Protein AF-0000000078796752 (afdb_homodimer)

Foldseek 3Di:
DPDPPPPPPPPPPPPCPVVLQPAAAEAECLLCVVVCLVPVLVSLLLCLVLVHAEYEEDDQSPDDLVVSLVSSVVSNHAYQEYEDELVCLVPPLVVVLVVCVSRVHQEYEYEDQDDPPLDDDLVSLVVSLVSCQVSLVVNVVSRHAYAYEDLQLQQPDDDPGTNVVVSLVSNPRHAHAYEQVRCVLNPHQPLVVCVVPVARALHYADWAFAPPAHHDNSSDGDLQRTAARPHHDHPNLSVLVSCSVSPNRYHYYHRNHPCSSVRVSSNVVVSVVSSPPD/DDDPPPPPPPPPPPPCPVVLQPAAAEAECLLCVVVCLVPVLVSLLLCLVLVHAEYEEDDQSPDDLVVSLVSSVVSNHAYQEYEDELVCLVPPLVVVLVVCVSRVHQEYEYEDQDDPPLDDDLVSLVVSLVSCQVSLVVNVVSRHAYAYEDLQLQQPDDDPGTNVVVSLVSNPRHAHAYEQVRCVLNPHQPLVVCVVPVARALHYAQWAFAPPAHHDNSSDGDLQRTAARPHHDHPNLSVLVSCSVSPNRYHYYHRNHPCSSVRVSSNVVVSVVSSPPD

Nearest PDB structures (foldseek):
  8bvk-assembly1_B  TM=8.538E-01  e=1.727E-12  Agrobacterium tumefaciens
  8bvk-assembly1_A  TM=8.485E-01  e=7.315E-12  Agrobacterium tumefaciens
  3dx5-assembly1_A  TM=7.484E-01  e=3.684E-11  Bacillus anthracis
  3cqi-assembly1_B  TM=7.050E-01  e=8.386E-09  Escherichia coli
  3cqk-assembly1_B  TM=6.938E-01  e=1.056E-08  Escherichia coli

Sequence (556 aa):
MKSITRILSVGLMILLSGSLMAQEIALQLYSLRNEMREDMKGSHQLVADWGIKYLEGGGTYGMELEEYKAFISGLGLSVIGVGADFKLLQENPQAIIDNAKAYGAKYATCFWIPHENGNFSIKETQEAIKVFNEAGKILKDAGITLCYHPHGYEFKPHGKGVLFDELLKHSKNYAFNMDVYWVQMGGGDPLAIMKKYPKKFPLLHLKDRAHGTPGSSDGRGDVETNVVLGTGDVDIRGLIKQAMKVGTEYLIIEDESSRSVQQIPQSVAFIKQVMAEKMKSITRILSVGLMILLSGSLMAQEIALQLYSLRNEMREDMKGSHQLVADWGIKYLEGGGTYGMELEEYKAFISGLGLSVIGVGADFKLLQENPQAIIDNAKAYGAKYATCFWIPHENGNFSIKETQEAIKVFNEAGKILKDAGITLCYHPHGYEFKPHGKGVLFDELLKHSKNYAFNMDVYWVQMGGGDPLAIMKKYPKKFPLLHLKDRAHGTPGSSDGRGDVETNVVLGTGDVDIRGLIKQAMKVGTEYLIIEDESSRSVQQIPQSVAFIKQVMAEK

Radius of gyration: 27.56 Å; Cα contacts (8 Å, |Δi|>4): 1026; chains: 2; bounding box: 87×121×82 Å

Structure (mmCIF, N/CA/C/O backbone):
data_AF-0000000078796752-model_v1
#
loop_
_entity.id
_entity.type
_entity.pdbx_description
1 polymer 'Xylose isomerase-like TIM barrel'
#
loop_
_atom_site.group_PDB
_atom_site.id
_atom_site.type_symbol
_atom_site.label_atom_id
_atom_site.label_alt_id
_atom_site.label_comp_id
_atom_site.label_asym_id
_atom_site.label_entity_id
_atom_site.label_seq_id
_atom_site.pdbx_PDB_ins_code
_atom_site.Cartn_x
_atom_site.Cartn_y
_atom_site.Cartn_z
_atom_site.occupancy
_atom_site.B_iso_or_equiv
_atom_site.auth_seq_id
_atom_site.auth_comp_id
_atom_site.auth_asym_id
_atom_site.auth_atom_id
_atom_site.pdbx_PDB_model_num
ATOM 1 N N . MET A 1 1 ? -43.25 74.25 1.823 1 23.08 1 MET A N 1
ATOM 2 C CA . MET A 1 1 ? -42.938 73.125 2.719 1 23.08 1 MET A CA 1
ATOM 3 C C . MET A 1 1 ? -42.188 72.062 1.979 1 23.08 1 MET A C 1
ATOM 5 O O . MET A 1 1 ? -42.75 71.312 1.203 1 23.08 1 MET A O 1
ATOM 9 N N . LYS A 1 2 ? -40.969 72.5 1.484 1 34.88 2 LYS A N 1
ATOM 10 C CA . LYS A 1 2 ? -39.938 71.75 0.801 1 34.88 2 LYS A CA 1
ATOM 11 C C . LYS A 1 2 ? -39.594 70.438 1.573 1 34.88 2 LYS A C 1
ATOM 13 O O . LYS A 1 2 ? -39.219 70.5 2.752 1 34.88 2 LYS A O 1
ATOM 18 N N . SER A 1 3 ? -40.219 69.25 1.221 1 31.28 3 SER A N 1
ATOM 19 C CA . SER A 1 3 ? -40.125 67.938 1.764 1 31.28 3 SER A CA 1
ATOM 20 C C . SER A 1 3 ? -38.688 67.438 1.779 1 31.28 3 SER A C 1
ATOM 22 O O . SER A 1 3 ? -38 67.5 0.759 1 31.28 3 SER A O 1
ATOM 24 N N . ILE A 1 4 ? -37.969 67.562 2.828 1 38.5 4 ILE A N 1
ATOM 25 C CA . ILE A 1 4 ? -36.656 67 3.113 1 38.5 4 ILE A CA 1
ATOM 26 C C . ILE A 1 4 ? -36.656 65.5 2.902 1 38.5 4 ILE A C 1
ATOM 28 O O . ILE A 1 4 ? -37.406 64.812 3.574 1 38.5 4 ILE A O 1
ATOM 32 N N . THR A 1 5 ? -36.438 65.062 1.712 1 38.31 5 THR A N 1
ATOM 33 C CA . THR A 1 5 ? -36.188 63.625 1.37 1 38.31 5 THR A CA 1
ATOM 34 C C . THR A 1 5 ? -35 63.094 2.141 1 38.31 5 THR A C 1
ATOM 36 O O . THR A 1 5 ? -33.875 63.562 1.959 1 38.31 5 THR A O 1
ATOM 39 N N . ARG A 1 6 ? -35.188 62.75 3.4 1 42.34 6 ARG A N 1
ATOM 40 C CA . ARG A 1 6 ? -34.156 62.062 4.148 1 42.34 6 ARG A CA 1
ATOM 41 C C . ARG A 1 6 ? -33.719 60.812 3.408 1 42.34 6 ARG A C 1
ATOM 43 O O . ARG A 1 6 ? -34.531 59.969 3.047 1 42.34 6 ARG A O 1
ATOM 50 N N . ILE A 1 7 ? -32.562 60.844 2.74 1 39.62 7 ILE A N 1
ATOM 51 C CA . ILE A 1 7 ? -31.859 59.719 2.143 1 39.62 7 ILE A CA 1
ATOM 52 C C . ILE A 1 7 ? -31.422 58.75 3.238 1 39.62 7 ILE A C 1
ATOM 54 O O . ILE A 1 7 ? -30.625 59.094 4.109 1 39.62 7 ILE A O 1
ATOM 58 N N . LEU A 1 8 ? -32.25 57.875 3.771 1 37.59 8 LEU A N 1
ATOM 59 C CA . LEU A 1 8 ? -31.844 56.75 4.617 1 37.59 8 LEU A CA 1
ATOM 60 C C . LEU A 1 8 ? -30.781 55.906 3.924 1 37.59 8 LEU A C 1
ATOM 62 O O . LEU A 1 8 ? -31.031 55.312 2.865 1 37.59 8 LEU A O 1
ATOM 66 N N . SER A 1 9 ? -29.5 56.281 4.125 1 37.31 9 SER A N 1
ATOM 67 C CA . SER A 1 9 ? -28.438 55.344 3.713 1 37.31 9 SER A CA 1
ATOM 68 C C . SER A 1 9 ? -28.562 54 4.414 1 37.31 9 SER A C 1
ATOM 70 O O . SER A 1 9 ? -28.516 53.938 5.645 1 37.31 9 SER A O 1
ATOM 72 N N . VAL A 1 10 ? -29.344 53.094 3.957 1 39.75 10 VAL A N 1
ATOM 73 C CA . VAL A 1 10 ? -29.266 51.688 4.41 1 39.75 10 VAL A CA 1
ATOM 74 C C . VAL A 1 10 ? -27.828 51.188 4.262 1 39.75 10 VAL A C 1
ATOM 76 O O . VAL A 1 10 ? -27.312 51.094 3.148 1 39.75 10 VAL A O 1
ATOM 79 N N . GLY A 1 11 ? -26.984 51.5 5.23 1 36.75 11 GLY A N 1
ATOM 80 C CA . GLY A 1 11 ? -25.734 50.719 5.27 1 36.75 11 GLY A CA 1
ATOM 81 C C . GLY A 1 11 ? -25.953 49.25 5.094 1 36.75 11 GLY A C 1
ATOM 82 O O . GLY A 1 11 ? -26.688 48.625 5.863 1 36.75 11 GLY A O 1
ATOM 83 N N . LEU A 1 12 ? -25.859 48.719 3.873 1 38.75 12 LEU A N 1
ATOM 84 C CA . LEU A 1 12 ? -25.734 47.312 3.633 1 38.75 12 LEU A CA 1
ATOM 85 C C . LEU A 1 12 ? -24.656 46.688 4.52 1 38.75 12 LEU A C 1
ATOM 87 O O . LEU A 1 12 ? -23.469 47 4.355 1 38.75 12 LEU A O 1
ATOM 91 N N . MET A 1 13 ? -24.984 46.5 5.773 1 36.28 13 MET A N 1
ATOM 92 C CA . MET A 1 13 ? -24.078 45.594 6.48 1 36.28 13 MET A CA 1
ATOM 93 C C . MET A 1 13 ? -23.797 44.344 5.645 1 36.28 13 MET A C 1
ATOM 95 O O . MET A 1 13 ? -24.703 43.562 5.363 1 36.28 13 MET A O 1
ATOM 99 N N . ILE A 1 14 ? -22.844 44.406 4.789 1 36.44 14 ILE A N 1
ATOM 100 C CA . ILE A 1 14 ? -22.312 43.156 4.262 1 36.44 14 ILE A CA 1
ATOM 101 C C . ILE A 1 14 ? -22 42.219 5.41 1 36.44 14 ILE A C 1
ATOM 103 O O . ILE A 1 14 ? -21.094 42.469 6.219 1 36.44 14 ILE A O 1
ATOM 107 N N . LEU A 1 15 ? -22.984 41.594 5.949 1 35.59 15 LEU A N 1
ATOM 108 C CA . LEU A 1 15 ? -22.625 40.406 6.699 1 35.59 15 LEU A CA 1
ATOM 109 C C . LEU A 1 15 ? -21.594 39.594 5.941 1 35.59 15 LEU A C 1
ATOM 111 O O . LEU A 1 15 ? -21.875 39.031 4.875 1 35.59 15 LEU A O 1
ATOM 115 N N . LEU A 1 16 ? -20.375 40 6 1 36.09 16 LEU A N 1
ATOM 116 C CA . LEU A 1 16 ? -19.359 38.969 5.723 1 36.09 16 LEU A CA 1
ATOM 117 C C . LEU A 1 16 ? -19.734 37.656 6.387 1 36.09 16 LEU A C 1
ATOM 119 O O . LEU A 1 16 ? -19.594 37.5 7.605 1 36.09 16 LEU A O 1
ATOM 123 N N . SER A 1 17 ? -20.875 37.156 6.035 1 35.19 17 SER A N 1
ATOM 124 C CA . SER A 1 17 ? -20.906 35.75 6.363 1 35.19 17 SER A CA 1
ATOM 125 C C . SER A 1 17 ? -19.562 35.094 6.129 1 35.19 17 SER A C 1
ATOM 127 O O . SER A 1 17 ? -19.109 34.969 4.988 1 35.19 17 SER A O 1
ATOM 129 N N . GLY A 1 18 ? -18.609 35.438 6.898 1 36.31 18 GLY A N 1
ATOM 130 C CA . GLY A 1 18 ? -17.516 34.469 6.852 1 36.31 18 GLY A CA 1
ATOM 131 C C . GLY A 1 18 ? -17.969 33.062 6.516 1 36.31 18 GLY A C 1
ATOM 132 O O . GLY A 1 18 ? -18.797 32.5 7.223 1 36.31 18 GLY A O 1
ATOM 133 N N . SER A 1 19 ? -18.281 32.781 5.332 1 36.81 19 SER A N 1
ATOM 134 C CA . SER A 1 19 ? -18.469 31.391 4.977 1 36.81 19 SER A CA 1
ATOM 135 C C . SER A 1 19 ? -17.688 30.469 5.906 1 36.81 19 SER A C 1
ATOM 137 O O . SER A 1 19 ? -16.453 30.484 5.906 1 36.81 19 SER A O 1
ATOM 139 N N . LEU A 1 20 ? -17.938 30.359 7.16 1 41.69 20 LEU A N 1
ATOM 140 C CA . LEU A 1 20 ? -17.406 29.266 7.961 1 41.69 20 LEU A CA 1
ATOM 141 C C . LEU A 1 20 ? -17.062 28.062 7.086 1 41.69 20 LEU A C 1
ATOM 143 O O . LEU A 1 20 ? -17.953 27.375 6.586 1 41.69 20 LEU A O 1
ATOM 147 N N . MET A 1 21 ? -16.156 28.172 6.145 1 47.62 21 MET A N 1
ATOM 148 C CA . MET A 1 21 ? -15.695 27.062 5.309 1 47.62 21 MET A CA 1
ATOM 149 C C . MET A 1 21 ? -15.688 25.75 6.094 1 47.62 21 MET A C 1
ATOM 151 O O . MET A 1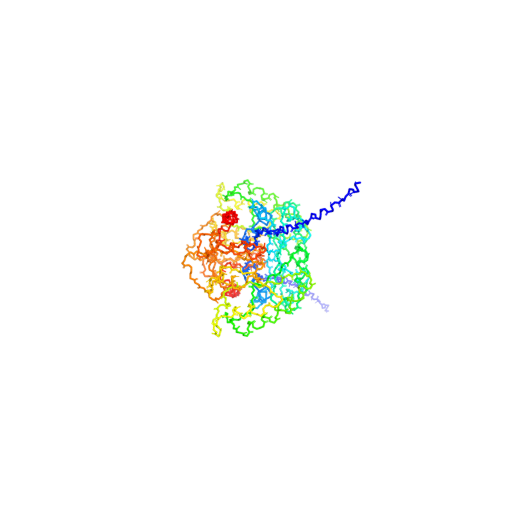 21 ? -15.047 25.656 7.141 1 47.62 21 MET A O 1
ATOM 155 N N . ALA A 1 22 ? -16.797 25.047 6.133 1 56.41 22 ALA A N 1
ATOM 156 C CA . ALA A 1 22 ? -17.031 23.75 6.754 1 56.41 22 ALA A CA 1
ATOM 157 C C . ALA A 1 22 ? -15.852 22.797 6.488 1 56.41 22 ALA A C 1
ATOM 159 O O . ALA A 1 22 ? -15.359 22.719 5.359 1 56.41 22 ALA A O 1
ATOM 160 N N . GLN A 1 23 ? -15.133 22.344 7.535 1 82.19 23 GLN A N 1
ATOM 161 C CA . GLN A 1 23 ? -14.094 21.328 7.457 1 82.19 23 GLN A CA 1
ATOM 162 C C . GLN A 1 23 ? -14.57 20.125 6.645 1 82.19 23 GLN A C 1
ATOM 164 O O . GLN A 1 23 ? -15.742 19.734 6.73 1 82.19 23 GLN A O 1
ATOM 169 N N . GLU A 1 24 ? -13.797 19.828 5.652 1 95.5 24 GLU A N 1
ATOM 170 C CA . GLU A 1 24 ? -14.109 18.672 4.816 1 95.5 24 GLU A CA 1
ATOM 171 C C . GLU A 1 24 ? -13.43 17.406 5.348 1 95.5 24 GLU A C 1
ATOM 173 O O . GLU A 1 24 ? -12.328 17.484 5.91 1 95.5 24 GLU A O 1
ATOM 178 N N . ILE A 1 25 ? -14.164 16.359 5.277 1 98.19 25 ILE A N 1
ATOM 179 C CA . ILE A 1 25 ? -13.617 15.055 5.656 1 98.19 25 ILE A CA 1
ATOM 180 C C . ILE A 1 25 ? -12.953 14.398 4.441 1 98.19 25 ILE A C 1
ATOM 182 O O . ILE A 1 25 ? -13.531 14.383 3.352 1 98.19 25 ILE A O 1
ATOM 186 N N . ALA A 1 26 ? -11.758 13.977 4.578 1 98.81 26 ALA A N 1
ATOM 187 C CA . ALA A 1 26 ? -11.031 13.242 3.549 1 98.81 26 ALA A CA 1
ATOM 188 C C . ALA A 1 26 ? -10.531 11.898 4.082 1 98.81 26 ALA A C 1
ATOM 190 O O . ALA A 1 26 ? -10.648 11.617 5.273 1 98.81 26 ALA A O 1
ATOM 191 N N . LEU A 1 27 ? -10.086 11.023 3.189 1 98.88 27 LEU A N 1
ATOM 192 C CA . LEU A 1 27 ? -9.508 9.742 3.562 1 98.88 27 LEU A CA 1
ATOM 193 C C . LEU A 1 27 ? -8.109 9.578 2.977 1 98.88 27 LEU A C 1
ATOM 195 O O . LEU A 1 27 ? -7.902 9.812 1.784 1 98.88 27 LEU A O 1
ATOM 199 N N . GLN A 1 28 ? -7.141 9.312 3.844 1 98.56 28 GLN A N 1
ATOM 200 C CA . GLN A 1 28 ? -5.863 8.797 3.367 1 98.56 28 GLN A CA 1
ATOM 201 C C . GLN A 1 28 ? -6.008 7.375 2.83 1 98.56 28 GLN A C 1
ATOM 203 O O . GLN A 1 28 ? -6.25 6.438 3.594 1 98.56 28 GLN A O 1
ATOM 208 N N . LEU A 1 29 ? -5.762 7.16 1.589 1 96.94 29 LEU A N 1
ATOM 209 C CA . LEU A 1 29 ? -6.102 5.918 0.909 1 96.94 29 LEU A CA 1
ATOM 210 C C . LEU A 1 29 ? -5.242 4.766 1.418 1 96.94 29 LEU A C 1
ATOM 212 O O . LEU A 1 29 ? -5.586 3.596 1.231 1 96.94 29 LEU A O 1
ATOM 216 N N . TYR A 1 30 ? -4.133 5.059 2.002 1 95.69 30 TYR A N 1
ATOM 217 C CA . TYR A 1 30 ? -3.322 4 2.596 1 95.69 30 TYR A CA 1
ATOM 218 C C . TYR A 1 30 ? -4.117 3.225 3.639 1 95.69 30 TYR A C 1
ATOM 220 O O . TYR A 1 30 ? -3.764 2.094 3.982 1 95.69 30 TYR A O 1
ATOM 228 N N . SER A 1 31 ? -5.215 3.807 4.152 1 97 31 SER A N 1
ATOM 229 C CA . SER A 1 31 ? -6.109 3.148 5.098 1 97 31 SER A CA 1
ATOM 230 C C . SER A 1 31 ? -6.723 1.891 4.492 1 97 31 SER A C 1
ATOM 232 O O . SER A 1 31 ? -7.168 1 5.223 1 97 31 SER A O 1
ATOM 234 N N . LEU A 1 32 ? -6.738 1.866 3.178 1 95.75 32 LEU A N 1
ATOM 235 C CA . LEU A 1 32 ? -7.402 0.776 2.473 1 95.75 32 LEU A CA 1
ATOM 236 C C . LEU A 1 32 ? -6.414 0.021 1.588 1 95.75 32 LEU A C 1
ATOM 238 O O . LEU A 1 32 ? -6.809 -0.575 0.582 1 95.75 32 LEU A O 1
ATOM 242 N N . ARG A 1 33 ? -5.137 -0.001 1.938 1 92 33 ARG A N 1
ATOM 243 C CA . ARG A 1 33 ? -4.09 -0.569 1.095 1 92 33 ARG A CA 1
ATOM 244 C C . ARG A 1 33 ? -4.352 -2.047 0.818 1 92 33 ARG A C 1
ATOM 246 O O . ARG A 1 33 ? -4.094 -2.531 -0.285 1 92 33 ARG A O 1
ATOM 253 N N . ASN A 1 34 ? -4.883 -2.752 1.793 1 88.5 34 ASN A N 1
ATOM 254 C CA . ASN A 1 34 ? -5.168 -4.172 1.609 1 88.5 34 ASN A CA 1
ATOM 255 C C . ASN A 1 34 ? -6.363 -4.387 0.687 1 88.5 34 ASN A C 1
ATOM 257 O O . ASN A 1 34 ? -6.309 -5.215 -0.224 1 88.5 34 ASN A O 1
ATOM 261 N N . GLU A 1 35 ? -7.355 -3.574 0.917 1 90.94 35 GLU A N 1
ATOM 262 C CA . GLU A 1 35 ? -8.562 -3.652 0.103 1 90.94 35 GLU A CA 1
ATOM 263 C C . GLU A 1 35 ? -8.289 -3.23 -1.338 1 90.94 35 GLU A C 1
ATOM 265 O O . GLU A 1 35 ? -8.797 -3.84 -2.277 1 90.94 35 GLU A O 1
ATOM 270 N N . MET A 1 36 ? -7.438 -2.23 -1.493 1 92.06 36 MET A N 1
ATOM 271 C CA . MET A 1 36 ? -7.113 -1.719 -2.822 1 92.06 36 MET A CA 1
ATOM 272 C C . MET A 1 36 ? -6.379 -2.77 -3.646 1 92.06 36 MET A C 1
ATOM 274 O O . MET A 1 36 ? -6.613 -2.9 -4.848 1 92.06 36 MET A O 1
ATOM 278 N N . ARG A 1 37 ? -5.488 -3.486 -3.01 1 84.62 37 ARG A N 1
ATOM 279 C CA . ARG A 1 37 ? -4.742 -4.543 -3.682 1 84.62 37 ARG A CA 1
ATOM 280 C C . ARG A 1 37 ? -5.676 -5.641 -4.18 1 84.62 37 ARG A C 1
ATOM 282 O O . ARG A 1 37 ? -5.465 -6.199 -5.258 1 84.62 37 ARG A O 1
ATOM 289 N N . GLU A 1 38 ? -6.766 -5.863 -3.465 1 85.75 38 GLU A N 1
ATOM 290 C CA . GLU A 1 38 ? -7.688 -6.965 -3.734 1 85.75 38 GLU A CA 1
ATOM 291 C C . GLU A 1 38 ? -8.773 -6.547 -4.723 1 85.75 38 GLU A C 1
ATOM 293 O O . GLU A 1 38 ? -9.07 -7.277 -5.672 1 85.75 38 GLU A O 1
ATOM 298 N N . ASP A 1 39 ? -9.336 -5.363 -4.461 1 88.62 39 ASP A N 1
ATOM 299 C CA . ASP A 1 39 ? -10.469 -4.859 -5.227 1 88.62 39 ASP A CA 1
ATOM 300 C C . ASP A 1 39 ? -10.453 -3.334 -5.297 1 88.62 39 ASP A C 1
ATOM 302 O O . ASP A 1 39 ? -11.164 -2.664 -4.551 1 88.62 39 ASP A O 1
ATOM 306 N N . MET A 1 40 ? -9.711 -2.846 -6.297 1 91.69 40 MET A N 1
ATOM 307 C CA . MET A 1 40 ? -9.477 -1.408 -6.391 1 91.69 40 MET A CA 1
ATOM 308 C C . MET A 1 40 ? -10.781 -0.653 -6.605 1 91.69 40 MET A C 1
ATOM 310 O O . MET A 1 40 ? -11.07 0.315 -5.898 1 91.69 40 MET A O 1
ATOM 314 N N . LYS A 1 41 ? -11.617 -1.07 -7.578 1 91.62 41 LYS A N 1
ATOM 315 C CA . LYS A 1 41 ? -12.852 -0.349 -7.898 1 91.62 41 LYS A CA 1
ATOM 316 C C . LYS A 1 41 ? -13.844 -0.422 -6.742 1 91.62 41 LYS A C 1
ATOM 318 O O . LYS A 1 41 ? -14.422 0.594 -6.348 1 91.62 41 LYS A O 1
ATOM 323 N N . GLY A 1 42 ? -14.016 -1.646 -6.184 1 92.38 42 GLY A N 1
ATOM 324 C CA . GLY A 1 42 ? -14.914 -1.794 -5.051 1 92.38 42 GLY A CA 1
ATOM 325 C C . GLY A 1 42 ? -14.484 -0.994 -3.838 1 92.38 42 GLY A C 1
ATOM 326 O O . GLY A 1 42 ? -15.32 -0.486 -3.092 1 92.38 42 GLY A O 1
ATOM 327 N N . SER A 1 43 ? -13.211 -0.824 -3.643 1 95.19 43 SER A N 1
ATOM 328 C CA . SER A 1 43 ? -12.68 -0.075 -2.508 1 95.19 43 SER A CA 1
ATOM 329 C C . SER A 1 43 ? -12.984 1.414 -2.639 1 95.19 43 SER A C 1
ATOM 331 O O . SER A 1 43 ? -13.344 2.068 -1.659 1 95.19 43 SER A O 1
ATOM 333 N N . HIS A 1 44 ? -12.852 1.939 -3.863 1 96.81 44 HIS A N 1
ATOM 334 C CA . HIS A 1 44 ? -13.203 3.338 -4.078 1 96.81 44 HIS A CA 1
ATOM 335 C C . HIS A 1 44 ? -14.703 3.562 -3.873 1 96.81 44 HIS A C 1
ATOM 337 O O . HIS A 1 44 ? -15.109 4.582 -3.311 1 96.81 44 HIS A O 1
ATOM 343 N N . GLN A 1 45 ? -15.492 2.621 -4.316 1 95.81 45 GLN A N 1
ATOM 344 C CA . GLN A 1 45 ? -16.938 2.729 -4.113 1 95.81 45 GLN A CA 1
ATOM 345 C C . GLN A 1 45 ? -17.281 2.783 -2.629 1 95.81 45 GLN A C 1
ATOM 347 O O . GLN A 1 45 ? -18.172 3.531 -2.221 1 95.81 45 GLN A O 1
ATOM 352 N N . LEU A 1 46 ? -16.594 2.008 -1.84 1 95.81 46 LEU A N 1
ATOM 353 C CA . LEU A 1 46 ? -16.797 2.02 -0.395 1 95.81 46 LEU A CA 1
ATOM 354 C C . LEU A 1 46 ? -16.594 3.422 0.171 1 95.81 46 LEU A C 1
ATOM 356 O O . LEU A 1 46 ? -17.375 3.875 1.011 1 95.81 46 LEU A O 1
ATOM 360 N N . VAL A 1 47 ? -15.555 4.082 -0.277 1 98.38 47 VAL A N 1
ATOM 361 C CA . VAL A 1 47 ? -15.242 5.426 0.201 1 98.38 47 VAL A CA 1
ATOM 362 C C . VAL A 1 47 ? -16.406 6.363 -0.099 1 98.38 47 VAL A C 1
ATOM 364 O O . VAL A 1 47 ? -16.859 7.102 0.778 1 98.38 47 VAL A O 1
ATOM 367 N N . ALA A 1 48 ? -16.891 6.297 -1.331 1 98.12 48 ALA A N 1
ATOM 368 C CA . ALA A 1 48 ? -18.031 7.113 -1.723 1 98.12 48 ALA A CA 1
ATOM 369 C C . ALA A 1 48 ? -19.25 6.777 -0.881 1 98.12 48 ALA A C 1
ATOM 371 O O . ALA A 1 48 ? -19.984 7.676 -0.45 1 98.12 48 ALA A O 1
ATOM 372 N N . ASP A 1 49 ? -19.469 5.496 -0.601 1 97.94 49 ASP A N 1
ATOM 373 C CA . ASP A 1 49 ? -20.625 5.039 0.164 1 97.94 49 ASP A CA 1
ATOM 374 C C . ASP A 1 49 ? -20.578 5.57 1.596 1 97.94 49 ASP A C 1
ATOM 376 O O . ASP A 1 49 ? -21.625 5.75 2.229 1 97.94 49 ASP A O 1
ATOM 380 N N . TRP A 1 50 ? -19.391 5.812 2.068 1 98.31 50 TRP A N 1
ATOM 381 C CA . TRP A 1 50 ? -19.234 6.332 3.424 1 98.31 50 TRP A CA 1
ATOM 382 C C . TRP A 1 50 ? -19.469 7.836 3.461 1 98.31 50 TRP A C 1
ATOM 384 O O . TRP A 1 50 ? -19.375 8.461 4.523 1 98.31 50 TRP A O 1
ATOM 394 N N . GLY A 1 51 ? -19.672 8.43 2.334 1 97.81 51 GLY A N 1
ATOM 395 C CA . GLY A 1 51 ? -19.953 9.852 2.254 1 97.81 51 GLY A CA 1
ATOM 396 C C . GLY A 1 51 ? -18.703 10.703 2.184 1 97.81 51 GLY A C 1
ATOM 397 O O . GLY A 1 51 ? -18.75 11.922 2.365 1 97.81 51 GLY A O 1
ATOM 398 N N . ILE A 1 52 ? -17.609 10.109 1.984 1 98.44 52 ILE A N 1
ATOM 399 C CA . ILE A 1 52 ? -16.359 10.844 1.837 1 98.44 52 ILE A CA 1
ATOM 400 C C . ILE A 1 52 ? -16.156 11.227 0.374 1 98.44 52 ILE A C 1
ATOM 402 O O . ILE A 1 52 ? -16.344 10.406 -0.524 1 98.44 52 ILE A O 1
ATOM 406 N N . LYS A 1 53 ? -15.703 12.469 0.151 1 97.94 53 LYS A N 1
ATOM 407 C CA . LYS A 1 53 ? -15.57 12.961 -1.216 1 97.94 53 LYS A CA 1
ATOM 408 C C . LYS A 1 53 ? -14.109 13.203 -1.576 1 97.94 53 LYS A C 1
ATOM 410 O O . LYS A 1 53 ? -13.758 13.305 -2.756 1 97.94 53 LYS A O 1
ATOM 415 N N . TYR A 1 54 ? -13.289 13.328 -0.512 1 98.62 54 TYR A N 1
ATOM 416 C CA . TYR A 1 54 ? -11.922 13.797 -0.755 1 98.62 54 TYR A CA 1
ATOM 417 C C . TYR A 1 54 ? -10.906 12.727 -0.37 1 98.62 54 TYR A C 1
ATOM 419 O O . TYR A 1 54 ? -11.078 12.039 0.641 1 98.62 54 TYR A O 1
ATOM 427 N N . LEU A 1 55 ? -9.93 12.609 -1.26 1 98.56 55 LEU A N 1
ATOM 428 C CA . LEU A 1 55 ? -8.922 11.57 -1.109 1 98.56 55 LEU A CA 1
ATOM 429 C C . LEU A 1 55 ? -7.523 12.172 -0.976 1 98.56 55 LEU A C 1
ATOM 431 O O . LEU A 1 55 ? -7.23 13.195 -1.593 1 98.56 55 LEU A O 1
ATOM 435 N N . GLU A 1 56 ? -6.742 11.57 -0.194 1 97.94 56 GLU A N 1
ATOM 436 C CA . GLU A 1 56 ? -5.301 11.797 -0.162 1 97.94 56 GLU A CA 1
ATOM 437 C C . GLU A 1 56 ? -4.531 10.523 -0.481 1 97.94 56 GLU A C 1
ATOM 439 O O . GLU A 1 56 ? -4.883 9.445 -0.004 1 97.94 56 GLU A O 1
ATOM 444 N N . GLY A 1 57 ? -3.488 10.695 -1.281 1 91.25 57 GLY A N 1
ATOM 445 C CA . GLY A 1 57 ? -2.607 9.586 -1.602 1 91.25 57 GLY A CA 1
ATOM 446 C C . GLY A 1 57 ? -3.189 8.641 -2.639 1 91.25 57 GLY A C 1
ATOM 447 O O . GLY A 1 57 ? -4.051 9.031 -3.428 1 91.25 57 GLY A O 1
ATOM 448 N N . GLY A 1 58 ? -2.482 7.512 -2.678 1 81 58 GLY A N 1
ATOM 449 C CA . GLY A 1 58 ? -2.879 6.52 -3.662 1 81 58 GLY A CA 1
ATOM 450 C C . GLY A 1 58 ? -2.186 6.695 -5 1 81 58 GLY A C 1
ATOM 451 O O . GLY A 1 58 ? -1.171 7.387 -5.094 1 81 58 GLY A O 1
ATOM 452 N N . GLY A 1 59 ? -2.525 6.059 -6.023 1 85.75 59 GLY A N 1
ATOM 453 C CA . GLY A 1 59 ? -2.102 6.047 -7.414 1 85.75 59 GLY A CA 1
ATOM 454 C C . GLY A 1 59 ? -3.217 5.672 -8.375 1 85.75 59 GLY A C 1
ATOM 455 O O . GLY A 1 59 ? -4.383 5.984 -8.125 1 85.75 59 GLY A O 1
ATOM 456 N N . THR A 1 60 ? -2.756 5.168 -9.461 1 88.5 60 THR A N 1
ATOM 457 C CA . THR A 1 60 ? -3.764 4.824 -10.461 1 88.5 60 THR A CA 1
ATOM 458 C C . THR A 1 60 ? -4.066 3.328 -10.422 1 88.5 60 THR A C 1
ATOM 460 O O . THR A 1 60 ? -4.863 2.832 -11.227 1 88.5 60 THR A O 1
ATOM 463 N N . TYR A 1 61 ? -3.371 2.588 -9.594 1 84.5 61 TYR A N 1
ATOM 464 C CA . TYR A 1 61 ? -3.631 1.177 -9.328 1 84.5 61 TYR A CA 1
ATOM 465 C C . TYR A 1 61 ? -3.734 0.389 -10.633 1 84.5 61 TYR A C 1
ATOM 467 O O . TYR A 1 61 ? -4.625 -0.447 -10.789 1 84.5 61 TYR A O 1
ATOM 475 N N . GLY A 1 62 ? -2.938 0.776 -11.625 1 78.38 62 GLY A N 1
ATOM 476 C CA . GLY A 1 62 ? -2.84 0.042 -12.875 1 78.38 62 GLY A CA 1
ATOM 477 C C . GLY A 1 62 ? -3.646 0.668 -14 1 78.38 62 GLY A C 1
ATOM 478 O O . GLY A 1 62 ? -3.516 0.272 -15.156 1 78.38 62 GLY A O 1
ATOM 479 N N . MET A 1 63 ? -4.414 1.671 -13.68 1 84.44 63 MET A N 1
ATOM 480 C CA . MET A 1 63 ? -5.176 2.383 -14.703 1 84.44 63 MET A CA 1
ATOM 481 C C . MET A 1 63 ? -4.352 3.52 -15.305 1 84.44 63 MET A C 1
ATOM 483 O O . MET A 1 63 ? -3.484 4.082 -14.633 1 84.44 63 MET A O 1
ATOM 487 N N . GLU A 1 64 ? -4.719 3.781 -16.531 1 85.81 64 GLU A N 1
ATOM 488 C CA . GLU A 1 64 ? -4.227 5.035 -17.094 1 85.81 64 GLU A CA 1
ATOM 489 C C . GLU A 1 64 ? -4.754 6.234 -16.312 1 85.81 64 GLU A C 1
ATOM 491 O O . GLU A 1 64 ? -5.883 6.211 -15.82 1 85.81 64 GLU A O 1
ATOM 496 N N . LEU A 1 65 ? -3.889 7.258 -16.312 1 91.25 65 LEU A N 1
ATOM 497 C CA . LEU A 1 65 ? -4.176 8.398 -15.445 1 91.25 65 LEU A CA 1
ATOM 498 C C . LEU A 1 65 ? -5.543 8.992 -15.773 1 91.25 65 LEU A C 1
ATOM 500 O O . LEU A 1 65 ? -6.367 9.195 -14.875 1 91.25 65 LEU A O 1
ATOM 504 N N . GLU A 1 66 ? -5.812 9.203 -17 1 93.06 66 GLU A N 1
ATOM 505 C CA . GLU A 1 66 ? -7.062 9.859 -17.391 1 93.06 66 GLU A CA 1
ATOM 506 C C . GLU A 1 66 ? -8.266 8.961 -17.094 1 93.06 66 GLU A C 1
ATOM 508 O O . GLU A 1 66 ? -9.328 9.445 -16.703 1 93.06 66 GLU A O 1
ATOM 513 N N . GLU A 1 67 ? -8.078 7.707 -17.281 1 91.69 67 GLU A N 1
ATOM 514 C CA . GLU A 1 67 ? -9.133 6.754 -16.953 1 91.69 67 GLU A CA 1
ATOM 515 C C . GLU A 1 67 ? -9.406 6.711 -15.453 1 91.69 67 GLU A C 1
ATOM 517 O O . GLU A 1 67 ? -10.562 6.652 -15.031 1 91.69 67 GLU A O 1
ATOM 522 N N . TYR A 1 68 ? -8.336 6.719 -14.703 1 93.06 68 TYR A N 1
ATOM 523 C CA . TYR A 1 68 ? -8.484 6.707 -13.258 1 93.06 68 TYR A CA 1
ATOM 524 C C . TYR A 1 68 ? -9.188 7.961 -12.766 1 93.06 68 TYR A C 1
ATOM 526 O O . TYR A 1 68 ? -10.109 7.887 -11.945 1 93.06 68 TYR A O 1
ATOM 534 N N . LYS A 1 69 ? -8.805 9.094 -13.344 1 96.19 69 LYS A N 1
ATOM 535 C CA . LYS A 1 69 ? -9.43 10.359 -12.969 1 96.19 69 LYS A CA 1
ATOM 536 C C . LYS A 1 69 ? -10.922 10.352 -13.289 1 96.19 69 LYS A C 1
ATOM 538 O O . LYS A 1 69 ? -11.742 10.805 -12.484 1 96.19 69 LYS A O 1
ATOM 543 N N . ALA A 1 70 ? -11.289 9.859 -14.422 1 95.75 70 ALA A N 1
ATOM 544 C CA . ALA A 1 70 ? -12.695 9.773 -14.82 1 95.75 70 ALA A CA 1
ATOM 545 C C . ALA A 1 70 ? -13.461 8.844 -13.891 1 95.75 70 ALA A C 1
ATOM 547 O O . ALA A 1 70 ? -14.594 9.141 -13.5 1 95.75 70 ALA A O 1
ATOM 548 N N . PHE A 1 71 ? -12.82 7.773 -13.57 1 94.88 71 PHE A N 1
ATOM 549 C CA . PHE A 1 71 ? -13.422 6.773 -12.695 1 94.88 71 PHE A CA 1
ATOM 550 C C . PHE A 1 71 ? -13.758 7.375 -11.336 1 94.88 71 PHE A C 1
ATOM 552 O O . PHE A 1 71 ? -14.898 7.305 -10.883 1 94.88 71 PHE A O 1
ATOM 559 N N . ILE A 1 72 ? -12.773 8.016 -10.703 1 97.38 72 ILE A N 1
ATOM 560 C CA . ILE A 1 72 ? -13.023 8.516 -9.359 1 97.38 72 ILE A CA 1
ATOM 561 C C . ILE A 1 72 ? -13.977 9.711 -9.422 1 97.38 72 ILE A C 1
ATOM 563 O O . ILE A 1 72 ? -14.797 9.906 -8.523 1 97.38 72 ILE A O 1
ATOM 567 N N . SER A 1 73 ? -13.898 10.539 -10.477 1 97.75 73 SER A N 1
ATOM 568 C CA . SER A 1 73 ? -14.844 11.633 -10.656 1 97.75 73 SER A CA 1
ATOM 569 C C . SER A 1 73 ? -16.281 11.109 -10.797 1 97.75 73 SER A C 1
ATOM 571 O O . SER A 1 73 ? -17.219 11.719 -10.289 1 97.75 73 SER A O 1
ATOM 573 N N . GLY A 1 74 ? -16.438 10.039 -11.469 1 97.94 74 GLY A N 1
ATOM 574 C CA . GLY A 1 74 ? -17.734 9.414 -11.617 1 97.94 74 GLY A CA 1
ATOM 575 C C . GLY A 1 74 ? -18.344 8.977 -10.297 1 97.94 74 GLY A C 1
ATOM 576 O O . GLY A 1 74 ? -19.578 8.875 -10.18 1 97.94 74 GLY A O 1
ATOM 577 N N . LEU A 1 75 ? -17.547 8.727 -9.336 1 97.94 75 LEU A N 1
ATOM 578 C CA . LEU A 1 75 ? -18 8.344 -8 1 97.94 75 LEU A CA 1
ATOM 579 C C . LEU A 1 75 ? -18.172 9.57 -7.113 1 97.94 75 LEU A C 1
ATOM 581 O O . LEU A 1 75 ? -18.516 9.445 -5.938 1 97.94 75 LEU A O 1
ATOM 585 N N . GLY A 1 76 ? -17.812 10.773 -7.66 1 98.25 76 GLY A N 1
ATOM 586 C CA . GLY A 1 76 ? -17.875 11.984 -6.867 1 98.25 76 GLY A CA 1
ATOM 587 C C . GLY A 1 76 ? -16.656 12.18 -5.977 1 98.25 76 GLY A C 1
ATOM 588 O O . GLY A 1 76 ? -16.703 12.938 -5.008 1 98.25 76 GLY A O 1
ATOM 589 N N . LEU A 1 77 ? -15.578 11.492 -6.273 1 98.38 77 LEU A N 1
ATOM 590 C CA . LEU A 1 77 ? -14.359 11.578 -5.473 1 98.38 77 LEU A CA 1
ATOM 591 C C . LEU A 1 77 ? -13.344 12.508 -6.133 1 98.38 77 LEU A C 1
ATOM 593 O O . LEU A 1 77 ? -13.32 12.641 -7.359 1 98.38 77 LEU A O 1
ATOM 597 N N . SER A 1 78 ? -12.508 13.164 -5.332 1 98 78 SER A N 1
ATOM 598 C CA . SER A 1 78 ? -11.422 14.016 -5.824 1 98 78 SER A CA 1
ATOM 599 C C . SER A 1 78 ? -10.195 13.922 -4.922 1 98 78 SER A C 1
ATOM 601 O O . SER A 1 78 ? -10.32 13.812 -3.701 1 98 78 SER A O 1
ATOM 603 N N . VAL A 1 79 ? -9.047 14.023 -5.523 1 98.06 79 VAL A N 1
ATOM 604 C CA . VAL A 1 79 ? -7.789 13.953 -4.793 1 98.06 79 VAL A CA 1
ATOM 605 C C . VAL A 1 79 ? -7.371 15.359 -4.352 1 98.06 79 VAL A C 1
ATOM 607 O O . VAL A 1 79 ? -7.223 16.25 -5.184 1 98.06 79 VAL A O 1
ATOM 610 N N . ILE A 1 80 ? -7.148 15.5 -3.051 1 98.38 80 ILE A N 1
ATOM 611 C CA . ILE A 1 80 ? -6.812 16.844 -2.561 1 98.38 80 ILE A CA 1
ATOM 612 C C . ILE A 1 80 ? -5.316 16.922 -2.283 1 98.38 80 ILE A C 1
ATOM 614 O O . ILE A 1 80 ? -4.773 18.016 -2.115 1 98.38 80 ILE A O 1
ATOM 618 N N . GLY A 1 81 ? -4.715 15.766 -2.199 1 98 81 GLY A N 1
ATOM 619 C CA . GLY A 1 81 ? -3.305 15.734 -1.841 1 98 81 GLY A CA 1
ATOM 620 C C . GLY A 1 81 ? -2.566 14.547 -2.424 1 98 81 GLY A C 1
ATOM 621 O O . GLY A 1 81 ? -3.107 13.438 -2.477 1 98 81 GLY A O 1
ATOM 622 N N . VAL A 1 82 ? -1.326 14.789 -2.855 1 96.75 82 VAL A N 1
ATOM 623 C CA . VAL A 1 82 ? -0.46 13.734 -3.385 1 96.75 82 VAL A CA 1
ATOM 624 C C . VAL A 1 82 ? 0.778 13.594 -2.502 1 96.75 82 VAL A C 1
ATOM 626 O O . VAL A 1 82 ? 1.028 14.438 -1.634 1 96.75 82 VAL A O 1
ATOM 629 N N . GLY A 1 83 ? 1.453 12.523 -2.707 1 95.81 83 GLY A N 1
ATOM 630 C CA . GLY A 1 83 ? 2.703 12.328 -1.99 1 95.81 83 GLY A CA 1
ATOM 631 C C . GLY A 1 83 ? 3.846 13.156 -2.549 1 95.81 83 GLY A C 1
ATOM 632 O O . GLY A 1 83 ? 3.912 13.391 -3.758 1 95.81 83 GLY A O 1
ATOM 633 N N . ALA A 1 84 ? 4.742 13.547 -1.655 1 96.19 84 ALA A N 1
ATOM 634 C CA . ALA A 1 84 ? 5.965 14.266 -2.008 1 96.19 84 ALA A CA 1
ATOM 635 C C . ALA A 1 84 ? 7.188 13.594 -1.394 1 96.19 84 ALA A C 1
ATOM 637 O O . ALA A 1 84 ? 7.59 13.922 -0.274 1 96.19 84 ALA A O 1
ATOM 638 N N . ASP A 1 85 ? 7.781 12.742 -2.221 1 94.31 85 ASP A N 1
ATOM 639 C CA . ASP A 1 85 ? 8.984 12.055 -1.777 1 94.31 85 ASP A CA 1
ATOM 640 C C . ASP A 1 85 ? 10.117 13.039 -1.484 1 94.31 85 ASP A C 1
ATOM 642 O O . ASP A 1 85 ? 10.336 13.984 -2.25 1 94.31 85 ASP A O 1
ATOM 646 N N . PHE A 1 86 ? 10.828 12.789 -0.382 1 96.88 86 PHE A N 1
ATOM 647 C CA . PHE A 1 86 ? 11.859 13.719 0.052 1 96.88 86 PHE A CA 1
ATOM 648 C C . PHE A 1 86 ? 12.914 13.906 -1.032 1 96.88 86 PHE A C 1
ATOM 650 O O . PHE A 1 86 ? 13.312 15.031 -1.335 1 96.88 86 PHE A O 1
ATOM 657 N N . LYS A 1 87 ? 13.336 12.875 -1.624 1 93.88 87 LYS A N 1
ATOM 658 C CA . LYS A 1 87 ? 14.383 12.969 -2.639 1 93.88 87 LYS A CA 1
ATOM 659 C C . LYS A 1 87 ? 13.875 13.68 -3.889 1 93.88 87 LYS A C 1
ATOM 661 O O . LYS A 1 87 ? 14.625 14.414 -4.539 1 93.88 87 LYS A O 1
ATOM 666 N N . LEU A 1 88 ? 12.617 13.453 -4.215 1 94.19 88 LEU A N 1
ATOM 667 C CA . LEU A 1 88 ? 12.039 14.18 -5.34 1 94.19 88 LEU A CA 1
ATOM 668 C C . LEU A 1 88 ? 11.953 15.672 -5.035 1 94.19 88 LEU A C 1
ATOM 670 O O . LEU A 1 88 ? 12.164 16.5 -5.918 1 94.19 88 LEU A O 1
ATOM 674 N N . LEU A 1 89 ? 11.656 15.984 -3.799 1 97.69 89 LEU A N 1
ATOM 675 C CA . LEU A 1 89 ? 11.641 17.391 -3.41 1 97.69 89 LEU A CA 1
ATOM 676 C C . LEU A 1 89 ? 13 18.031 -3.645 1 97.69 89 LEU A C 1
ATOM 678 O O . LEU A 1 89 ? 13.086 19.188 -4.062 1 97.69 89 LEU A O 1
ATOM 682 N N . GLN A 1 90 ? 14.039 17.297 -3.457 1 96.81 90 GLN A N 1
ATOM 683 C CA . GLN A 1 90 ? 15.398 17.797 -3.598 1 96.81 90 GLN A CA 1
ATOM 684 C C . GLN A 1 90 ? 15.797 17.891 -5.066 1 96.81 90 GLN A C 1
ATOM 686 O O . GLN A 1 90 ? 16.422 18.875 -5.48 1 96.81 90 GLN A O 1
ATOM 691 N N . GLU A 1 91 ? 15.328 16.859 -5.82 1 94.69 91 GLU A N 1
ATOM 692 C CA . GLU A 1 91 ? 15.977 16.672 -7.117 1 94.69 91 GLU A CA 1
ATOM 693 C C . GLU A 1 91 ? 15.039 17.062 -8.258 1 94.69 91 GLU A C 1
ATOM 695 O O . GLU A 1 91 ? 15.492 17.484 -9.328 1 94.69 91 GLU A O 1
ATOM 700 N N . ASN A 1 92 ? 13.773 16.938 -8.008 1 94.88 92 ASN A N 1
ATOM 701 C CA . ASN A 1 92 ? 12.82 17.156 -9.094 1 94.88 92 ASN A CA 1
ATOM 702 C C . ASN A 1 92 ? 11.438 17.516 -8.562 1 94.88 92 ASN A C 1
ATOM 704 O O . ASN A 1 92 ? 10.461 16.812 -8.82 1 94.88 92 ASN A O 1
ATOM 708 N N . PRO A 1 93 ? 11.352 18.719 -7.91 1 97.62 93 PRO A N 1
ATOM 709 C CA . PRO A 1 93 ? 10.047 19.141 -7.391 1 97.62 93 PRO A CA 1
ATOM 710 C C . PRO A 1 93 ? 8.992 19.266 -8.484 1 97.62 93 PRO A C 1
ATOM 712 O O . PRO A 1 93 ? 7.793 19.156 -8.203 1 97.62 93 PRO A O 1
ATOM 715 N N . GLN A 1 94 ? 9.398 19.453 -9.742 1 96.94 94 GLN A N 1
ATOM 716 C CA . GLN A 1 94 ? 8.461 19.578 -10.859 1 96.94 94 GLN A CA 1
ATOM 717 C C . GLN A 1 94 ? 7.633 18.312 -11.016 1 96.94 94 GLN A C 1
ATOM 719 O O . GLN A 1 94 ? 6.453 18.375 -11.375 1 96.94 94 GLN A O 1
ATOM 724 N N . ALA A 1 95 ? 8.258 17.188 -10.75 1 94.56 95 ALA A N 1
ATOM 725 C CA . ALA A 1 95 ? 7.516 15.93 -10.859 1 94.56 95 ALA A CA 1
ATOM 726 C C . ALA A 1 95 ? 6.344 15.898 -9.883 1 94.56 95 ALA A C 1
ATOM 728 O O . ALA A 1 95 ? 5.273 15.375 -10.203 1 94.56 95 ALA A O 1
ATOM 729 N N . ILE A 1 96 ? 6.535 16.453 -8.734 1 96.31 96 ILE A N 1
ATOM 730 C CA . ILE A 1 96 ? 5.488 16.531 -7.715 1 96.31 96 ILE A CA 1
ATOM 731 C C . ILE A 1 96 ? 4.402 17.5 -8.164 1 96.31 96 ILE A C 1
ATOM 733 O O . ILE A 1 96 ? 3.209 17.219 -8.031 1 96.31 96 ILE A O 1
ATOM 737 N N . ILE A 1 97 ? 4.812 18.609 -8.703 1 98 97 ILE A N 1
ATOM 738 C CA . ILE A 1 97 ? 3.887 19.609 -9.219 1 98 97 ILE A CA 1
ATOM 739 C C . ILE A 1 97 ? 3.02 19 -10.32 1 98 97 ILE A C 1
ATOM 741 O O . ILE A 1 97 ? 1.796 19.156 -10.305 1 98 97 ILE A O 1
ATOM 745 N N . ASP A 1 98 ? 3.668 18.312 -11.219 1 96.31 98 ASP A N 1
ATOM 746 C CA . ASP A 1 98 ? 2.947 17.703 -12.336 1 96.31 98 ASP A CA 1
ATOM 747 C C . ASP A 1 98 ? 1.91 16.688 -11.836 1 96.31 98 ASP A C 1
ATOM 749 O O . ASP A 1 98 ? 0.783 16.656 -12.328 1 96.31 98 ASP A O 1
ATOM 753 N N . ASN A 1 99 ? 2.305 15.938 -10.875 1 94.94 99 ASN A N 1
ATOM 754 C CA . ASN A 1 99 ? 1.381 14.969 -10.305 1 94.94 99 ASN A CA 1
ATOM 755 C C . ASN A 1 99 ? 0.2 15.648 -9.625 1 94.94 99 ASN A C 1
ATOM 757 O O . ASN A 1 99 ? -0.952 15.273 -9.844 1 94.94 99 ASN A O 1
ATOM 761 N N . ALA A 1 100 ? 0.47 16.641 -8.812 1 97.44 100 ALA A N 1
ATOM 762 C CA . ALA A 1 100 ? -0.588 17.375 -8.125 1 97.44 100 ALA A CA 1
ATOM 763 C C . ALA A 1 100 ? -1.541 18.031 -9.125 1 97.44 100 ALA A C 1
ATOM 765 O O . ALA A 1 100 ? -2.762 17.922 -8.984 1 97.44 100 ALA A O 1
ATOM 766 N N . LYS A 1 101 ? -1.027 18.594 -10.141 1 97.31 101 LYS A N 1
ATOM 767 C CA . LYS A 1 101 ? -1.836 19.281 -11.141 1 97.31 101 LYS A CA 1
ATOM 768 C C . LYS A 1 101 ? -2.695 18.297 -11.93 1 97.31 101 LYS A C 1
ATOM 770 O O . LYS A 1 101 ? -3.832 18.609 -12.289 1 97.31 101 LYS A O 1
ATOM 775 N N . ALA A 1 102 ? -2.125 17.172 -12.195 1 95.12 102 ALA A N 1
ATOM 776 C CA . ALA A 1 102 ? -2.883 16.156 -12.922 1 95.12 102 ALA A CA 1
ATOM 777 C C . ALA A 1 102 ? -4.188 15.828 -12.203 1 95.12 102 ALA A C 1
ATOM 779 O O . ALA A 1 102 ? -5.207 15.555 -12.844 1 95.12 102 ALA A O 1
ATOM 780 N N . TYR A 1 103 ? -4.188 15.891 -10.875 1 96.62 103 TYR A N 1
ATOM 781 C CA . TYR A 1 103 ? -5.371 15.555 -10.086 1 96.62 103 TYR A CA 1
ATOM 782 C C . TYR A 1 103 ? -6.141 16.812 -9.695 1 96.62 103 TYR A C 1
ATOM 784 O O . TYR A 1 103 ? -7.23 16.719 -9.125 1 96.62 103 TYR A O 1
ATOM 792 N N . GLY A 1 104 ? -5.504 17.969 -9.945 1 97.44 104 GLY A N 1
ATOM 793 C CA . GLY A 1 104 ? -6.078 19.188 -9.414 1 97.44 104 GLY A CA 1
ATOM 794 C C . GLY A 1 104 ? -5.906 19.328 -7.91 1 97.44 104 GLY A C 1
ATOM 795 O O . GLY A 1 104 ? -6.688 20.016 -7.25 1 97.44 104 GLY A O 1
ATOM 796 N N . ALA A 1 105 ? -4.941 18.625 -7.402 1 98.06 105 ALA A N 1
ATOM 797 C CA . ALA A 1 105 ? -4.688 18.641 -5.965 1 98.06 105 ALA A CA 1
ATOM 798 C C . ALA A 1 105 ? -3.994 19.922 -5.531 1 98.06 105 ALA A C 1
ATOM 800 O O . ALA A 1 105 ? -3.125 20.438 -6.238 1 98.06 105 ALA A O 1
ATOM 801 N N . LYS A 1 106 ? -4.32 20.344 -4.336 1 98.44 106 LYS A N 1
ATOM 802 C CA . LYS A 1 106 ? -3.773 21.609 -3.84 1 98.44 106 LYS A CA 1
ATOM 803 C C . LYS A 1 106 ? -2.676 21.359 -2.809 1 98.44 106 LYS A C 1
ATOM 805 O O . LYS A 1 106 ? -1.966 22.297 -2.414 1 98.44 106 LYS A O 1
ATOM 810 N N . TYR A 1 107 ? -2.523 20.078 -2.463 1 98.81 107 TYR A N 1
ATOM 811 C CA . TYR A 1 107 ? -1.55 19.766 -1.423 1 98.81 107 TYR A CA 1
ATOM 812 C C . TYR A 1 107 ? -0.612 18.656 -1.868 1 98.81 107 TYR A C 1
ATOM 814 O O . TYR A 1 107 ? -0.994 17.797 -2.668 1 98.81 107 TYR A O 1
ATOM 822 N N . ALA A 1 108 ? 0.584 18.734 -1.405 1 98.44 108 ALA A N 1
ATOM 823 C CA . ALA A 1 108 ? 1.569 17.656 -1.478 1 98.44 108 ALA A CA 1
ATOM 824 C C . ALA A 1 108 ? 2.191 17.391 -0.11 1 98.44 108 ALA A C 1
ATOM 826 O O . ALA A 1 108 ? 2.621 18.328 0.576 1 98.44 108 ALA A O 1
ATOM 827 N N . THR A 1 109 ? 2.25 16.156 0.279 1 98.25 109 THR A N 1
ATOM 828 C CA . THR A 1 109 ? 2.705 15.867 1.634 1 98.25 109 THR A CA 1
ATOM 829 C C . THR A 1 109 ? 3.949 14.984 1.61 1 98.25 109 THR A C 1
ATOM 831 O O . THR A 1 109 ? 3.982 13.969 0.909 1 98.25 109 THR A O 1
ATOM 834 N N . CYS A 1 110 ? 4.992 15.375 2.312 1 97.69 110 CYS A N 1
ATOM 835 C CA . CYS A 1 110 ? 6.156 14.547 2.588 1 97.69 110 CYS A CA 1
ATOM 836 C C . CYS A 1 110 ? 5.977 13.773 3.891 1 97.69 110 CYS A C 1
ATOM 838 O O . CYS A 1 110 ? 5.809 14.367 4.953 1 97.69 110 CYS A O 1
ATOM 840 N N . PHE A 1 111 ? 6.172 12.453 3.803 1 95.5 111 PHE A N 1
ATOM 841 C CA . PHE A 1 111 ? 5.785 11.609 4.93 1 95.5 111 PHE A CA 1
ATOM 842 C C . PHE A 1 111 ? 7.008 11.156 5.715 1 95.5 111 PHE A C 1
ATOM 844 O O . PHE A 1 111 ? 6.883 10.594 6.801 1 95.5 111 PHE A O 1
ATOM 851 N N . TRP A 1 112 ? 8.242 11.43 5.145 1 94.25 112 TRP A N 1
ATOM 852 C CA . TRP A 1 112 ? 9.43 10.867 5.781 1 94.25 112 TRP A CA 1
ATOM 853 C C . TRP A 1 112 ? 10.664 11.695 5.465 1 94.25 112 TRP A C 1
ATOM 855 O O . TRP A 1 112 ? 10.875 12.094 4.32 1 94.25 112 TRP A O 1
ATOM 865 N N . ILE A 1 113 ? 11.406 12 6.469 1 95.94 113 ILE A N 1
ATOM 866 C CA . ILE A 1 113 ? 12.734 12.57 6.301 1 95.94 113 ILE A CA 1
ATOM 867 C C . ILE A 1 113 ? 13.789 11.469 6.43 1 95.94 113 ILE A C 1
ATOM 869 O O . ILE A 1 113 ? 13.891 10.82 7.469 1 95.94 113 ILE A O 1
ATOM 873 N N . PRO A 1 114 ? 14.516 11.32 5.34 1 93.06 114 PRO A N 1
ATOM 874 C CA . PRO A 1 114 ? 15.516 10.25 5.406 1 93.06 114 PRO A CA 1
ATOM 875 C C . PRO A 1 114 ? 16.484 10.422 6.574 1 93.06 114 PRO A C 1
ATOM 877 O O . PRO A 1 114 ? 17 11.523 6.801 1 93.06 114 PRO A O 1
ATOM 880 N N . HIS A 1 115 ? 16.641 9.305 7.34 1 91.5 115 HIS A N 1
ATOM 881 C CA . HIS A 1 115 ? 17.641 9.219 8.406 1 91.5 115 HIS A CA 1
ATOM 882 C C . HIS A 1 115 ? 18.062 7.777 8.648 1 91.5 115 HIS A C 1
ATOM 884 O O . HIS A 1 115 ? 17.312 6.844 8.367 1 91.5 115 HIS A O 1
ATOM 890 N N . GLU A 1 116 ? 19.203 7.582 9.102 1 84.81 116 GLU A N 1
ATOM 891 C CA . GLU A 1 116 ? 19.797 6.246 9.18 1 84.81 116 GLU A CA 1
ATOM 892 C C . GLU A 1 116 ? 19.562 5.629 10.562 1 84.81 116 GLU A C 1
ATOM 894 O O . GLU A 1 116 ? 19.781 6.289 11.586 1 84.81 116 GLU A O 1
ATOM 899 N N . ASN A 1 117 ? 19.109 4.379 10.609 1 79.06 117 ASN A N 1
ATOM 900 C CA . ASN A 1 117 ? 19.031 3.555 11.812 1 79.06 117 ASN A CA 1
ATOM 901 C C . ASN A 1 117 ? 18.281 4.262 12.938 1 79.06 117 ASN A C 1
ATOM 903 O O . ASN A 1 117 ? 18.688 4.219 14.094 1 79.06 117 ASN A O 1
ATOM 907 N N . GLY A 1 118 ? 17.359 5.035 12.508 1 81.88 118 GLY A N 1
ATOM 908 C CA . GLY A 1 118 ? 16.547 5.691 13.516 1 81.88 118 GLY A CA 1
ATOM 909 C C . GLY A 1 118 ? 17.219 6.91 14.125 1 81.88 118 GLY A C 1
ATOM 910 O O . GLY A 1 118 ? 16.688 7.52 15.055 1 81.88 118 GLY A O 1
ATOM 911 N N . ASN A 1 119 ? 18.297 7.297 13.594 1 89.38 119 ASN A N 1
ATOM 912 C CA . ASN A 1 119 ? 19.047 8.438 14.117 1 89.38 119 ASN A CA 1
ATOM 913 C C . ASN A 1 119 ? 18.609 9.742 13.461 1 89.38 119 ASN A C 1
ATOM 915 O O . ASN A 1 119 ? 19.297 10.242 12.562 1 89.38 119 ASN A O 1
ATOM 919 N N . PHE A 1 120 ? 17.578 10.32 14.016 1 95.38 120 PHE A N 1
ATOM 920 C CA . PHE A 1 120 ? 17.109 11.633 13.586 1 95.38 120 PHE A CA 1
ATOM 921 C C . PHE A 1 120 ? 17.625 12.719 14.523 1 95.38 120 PHE A C 1
ATOM 923 O O . PHE A 1 120 ? 17.359 12.695 15.719 1 95.38 120 PHE A O 1
ATOM 930 N N . SER A 1 121 ? 18.469 13.633 13.969 1 96.5 121 SER A N 1
ATOM 931 C CA . SER A 1 121 ? 19.125 14.68 14.758 1 96.5 121 SER A CA 1
ATOM 932 C C . SER A 1 121 ? 18.922 16.047 14.125 1 96.5 121 SER A C 1
ATOM 934 O O . SER A 1 121 ? 18.125 16.203 13.188 1 96.5 121 SER A O 1
ATOM 936 N N . ILE A 1 122 ? 19.562 17.031 14.742 1 98.06 122 ILE A N 1
ATOM 937 C CA . ILE A 1 122 ? 19.453 18.406 14.273 1 98.06 122 ILE A CA 1
ATOM 938 C C . ILE A 1 122 ? 20.016 18.516 12.859 1 98.06 122 ILE A C 1
ATOM 940 O O . ILE A 1 122 ? 19.547 19.344 12.062 1 98.06 122 ILE A O 1
ATOM 944 N N . LYS A 1 123 ? 20.922 17.609 12.5 1 98.06 123 LYS A N 1
ATOM 945 C CA . LYS A 1 123 ? 21.484 17.625 11.156 1 98.06 123 LYS A CA 1
ATOM 946 C C . LYS A 1 123 ? 20.422 17.328 10.109 1 98.06 123 LYS A C 1
ATOM 948 O O . LYS A 1 123 ? 20.234 18.094 9.164 1 98.06 123 LYS A O 1
ATOM 953 N N . GLU A 1 124 ? 19.656 16.219 10.297 1 97.94 124 GLU A N 1
ATOM 954 C CA . GLU A 1 124 ? 18.578 15.867 9.383 1 97.94 124 GLU A CA 1
ATOM 955 C C . GLU A 1 124 ? 17.469 16.906 9.422 1 97.94 124 GLU A C 1
ATOM 957 O O . GLU A 1 124 ? 16.859 17.203 8.391 1 97.94 124 GLU A O 1
ATOM 962 N N . THR A 1 125 ? 17.25 17.469 10.602 1 98.62 125 THR A N 1
ATOM 963 C CA . THR A 1 125 ? 16.234 18.5 10.773 1 98.62 125 THR A CA 1
ATOM 964 C C . THR A 1 125 ? 16.547 19.734 9.93 1 98.62 125 THR A C 1
ATOM 966 O O . THR A 1 125 ? 15.695 20.219 9.195 1 98.62 125 THR A O 1
ATOM 969 N N . GLN A 1 126 ? 17.734 20.188 10.016 1 98.62 126 GLN A N 1
ATOM 970 C CA . GLN A 1 126 ? 18.141 21.375 9.273 1 98.62 126 GLN A CA 1
ATOM 971 C C . GLN A 1 126 ? 18.109 21.125 7.77 1 98.62 126 GLN A C 1
ATOM 973 O O . GLN A 1 126 ? 17.719 22 7 1 98.62 126 GLN A O 1
ATOM 978 N N . GLU A 1 127 ? 18.562 19.969 7.422 1 98.5 127 GLU A N 1
ATOM 979 C CA . GLU A 1 127 ? 18.484 19.609 6.008 1 98.5 127 GLU A CA 1
ATOM 980 C C . GLU A 1 127 ? 17.031 19.594 5.52 1 98.5 127 GLU A C 1
ATOM 982 O O . GLU A 1 127 ? 16.734 20.094 4.43 1 98.5 127 GLU A O 1
ATOM 987 N N . ALA A 1 128 ? 16.172 19.094 6.32 1 98.75 128 ALA A N 1
ATOM 988 C CA . ALA A 1 128 ? 14.766 19.047 5.957 1 98.75 128 ALA A CA 1
ATOM 989 C C . ALA A 1 128 ? 14.188 20.453 5.832 1 98.75 128 ALA A C 1
ATOM 991 O O . ALA A 1 128 ? 13.461 20.75 4.879 1 98.75 128 ALA A O 1
ATOM 992 N N . ILE A 1 129 ? 14.5 21.312 6.797 1 98.88 129 ILE A N 1
ATOM 993 C CA . ILE A 1 129 ? 14.016 22.688 6.766 1 98.88 129 ILE A CA 1
ATOM 994 C C . ILE A 1 129 ? 14.445 23.359 5.465 1 98.88 129 ILE A C 1
ATOM 996 O O . ILE A 1 129 ? 13.641 24 4.797 1 98.88 129 ILE A O 1
ATOM 1000 N N . LYS A 1 130 ? 15.703 23.141 5.117 1 98.88 130 LYS A N 1
ATOM 1001 C CA . LYS A 1 130 ? 16.234 23.719 3.883 1 98.88 130 LYS A CA 1
ATOM 1002 C C . LYS A 1 130 ? 15.484 23.188 2.664 1 98.88 130 LYS A C 1
ATOM 1004 O O . LYS A 1 130 ? 15 23.969 1.838 1 98.88 130 LYS A O 1
ATOM 1009 N N . VAL A 1 131 ? 15.32 21.875 2.572 1 98.88 131 VAL A N 1
ATOM 1010 C CA . VAL A 1 131 ? 14.68 21.234 1.43 1 98.88 131 VAL A CA 1
ATOM 1011 C C . VAL A 1 131 ? 13.211 21.641 1.351 1 98.88 131 VAL A C 1
ATOM 1013 O O . VAL A 1 131 ? 12.719 22.016 0.279 1 98.88 131 VAL A O 1
ATOM 1016 N N . PHE A 1 132 ? 12.539 21.641 2.471 1 98.94 132 PHE A N 1
ATOM 1017 C CA . PHE A 1 132 ? 11.117 21.953 2.498 1 98.94 132 PHE A CA 1
ATOM 1018 C C . PHE A 1 132 ? 10.875 23.406 2.098 1 98.94 132 PHE A C 1
ATOM 1020 O O . PHE A 1 132 ? 9.945 23.703 1.345 1 98.94 132 PHE A O 1
ATOM 1027 N N . ASN A 1 133 ? 11.719 24.312 2.592 1 98.94 133 ASN A N 1
ATOM 1028 C CA . ASN A 1 133 ? 11.516 25.719 2.236 1 98.94 133 ASN A CA 1
ATOM 1029 C C . ASN A 1 133 ? 11.844 25.969 0.768 1 98.94 133 ASN A C 1
ATOM 1031 O O . ASN A 1 133 ? 11.125 26.703 0.085 1 98.94 133 ASN A O 1
ATOM 1035 N N . GLU A 1 134 ? 12.906 25.375 0.257 1 98.88 134 GLU A N 1
ATOM 1036 C CA . GLU A 1 134 ? 13.273 25.562 -1.143 1 98.88 134 GLU A CA 1
ATOM 1037 C C . GLU A 1 134 ? 12.234 24.953 -2.078 1 98.88 134 GLU A C 1
ATOM 1039 O O . GLU A 1 134 ? 11.727 25.625 -2.98 1 98.88 134 GLU A O 1
ATOM 1044 N N . ALA A 1 135 ? 11.898 23.703 -1.839 1 98.88 135 ALA A N 1
ATOM 1045 C CA . ALA A 1 135 ? 10.906 23.031 -2.668 1 98.88 135 ALA A CA 1
ATOM 1046 C C . ALA A 1 135 ? 9.516 23.609 -2.447 1 98.88 135 ALA A C 1
ATOM 1048 O O . ALA A 1 135 ? 8.727 23.719 -3.385 1 98.88 135 ALA A O 1
ATOM 1049 N N . GLY A 1 136 ? 9.258 23.984 -1.182 1 98.88 136 GLY A N 1
ATOM 1050 C CA . GLY A 1 136 ? 7.973 24.578 -0.855 1 98.88 136 GLY A CA 1
ATOM 1051 C C . GLY A 1 136 ? 7.695 25.859 -1.623 1 98.88 136 GLY A C 1
ATOM 1052 O O . GLY A 1 136 ? 6.566 26.109 -2.043 1 98.88 136 GLY A O 1
ATOM 1053 N N . LYS A 1 137 ? 8.703 26.641 -1.81 1 98.88 137 LYS A N 1
ATOM 1054 C CA . LYS A 1 137 ? 8.555 27.875 -2.59 1 98.88 137 LYS A CA 1
ATOM 1055 C C . LYS A 1 137 ? 8.203 27.562 -4.043 1 98.88 137 LYS A C 1
ATOM 1057 O O . LYS A 1 137 ? 7.32 28.188 -4.625 1 98.88 137 LYS A O 1
ATOM 1062 N N . ILE A 1 138 ? 8.867 26.609 -4.586 1 98.88 138 ILE A N 1
ATOM 1063 C CA . ILE A 1 138 ? 8.625 26.188 -5.965 1 98.88 138 ILE A CA 1
ATOM 1064 C C . ILE A 1 138 ? 7.191 25.688 -6.109 1 98.88 138 ILE A C 1
ATOM 1066 O O . ILE A 1 138 ? 6.488 26.062 -7.051 1 98.88 138 ILE A O 1
ATOM 1070 N N . LEU A 1 139 ? 6.758 24.891 -5.176 1 98.94 139 LEU A N 1
ATOM 1071 C CA . LEU A 1 139 ? 5.406 24.344 -5.203 1 98.94 139 LEU A CA 1
ATOM 1072 C C . LEU A 1 139 ? 4.371 25.453 -5.012 1 98.94 139 LEU A C 1
ATOM 1074 O O . LEU A 1 139 ? 3.359 25.484 -5.711 1 98.94 139 LEU A O 1
ATOM 1078 N N . LYS A 1 140 ? 4.652 26.328 -4.074 1 98.81 140 LYS A N 1
ATOM 1079 C CA . LYS A 1 140 ? 3.746 27.453 -3.801 1 98.81 140 LYS A CA 1
ATOM 1080 C C . LYS A 1 140 ? 3.543 28.312 -5.043 1 98.81 140 LYS A C 1
ATOM 1082 O O . LYS A 1 140 ? 2.424 28.734 -5.332 1 98.81 140 LYS A O 1
ATOM 1087 N N . ASP A 1 141 ? 4.551 28.531 -5.754 1 98.69 141 ASP A N 1
ATOM 1088 C CA . ASP A 1 141 ? 4.477 29.312 -6.98 1 98.69 141 ASP A CA 1
ATOM 1089 C C . ASP A 1 141 ? 3.605 28.625 -8.023 1 98.69 141 ASP A C 1
ATOM 1091 O O . ASP A 1 141 ? 3.078 29.266 -8.93 1 98.69 141 ASP A O 1
ATOM 1095 N N . ALA A 1 142 ? 3.443 27.344 -7.902 1 98.75 142 ALA A N 1
ATOM 1096 C CA . ALA A 1 142 ? 2.609 26.562 -8.812 1 98.75 142 ALA A CA 1
ATOM 1097 C C . ALA A 1 142 ? 1.213 26.344 -8.234 1 98.75 142 ALA A C 1
ATOM 1099 O O . ALA A 1 142 ? 0.405 25.609 -8.797 1 98.75 142 ALA A O 1
ATOM 1100 N N . GLY A 1 143 ? 0.958 26.891 -7.066 1 98.69 143 GLY A N 1
ATOM 1101 C CA . GLY A 1 143 ? -0.363 26.812 -6.465 1 98.69 143 GLY A CA 1
ATOM 1102 C C . GLY A 1 143 ? -0.552 25.578 -5.602 1 98.69 143 GLY A C 1
ATOM 1103 O O . GLY A 1 143 ? -1.684 25.188 -5.32 1 98.69 143 GLY A O 1
ATOM 1104 N N . ILE A 1 144 ? 0.514 24.922 -5.191 1 98.88 144 ILE A N 1
ATOM 1105 C CA . ILE A 1 144 ? 0.471 23.703 -4.383 1 98.88 144 ILE A CA 1
ATOM 1106 C C . ILE A 1 144 ? 1.119 23.969 -3.025 1 98.88 144 ILE A C 1
ATOM 1108 O O . ILE A 1 144 ? 2.221 24.516 -2.951 1 98.88 144 ILE A O 1
ATOM 1112 N N . THR A 1 145 ? 0.473 23.641 -1.961 1 98.88 145 THR A N 1
ATOM 1113 C CA . THR A 1 145 ? 1.012 23.781 -0.612 1 98.88 145 THR A CA 1
ATOM 1114 C C . THR A 1 145 ? 1.733 22.5 -0.181 1 98.88 145 THR A C 1
ATOM 1116 O O . THR A 1 145 ? 1.139 21.422 -0.159 1 98.88 145 THR A O 1
ATOM 1119 N N . LEU A 1 146 ? 3.029 22.609 0.109 1 98.94 146 LEU A N 1
ATOM 1120 C CA . LEU A 1 146 ? 3.785 21.5 0.672 1 98.94 146 LEU A CA 1
ATOM 1121 C C . LEU A 1 146 ? 3.479 21.328 2.156 1 98.94 146 LEU A C 1
ATOM 1123 O O . LEU A 1 146 ? 3.457 22.312 2.906 1 98.94 146 LEU A O 1
ATOM 1127 N N . CYS A 1 147 ? 3.221 20.109 2.516 1 98.88 147 CYS A N 1
ATOM 1128 C CA . CYS A 1 147 ? 3.035 19.781 3.926 1 98.88 147 CYS A CA 1
ATOM 1129 C C . CYS A 1 147 ? 3.998 18.688 4.363 1 98.88 147 CYS A C 1
ATOM 1131 O O . CYS A 1 147 ? 4.32 17.781 3.582 1 98.88 147 CYS A O 1
ATOM 1133 N N . TYR A 1 148 ? 4.492 18.812 5.559 1 98.75 148 TYR A N 1
ATOM 1134 C CA . TYR A 1 148 ? 5.242 17.734 6.188 1 98.75 148 TYR A CA 1
ATOM 1135 C C . TYR A 1 148 ? 4.375 16.984 7.199 1 98.75 148 TYR A C 1
ATOM 1137 O O . TYR A 1 148 ? 3.617 17.594 7.949 1 98.75 148 TYR A O 1
ATOM 1145 N N . HIS A 1 149 ? 4.449 15.672 7.137 1 98.19 149 HIS A N 1
ATOM 1146 C CA . HIS A 1 149 ? 3.729 14.742 8 1 98.19 149 HIS A CA 1
ATOM 1147 C C . HIS A 1 149 ? 4.664 14.094 9.016 1 98.19 149 HIS A C 1
ATOM 1149 O O . HIS A 1 149 ? 5.332 13.109 8.703 1 98.19 149 HIS A O 1
ATOM 1155 N N . PRO A 1 150 ? 4.691 14.625 10.312 1 96.88 150 PRO A N 1
ATOM 1156 C CA . PRO A 1 150 ? 5.609 14.047 11.297 1 96.88 150 PRO A CA 1
ATOM 1157 C C . PRO A 1 150 ? 5.211 12.633 11.719 1 96.88 150 PRO A C 1
ATOM 1159 O O . PRO A 1 150 ? 4.023 12.305 11.758 1 96.88 150 PRO A O 1
ATOM 1162 N N . HIS A 1 151 ? 6.227 11.828 12.117 1 95.12 151 HIS A N 1
ATOM 1163 C CA . HIS A 1 151 ? 5.996 10.438 12.461 1 95.12 151 HIS A CA 1
ATOM 1164 C C . HIS A 1 151 ? 6.477 10.133 13.875 1 95.12 151 HIS A C 1
ATOM 1166 O O . HIS A 1 151 ? 6.699 8.969 14.227 1 95.12 151 HIS A O 1
ATOM 1172 N N . GLY A 1 152 ? 6.734 11.141 14.617 1 94.81 152 GLY A N 1
ATOM 1173 C CA . GLY A 1 152 ? 7.07 10.945 16.016 1 94.81 152 GLY A CA 1
ATOM 1174 C C . GLY A 1 152 ? 8.555 11.094 16.312 1 94.81 152 GLY A C 1
ATOM 1175 O O . GLY A 1 152 ? 8.938 11.57 17.375 1 94.81 152 GLY A O 1
ATOM 1176 N N . TYR A 1 153 ? 9.422 10.734 15.359 1 95.06 153 TYR A N 1
ATOM 1177 C CA . TYR A 1 153 ? 10.852 10.781 15.617 1 95.06 153 TYR A CA 1
ATOM 1178 C C . TYR A 1 153 ? 11.344 12.219 15.758 1 95.06 153 TYR A C 1
ATOM 1180 O O . TYR A 1 153 ? 12.445 12.461 16.25 1 95.06 153 TYR A O 1
ATOM 1188 N N . GLU A 1 154 ? 10.547 13.203 15.453 1 97.44 154 GLU A N 1
ATOM 1189 C CA . GLU A 1 154 ? 10.891 14.617 15.57 1 97.44 154 GLU A CA 1
ATOM 1190 C C . GLU A 1 154 ? 10.773 15.094 17.016 1 97.44 154 GLU A C 1
ATOM 1192 O O . GLU A 1 154 ? 11.195 16.203 17.344 1 97.44 154 GLU A O 1
ATOM 1197 N N . PHE A 1 155 ? 10.266 14.273 17.891 1 97.25 155 PHE A N 1
ATOM 1198 C CA . PHE A 1 155 ? 10.016 14.719 19.25 1 97.25 155 PHE A CA 1
ATOM 1199 C C . PHE A 1 155 ? 11.172 14.336 20.172 1 97.25 155 PHE A C 1
ATOM 1201 O O . PHE A 1 155 ? 11.047 14.398 21.391 1 97.25 155 PHE A O 1
ATOM 1208 N N . LYS A 1 156 ? 12.25 14.055 19.562 1 95.56 156 LYS A N 1
ATOM 1209 C CA . LYS A 1 156 ? 13.492 13.922 20.312 1 95.56 156 LYS A CA 1
ATOM 1210 C C . LYS A 1 156 ? 13.938 15.266 20.891 1 95.56 156 LYS A C 1
ATOM 1212 O O . LYS A 1 156 ? 13.773 16.297 20.25 1 95.56 156 LYS A O 1
ATOM 1217 N N . PRO A 1 157 ? 14.57 15.188 22.078 1 95.56 157 PRO A N 1
ATOM 1218 C CA . PRO A 1 157 ? 14.945 16.438 22.75 1 95.56 157 PRO A CA 1
ATOM 1219 C C . PRO A 1 157 ? 16 17.219 21.984 1 95.56 157 PRO A C 1
ATOM 1221 O O . PRO A 1 157 ? 16.922 16.625 21.391 1 95.56 157 PRO A O 1
ATOM 1224 N N . HIS A 1 158 ? 15.836 18.516 21.984 1 96.88 158 HIS A N 1
ATOM 1225 C CA . HIS A 1 158 ? 16.797 19.469 21.438 1 96.88 158 HIS A CA 1
ATOM 1226 C C . HIS A 1 158 ? 16.672 20.828 22.125 1 96.88 158 HIS A C 1
ATOM 1228 O O . HIS A 1 158 ? 15.625 21.469 22.062 1 96.88 158 HIS A O 1
ATOM 1234 N N . GLY A 1 159 ? 17.781 21.234 22.75 1 96 159 GLY A N 1
ATOM 1235 C CA . GLY A 1 159 ? 17.703 22.453 23.531 1 96 159 GLY A CA 1
ATOM 1236 C C . GLY A 1 159 ? 16.641 22.391 24.625 1 96 159 GLY A C 1
ATOM 1237 O O . GLY A 1 159 ? 16.641 21.453 25.422 1 96 159 GLY A O 1
ATOM 1238 N N . LYS A 1 160 ? 15.758 23.422 24.594 1 95.88 160 LYS A N 1
ATOM 1239 C CA . LYS A 1 160 ? 14.711 23.484 25.625 1 95.88 160 LYS A CA 1
ATOM 1240 C C . LYS A 1 160 ? 13.438 22.812 25.141 1 95.88 160 LYS A C 1
ATOM 1242 O O . LYS A 1 160 ? 12.445 22.766 25.875 1 95.88 160 LYS A O 1
ATOM 1247 N N . GLY A 1 161 ? 13.453 22.281 24 1 97.25 161 GLY A N 1
ATOM 1248 C CA . GLY A 1 161 ? 12.281 21.641 23.406 1 97.25 161 GLY A CA 1
ATOM 1249 C C . GLY A 1 161 ? 12.602 20.375 22.656 1 97.25 161 GLY A C 1
ATOM 1250 O O . GLY A 1 161 ? 13.32 19.5 23.156 1 97.25 161 GLY A O 1
ATOM 1251 N N . VAL A 1 162 ? 11.969 20.188 21.547 1 97.69 162 VAL A N 1
ATOM 1252 C CA . VAL A 1 162 ? 12.164 19.016 20.703 1 97.69 162 VAL A CA 1
ATOM 1253 C C . VAL A 1 162 ? 12.516 19.453 19.281 1 97.69 162 VAL A C 1
ATOM 1255 O O . VAL A 1 162 ? 12.383 20.625 18.938 1 97.69 162 VAL A O 1
ATOM 1258 N N . LEU A 1 163 ? 12.945 18.531 18.422 1 98.31 163 LEU A N 1
ATOM 1259 C CA . LEU A 1 163 ? 13.383 18.828 17.062 1 98.31 163 LEU A CA 1
ATOM 1260 C C . LEU A 1 163 ? 12.219 19.344 16.219 1 98.31 163 LEU A C 1
ATOM 1262 O O . LEU A 1 163 ? 12.414 20.156 15.32 1 98.31 163 LEU A O 1
ATOM 1266 N N . PHE A 1 164 ? 11.008 18.969 16.578 1 98.38 164 PHE A N 1
ATOM 1267 C CA . PHE A 1 164 ? 9.836 19.406 15.836 1 98.38 164 PHE A CA 1
ATOM 1268 C C . PHE A 1 164 ? 9.648 20.922 15.953 1 98.38 164 PHE A C 1
ATOM 1270 O O . PHE A 1 164 ? 9.172 21.562 15.023 1 98.38 164 PHE A O 1
ATOM 1277 N N . ASP A 1 165 ? 10.055 21.516 17.078 1 98.31 165 ASP A N 1
ATOM 1278 C CA . ASP A 1 165 ? 9.977 22.953 17.25 1 98.31 165 ASP A CA 1
ATOM 1279 C C . ASP A 1 165 ? 10.766 23.688 16.172 1 98.31 165 ASP A C 1
ATOM 1281 O O . ASP A 1 165 ? 10.344 24.734 15.695 1 98.31 165 ASP A O 1
ATOM 1285 N N . GLU A 1 166 ? 11.867 23.109 15.836 1 98.56 166 GLU A N 1
ATOM 1286 C CA . GLU A 1 166 ? 12.695 23.719 14.797 1 98.56 166 GLU A CA 1
ATOM 1287 C C . GLU A 1 166 ? 11.992 23.688 13.445 1 98.56 166 GLU A C 1
ATOM 1289 O O . GLU A 1 166 ? 12.047 24.656 12.688 1 98.56 166 GLU A O 1
ATOM 1294 N N . LEU A 1 167 ? 11.336 22.578 13.117 1 98.81 167 LEU A N 1
ATOM 1295 C CA . LEU A 1 167 ? 10.594 22.453 11.867 1 98.81 167 LEU A CA 1
ATOM 1296 C C . LEU A 1 167 ? 9.461 23.469 11.812 1 98.81 167 LEU A C 1
ATOM 1298 O O . LEU A 1 167 ? 9.234 24.094 10.773 1 98.81 167 LEU A O 1
ATOM 1302 N N . LEU A 1 168 ? 8.812 23.672 12.945 1 98.62 168 LEU A N 1
ATOM 1303 C CA . LEU A 1 168 ? 7.691 24.609 13.031 1 98.62 168 LEU A CA 1
ATOM 1304 C C . LEU A 1 168 ? 8.172 26.047 12.914 1 98.62 168 LEU A C 1
ATOM 1306 O O . LEU A 1 168 ? 7.625 26.828 12.125 1 98.62 168 LEU A O 1
ATOM 1310 N N . LYS A 1 169 ? 9.164 26.359 13.633 1 97.69 169 LYS A N 1
ATOM 1311 C CA . LYS A 1 169 ? 9.656 27.734 13.734 1 97.69 169 LYS A CA 1
ATOM 1312 C C . LYS A 1 169 ? 10.195 28.219 12.391 1 97.69 169 LYS A C 1
ATOM 1314 O O . LYS A 1 169 ? 10.102 29.406 12.07 1 97.69 169 LYS A O 1
ATOM 1319 N N . HIS A 1 170 ? 10.672 27.312 11.602 1 98.5 170 HIS A N 1
ATOM 1320 C CA . HIS A 1 170 ? 11.375 27.734 10.391 1 98.5 170 HIS A CA 1
ATOM 1321 C C . HIS A 1 170 ? 10.594 27.344 9.141 1 98.5 170 HIS A C 1
ATOM 1323 O O . HIS A 1 170 ? 11.156 27.297 8.047 1 98.5 170 HIS A O 1
ATOM 1329 N N . SER A 1 171 ? 9.328 27.094 9.305 1 98.75 171 SER A N 1
ATOM 1330 C CA . SER A 1 171 ? 8.484 26.75 8.164 1 98.75 171 SER A CA 1
ATOM 1331 C C . SER A 1 171 ? 8.008 28 7.43 1 98.75 171 SER A C 1
ATOM 1333 O O . SER A 1 171 ? 6.91 28.5 7.68 1 98.75 171 SER A O 1
ATOM 1335 N N . LYS A 1 172 ? 8.719 28.469 6.465 1 98.31 172 LYS A N 1
ATOM 1336 C CA . LYS A 1 172 ? 8.383 29.672 5.707 1 98.31 172 LYS A CA 1
ATOM 1337 C C . LYS A 1 172 ? 7.531 29.328 4.488 1 98.31 172 LYS A C 1
ATOM 1339 O O . LYS A 1 172 ? 6.609 30.078 4.145 1 98.31 172 LYS A O 1
ATOM 1344 N N . ASN A 1 173 ? 7.855 28.234 3.832 1 98.81 173 ASN A N 1
ATOM 1345 C CA . ASN A 1 173 ? 7.203 27.891 2.57 1 98.81 173 ASN A CA 1
ATOM 1346 C C . ASN A 1 173 ? 6.566 26.516 2.617 1 98.81 173 ASN A C 1
ATOM 1348 O O . ASN A 1 173 ? 6.359 25.875 1.577 1 98.81 173 ASN A O 1
ATOM 1352 N N . TYR A 1 174 ? 6.332 25.984 3.797 1 98.88 174 TYR A N 1
ATOM 1353 C CA . TYR A 1 174 ? 5.633 24.719 3.953 1 98.88 174 TYR A CA 1
ATOM 1354 C C . TYR A 1 174 ? 4.773 24.719 5.211 1 98.88 174 TYR A C 1
ATOM 1356 O O . TYR A 1 174 ? 4.984 25.531 6.113 1 98.88 174 TYR A O 1
ATOM 1364 N N . ALA A 1 175 ? 3.736 23.938 5.18 1 98.88 175 ALA A N 1
ATOM 1365 C CA . ALA A 1 175 ? 2.838 23.719 6.309 1 98.88 175 ALA A CA 1
ATOM 1366 C C . ALA A 1 175 ? 2.914 22.281 6.793 1 98.88 175 ALA A C 1
ATOM 1368 O O . ALA A 1 175 ? 3.926 21.594 6.59 1 98.88 175 ALA A O 1
ATOM 1369 N N . PHE A 1 176 ? 1.913 21.906 7.535 1 98.88 176 PHE A N 1
ATOM 1370 C CA . PHE A 1 176 ? 2.004 20.578 8.133 1 98.88 176 PHE A CA 1
ATOM 1371 C C . PHE A 1 176 ? 0.708 19.797 7.93 1 98.88 176 PHE A C 1
ATOM 1373 O O . PHE A 1 176 ? -0.381 20.375 7.992 1 98.88 176 PHE A O 1
ATOM 1380 N N . ASN A 1 177 ? 0.847 18.547 7.562 1 98.62 177 ASN A N 1
ATOM 1381 C CA . ASN A 1 177 ? -0.169 17.516 7.711 1 98.62 177 ASN A CA 1
ATOM 1382 C C . ASN A 1 177 ? 0.014 16.734 9.008 1 98.62 177 ASN A C 1
ATOM 1384 O O . ASN A 1 177 ? 0.586 15.641 9 1 98.62 177 ASN A O 1
ATOM 1388 N N . MET A 1 178 ? -0.449 17.312 10.125 1 98.56 178 MET A N 1
ATOM 1389 C CA . MET A 1 178 ? -0.129 16.75 11.43 1 98.56 178 MET A CA 1
ATOM 1390 C C . MET A 1 178 ? -0.908 15.453 11.664 1 98.56 178 MET A C 1
ATOM 1392 O O . MET A 1 178 ? -2.141 15.461 11.68 1 98.56 178 MET A O 1
ATOM 1396 N N . ASP A 1 179 ? -0.209 14.422 11.758 1 98.19 179 ASP A N 1
ATOM 1397 C CA . ASP A 1 179 ? -0.798 13.172 12.242 1 98.19 179 ASP A CA 1
ATOM 1398 C C . ASP A 1 179 ? -0.875 13.156 13.766 1 98.19 179 ASP A C 1
ATOM 1400 O O . ASP A 1 179 ? 0.147 13.023 14.445 1 98.19 179 ASP A O 1
ATOM 1404 N N . VAL A 1 180 ? -2.025 13.195 14.289 1 98.62 180 VAL A N 1
ATOM 1405 C CA . VAL A 1 180 ? -2.217 13.422 15.719 1 98.62 180 VAL A CA 1
ATOM 1406 C C . VAL A 1 180 ? -1.812 12.172 16.5 1 98.62 180 VAL A C 1
ATOM 1408 O O . VAL A 1 180 ? -1.385 12.266 17.656 1 98.62 180 VAL A O 1
ATOM 1411 N N . TYR A 1 181 ? -1.931 11.031 15.875 1 98.06 181 TYR A N 1
ATOM 1412 C CA . TYR A 1 181 ? -1.464 9.773 16.453 1 98.06 181 TYR A CA 1
ATOM 1413 C C . TYR A 1 181 ? 0.049 9.789 16.625 1 98.06 181 TYR A C 1
ATOM 1415 O O . TYR A 1 181 ? 0.555 9.484 17.719 1 98.06 181 TYR A O 1
ATOM 1423 N N . TRP A 1 182 ? 0.774 10.18 15.641 1 97.06 182 TRP A N 1
ATOM 1424 C CA . TRP A 1 182 ? 2.232 10.109 15.664 1 97.06 182 TRP A CA 1
ATOM 1425 C C . TRP A 1 182 ? 2.811 11.172 16.594 1 97.06 182 TRP A C 1
ATOM 1427 O O . TRP A 1 182 ? 3.842 10.945 17.234 1 97.06 182 TRP A O 1
ATOM 1437 N N . VAL A 1 183 ? 2.154 12.336 16.625 1 97.75 183 VAL A N 1
ATOM 1438 C CA . VAL A 1 183 ? 2.578 13.344 17.578 1 97.75 183 VAL A CA 1
ATOM 1439 C C . VAL A 1 183 ? 2.453 12.789 19 1 97.75 183 VAL A C 1
ATOM 1441 O O . VAL A 1 183 ? 3.391 12.891 19.797 1 97.75 183 VAL A O 1
ATOM 1444 N N . GLN A 1 184 ? 1.354 12.18 19.281 1 97.06 184 GLN A N 1
ATOM 1445 C CA . GLN A 1 184 ? 1.161 11.57 20.594 1 97.06 184 GLN A CA 1
ATOM 1446 C C . GLN A 1 184 ? 2.15 10.438 20.828 1 97.06 184 GLN A C 1
ATOM 1448 O O . GLN A 1 184 ? 2.707 10.305 21.906 1 97.06 184 GLN A O 1
ATOM 1453 N N . MET A 1 185 ? 2.402 9.594 19.859 1 96.25 185 MET A N 1
ATOM 1454 C CA . MET A 1 185 ? 3.371 8.5 19.922 1 96.25 185 MET A CA 1
ATOM 1455 C C . MET A 1 185 ? 4.742 9.023 20.328 1 96.25 185 MET A C 1
ATOM 1457 O O . MET A 1 185 ? 5.438 8.383 21.125 1 96.25 185 MET A O 1
ATOM 1461 N N . GLY A 1 186 ? 5.09 10.148 19.828 1 96.25 186 GLY A N 1
ATOM 1462 C CA . GLY A 1 186 ? 6.395 10.734 20.094 1 96.25 186 GLY A CA 1
ATOM 1463 C C . GLY A 1 186 ? 6.457 11.484 21.406 1 96.25 186 GLY A C 1
ATOM 1464 O O . GLY A 1 186 ? 7.504 12.023 21.781 1 96.25 186 GLY A O 1
ATOM 1465 N N . GLY A 1 187 ? 5.285 11.562 22.047 1 96.38 187 GLY A N 1
ATOM 1466 C CA . GLY A 1 187 ? 5.254 12.227 23.344 1 96.38 187 GLY A CA 1
ATOM 1467 C C . GLY A 1 187 ? 4.758 13.664 23.266 1 96.38 187 GLY A C 1
ATOM 1468 O O . GLY A 1 187 ? 4.746 14.375 24.281 1 96.38 187 GLY A O 1
ATOM 1469 N N . GLY A 1 188 ? 4.363 14.094 22.141 1 97.12 188 GLY A N 1
ATOM 1470 C CA . GLY A 1 188 ? 3.822 15.438 21.984 1 97.12 188 GLY A CA 1
ATOM 1471 C C . GLY A 1 188 ? 2.344 15.523 22.312 1 97.12 188 GLY A C 1
ATOM 1472 O O . GLY A 1 188 ? 1.7 14.508 22.578 1 97.12 188 GLY A O 1
ATOM 1473 N N . ASP A 1 189 ? 1.85 16.734 22.375 1 97.94 189 ASP A N 1
ATOM 1474 C CA . ASP A 1 189 ? 0.434 17.062 22.547 1 97.94 189 ASP A CA 1
ATOM 1475 C C . ASP A 1 189 ? -0.107 17.781 21.312 1 97.94 189 ASP A C 1
ATOM 1477 O O . ASP A 1 189 ? 0.082 18.984 21.156 1 97.94 189 ASP A O 1
ATOM 1481 N N . PRO A 1 190 ? -0.826 17.016 20.516 1 98.56 190 PRO A N 1
ATOM 1482 C CA . PRO A 1 190 ? -1.221 17.609 19.234 1 98.56 190 PRO A CA 1
ATOM 1483 C C . PRO A 1 190 ? -2.156 18.812 19.406 1 98.56 190 PRO A C 1
ATOM 1485 O O . PRO A 1 190 ? -2.078 19.766 18.641 1 98.56 190 PRO A O 1
ATOM 1488 N N . LEU A 1 191 ? -3.033 18.812 20.375 1 98.62 191 LEU A N 1
ATOM 1489 C CA . LEU A 1 191 ? -3.938 19.938 20.594 1 98.62 191 LEU A CA 1
ATOM 1490 C C . LEU A 1 191 ? -3.172 21.172 21.047 1 98.62 191 LEU A C 1
ATOM 1492 O O . LEU A 1 191 ? -3.416 22.281 20.547 1 98.62 191 LEU A O 1
ATOM 1496 N N . ALA A 1 192 ? -2.27 21 21.922 1 98.56 192 ALA A N 1
ATOM 1497 C CA . ALA A 1 192 ? -1.455 22.109 22.391 1 98.56 192 ALA A CA 1
ATOM 1498 C C . ALA A 1 192 ? -0.657 22.719 21.234 1 98.56 192 ALA A C 1
ATOM 1500 O O . ALA A 1 192 ? -0.537 23.953 21.141 1 98.56 192 ALA A O 1
ATOM 1501 N N . ILE A 1 193 ? -0.141 21.859 20.422 1 98.38 193 ILE A N 1
ATOM 1502 C CA . ILE A 1 193 ? 0.646 22.312 19.281 1 98.38 193 ILE A CA 1
ATOM 1503 C C . ILE A 1 193 ? -0.241 23.125 18.328 1 98.38 193 ILE A C 1
ATOM 1505 O O . ILE A 1 193 ? 0.148 24.203 17.875 1 98.38 193 ILE A O 1
ATOM 1509 N N . MET A 1 194 ? -1.391 22.672 18.109 1 97.94 194 MET A N 1
ATOM 1510 C CA . MET A 1 194 ? -2.314 23.359 17.203 1 97.94 194 MET A CA 1
ATOM 1511 C C . MET A 1 194 ? -2.699 24.719 17.781 1 97.94 194 MET A C 1
ATOM 1513 O O . MET A 1 194 ? -2.832 25.703 17.031 1 97.94 194 MET A O 1
ATOM 1517 N N . LYS A 1 195 ? -2.924 24.781 19.062 1 98.19 195 LYS A N 1
ATOM 1518 C CA . LYS A 1 195 ? -3.275 26.047 19.703 1 98.19 195 LYS A CA 1
ATOM 1519 C C . LYS A 1 195 ? -2.123 27.047 19.625 1 98.19 195 LYS A C 1
ATOM 1521 O O . LYS A 1 195 ? -2.342 28.234 19.422 1 98.19 195 LYS A O 1
ATOM 1526 N N . LYS A 1 196 ? -0.966 26.5 19.781 1 97.88 196 LYS A N 1
ATOM 1527 C CA . LYS A 1 196 ? 0.22 27.359 19.766 1 97.88 196 LYS A CA 1
ATOM 1528 C C . LYS A 1 196 ? 0.508 27.875 18.359 1 97.88 196 LYS A C 1
ATOM 1530 O O . LYS A 1 196 ? 0.988 29 18.188 1 97.88 196 LYS A O 1
ATOM 1535 N N . TYR A 1 197 ? 0.231 27.062 17.344 1 97.56 197 TYR A N 1
ATOM 1536 C CA . TYR A 1 197 ? 0.501 27.406 15.945 1 97.56 197 TYR A CA 1
ATOM 1537 C C . TYR A 1 197 ? -0.761 27.281 15.102 1 97.56 197 TYR A C 1
ATOM 1539 O O . TYR A 1 197 ? -0.826 26.453 14.188 1 97.56 197 TYR A O 1
ATOM 1547 N N . PRO A 1 198 ? -1.722 28.156 15.227 1 95.31 198 PRO A N 1
ATOM 1548 C CA . PRO A 1 198 ? -3.059 27.953 14.664 1 95.31 198 PRO A CA 1
ATOM 1549 C C . PRO A 1 198 ? -3.068 28.016 13.141 1 95.31 198 PRO A C 1
ATOM 1551 O O . PRO A 1 198 ? -3.982 27.484 12.5 1 95.31 198 PRO A O 1
ATOM 1554 N N . LYS A 1 199 ? -2.076 28.484 12.477 1 94.81 199 LYS A N 1
ATOM 1555 C CA . LYS A 1 199 ? -2.141 28.688 11.031 1 94.81 199 LYS A CA 1
ATOM 1556 C C . LYS A 1 199 ? -1.232 27.703 10.297 1 94.81 199 LYS A C 1
ATOM 1558 O O . LYS A 1 199 ? -1.101 27.766 9.07 1 94.81 199 LYS A O 1
ATOM 1563 N N . LYS A 1 200 ? -0.681 26.781 10.969 1 98.19 200 LYS A N 1
ATOM 1564 C CA . LYS A 1 200 ? 0.364 25.953 10.367 1 98.19 200 LYS A CA 1
ATOM 1565 C C . LYS A 1 200 ? -0.192 24.609 9.906 1 98.19 200 LYS A C 1
ATOM 1567 O O . LYS A 1 200 ? 0.506 23.844 9.242 1 98.19 200 LYS A O 1
ATOM 1572 N N . PHE A 1 201 ? -1.489 24.328 10.125 1 98.44 201 PHE A N 1
ATOM 1573 C CA . PHE A 1 201 ? -1.999 22.984 9.906 1 98.44 201 PHE A CA 1
ATOM 1574 C C . PHE A 1 201 ? -3.236 23 9.016 1 98.44 201 PHE A C 1
ATOM 1576 O O . PHE A 1 201 ? -4.344 22.719 9.477 1 98.44 201 PHE A O 1
ATOM 1583 N N . PRO A 1 202 ? -3.092 23.219 7.73 1 98.5 202 PRO A N 1
ATOM 1584 C CA . PRO A 1 202 ? -4.234 23.156 6.816 1 98.5 202 PRO A CA 1
ATOM 1585 C C . PRO A 1 202 ? -4.812 21.734 6.711 1 98.5 202 PRO A C 1
ATOM 1587 O O . PRO A 1 202 ? -5.965 21.562 6.312 1 98.5 202 PRO A O 1
ATOM 1590 N N . LEU A 1 203 ? -4.027 20.703 7.094 1 98.62 203 LEU A N 1
ATOM 1591 C CA . LEU A 1 203 ? -4.414 19.297 7.082 1 98.62 203 LEU A CA 1
ATOM 1592 C C . LEU A 1 203 ? -4.145 18.641 8.43 1 98.62 203 LEU A C 1
ATOM 1594 O O . LEU A 1 203 ? -3.119 18.906 9.062 1 98.62 203 LEU A O 1
ATOM 1598 N N . LEU A 1 204 ? -5.043 17.781 8.828 1 98.62 204 LEU A N 1
ATOM 1599 C CA . LEU A 1 204 ? -4.816 16.875 9.953 1 98.62 204 LEU A CA 1
ATOM 1600 C C . LEU A 1 204 ? -5.078 15.43 9.562 1 98.62 204 LEU A C 1
ATOM 1602 O O . LEU A 1 204 ? -6.102 15.125 8.953 1 98.62 204 LEU A O 1
ATOM 1606 N N . HIS A 1 205 ? -4.133 14.594 9.789 1 98.81 205 HIS A N 1
ATOM 1607 C CA . HIS A 1 205 ? -4.477 13.18 9.852 1 98.81 205 HIS A CA 1
ATOM 1608 C C . HIS A 1 205 ? -5.121 12.82 11.18 1 98.81 205 HIS A C 1
ATOM 1610 O O . HIS A 1 205 ? -4.449 12.805 12.219 1 98.81 205 HIS A O 1
ATOM 1616 N N . LEU A 1 206 ? -6.391 12.562 11.156 1 98.81 206 LEU A N 1
ATOM 1617 C CA . LEU A 1 206 ? -7.082 12.07 12.344 1 98.81 206 LEU A CA 1
ATOM 1618 C C . LEU A 1 206 ? -6.957 10.555 12.461 1 98.81 206 LEU A C 1
ATOM 1620 O O . LEU A 1 206 ? -7.531 9.82 11.656 1 98.81 206 LEU A O 1
ATOM 1624 N N . LYS A 1 207 ? -6.176 10.195 13.328 1 98.56 207 LYS A N 1
ATOM 1625 C CA . LYS A 1 207 ? -5.828 8.82 13.672 1 98.56 207 LYS A CA 1
ATOM 1626 C C . LYS A 1 207 ? -5.762 8.625 15.188 1 98.56 207 LYS A C 1
ATOM 1628 O O . LYS A 1 207 ? -4.836 9.117 15.836 1 98.56 207 LYS A O 1
ATOM 1633 N N . ASP A 1 208 ? -6.773 7.883 15.727 1 98.81 208 ASP A N 1
ATOM 1634 C CA . ASP A 1 208 ? -6.848 7.75 17.172 1 98.81 208 ASP A CA 1
ATOM 1635 C C . ASP A 1 208 ? -6.055 6.535 17.656 1 98.81 208 ASP A C 1
ATOM 1637 O O . ASP A 1 208 ? -5.742 5.641 16.875 1 98.81 208 ASP A O 1
ATOM 1641 N N . ARG A 1 209 ? -5.715 6.555 18.906 1 98.25 209 ARG A N 1
ATOM 1642 C CA . ARG A 1 209 ? -4.777 5.586 19.484 1 98.25 209 ARG A CA 1
ATOM 1643 C C . ARG A 1 209 ? -5.402 4.844 20.656 1 98.25 209 ARG A C 1
ATOM 1645 O O . ARG A 1 209 ? -6.016 5.457 21.531 1 98.25 209 ARG A O 1
ATOM 1652 N N . ALA A 1 210 ? -5.25 3.543 20.641 1 98 210 ALA A N 1
ATOM 1653 C CA . ALA A 1 210 ? -5.785 2.73 21.734 1 98 210 ALA A CA 1
ATOM 1654 C C . ALA A 1 210 ? -5.184 3.146 23.078 1 98 210 ALA A C 1
ATOM 1656 O O . ALA A 1 210 ? -3.992 3.447 23.156 1 98 210 ALA A O 1
ATOM 1657 N N . HIS A 1 211 ? -6.023 3.152 24.125 1 98 211 HIS A N 1
ATOM 1658 C CA . HIS A 1 211 ? -5.543 3.428 25.469 1 98 211 HIS A CA 1
ATOM 1659 C C . HIS A 1 211 ? -4.414 2.475 25.859 1 98 211 HIS A C 1
ATOM 1661 O O . HIS A 1 211 ? -4.465 1.285 25.531 1 98 211 HIS A O 1
ATOM 1667 N N . GLY A 1 212 ? -3.438 3.004 26.453 1 96.38 212 GLY A N 1
ATOM 1668 C CA . GLY A 1 212 ? -2.361 2.178 26.969 1 96.38 212 GLY A CA 1
ATOM 1669 C C . GLY A 1 212 ? -1.276 1.894 25.953 1 96.38 212 GLY A C 1
ATOM 1670 O O . GLY A 1 212 ? -0.293 1.216 26.25 1 96.38 212 GLY A O 1
ATOM 1671 N N . THR A 1 213 ? -1.4 2.383 24.734 1 95.81 213 THR A N 1
ATOM 1672 C CA . THR A 1 213 ? -0.371 2.197 23.719 1 95.81 213 THR A CA 1
ATOM 1673 C C . THR A 1 213 ? 0.94 2.848 24.156 1 95.81 213 THR A C 1
ATOM 1675 O O . THR A 1 213 ? 0.972 4.039 24.469 1 95.81 213 THR A O 1
ATOM 1678 N N . PRO A 1 214 ? 1.957 2.01 24.172 1 94.12 214 PRO A N 1
ATOM 1679 C CA . PRO A 1 214 ? 3.234 2.645 24.5 1 94.12 214 PRO A CA 1
ATOM 1680 C C . PRO A 1 214 ? 3.73 3.588 23.406 1 94.12 214 PRO A C 1
ATOM 1682 O O . PRO A 1 214 ? 3.555 3.307 22.219 1 94.12 214 PRO A O 1
ATOM 1685 N N . GLY A 1 215 ? 4.297 4.672 23.734 1 92.38 215 GLY A N 1
ATOM 1686 C CA . GLY A 1 215 ? 4.891 5.594 22.781 1 92.38 215 GLY A CA 1
ATOM 1687 C C . GLY A 1 215 ? 6.121 5.031 22.094 1 92.38 215 GLY A C 1
ATOM 1688 O O . GLY A 1 215 ? 6.66 4.008 22.516 1 92.38 215 GLY A O 1
ATOM 1689 N N . SER A 1 216 ? 6.449 5.684 21 1 88.12 216 SER A N 1
ATOM 1690 C CA . SER A 1 216 ? 7.656 5.344 20.25 1 88.12 216 SER A CA 1
ATOM 1691 C C . SER A 1 216 ? 8.266 6.574 19.594 1 88.12 216 SER A C 1
ATOM 1693 O O . SER A 1 216 ? 7.535 7.453 19.109 1 88.12 21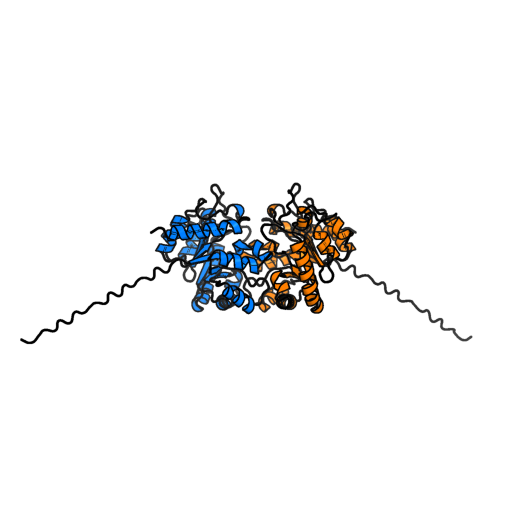6 SER A O 1
ATOM 1695 N N . SER A 1 217 ? 9.586 6.574 19.547 1 82.25 217 SER A N 1
ATOM 1696 C CA . SER A 1 217 ? 10.242 7.715 18.906 1 82.25 217 SER A CA 1
ATOM 1697 C C . SER A 1 217 ? 10.938 7.305 17.625 1 82.25 217 SER A C 1
ATOM 1699 O O . SER A 1 217 ? 11.781 8.039 17.109 1 82.25 217 SER A O 1
ATOM 1701 N N . ASP A 1 218 ? 10.602 6.168 17.062 1 81.88 218 ASP A N 1
ATOM 1702 C CA . ASP A 1 218 ? 11.312 5.707 15.875 1 81.88 218 ASP A CA 1
ATOM 1703 C C . ASP A 1 218 ? 10.438 5.82 14.633 1 81.88 218 ASP A C 1
ATOM 1705 O O . ASP A 1 218 ? 10.852 5.426 13.539 1 81.88 218 ASP A O 1
ATOM 1709 N N . GLY A 1 219 ? 9.234 6.324 14.875 1 81.62 219 GLY A N 1
ATOM 1710 C CA . GLY A 1 219 ? 8.344 6.551 13.75 1 81.62 219 GLY A CA 1
ATOM 1711 C C . GLY A 1 219 ? 7.59 5.305 13.328 1 81.62 219 GLY A C 1
ATOM 1712 O O . GLY A 1 219 ? 7.012 5.266 12.242 1 81.62 219 GLY A O 1
ATOM 1713 N N . ARG A 1 220 ? 7.605 4.281 14.148 1 78.88 220 ARG A N 1
ATOM 1714 C CA . ARG A 1 220 ? 6.895 3.037 13.867 1 78.88 220 ARG A CA 1
ATOM 1715 C C . ARG A 1 220 ? 5.906 2.709 14.984 1 78.88 220 ARG A C 1
ATOM 1717 O O . ARG A 1 220 ? 6.023 3.227 16.094 1 78.88 220 ARG A O 1
ATOM 1724 N N . GLY A 1 221 ? 4.934 1.997 14.695 1 81.44 221 GLY A N 1
ATOM 1725 C CA . GLY A 1 221 ? 3.916 1.604 15.656 1 81.44 221 GLY A CA 1
ATOM 1726 C C . GLY A 1 221 ? 3.064 0.44 15.188 1 81.44 221 GLY A C 1
ATOM 1727 O O . GLY A 1 221 ? 3.029 0.135 13.992 1 81.44 221 GLY A O 1
ATOM 1728 N N . ASP A 1 222 ? 2.467 -0.237 16.172 1 84.62 222 ASP A N 1
ATOM 1729 C CA . ASP A 1 222 ? 1.51 -1.294 15.852 1 84.62 222 ASP A CA 1
ATOM 1730 C C . ASP A 1 222 ? 0.215 -0.712 15.281 1 84.62 222 ASP A C 1
ATOM 1732 O O . ASP A 1 222 ? -0.553 -0.075 16.016 1 84.62 222 ASP A O 1
ATOM 1736 N N . VAL A 1 223 ? -0.034 -0.998 14.023 1 89.12 223 VAL A N 1
ATOM 1737 C CA . VAL A 1 223 ? -1.165 -0.381 13.344 1 89.12 223 VAL A CA 1
ATOM 1738 C C . VAL A 1 223 ? -2.473 -0.842 13.984 1 89.12 223 VAL A C 1
ATOM 1740 O O . VAL A 1 223 ? -3.504 -0.182 13.844 1 89.12 223 VAL A O 1
ATOM 1743 N N . GLU A 1 224 ? -2.439 -1.935 14.711 1 89.12 224 GLU A N 1
ATOM 1744 C CA . GLU A 1 224 ? -3.66 -2.443 15.328 1 89.12 224 GLU A CA 1
ATOM 1745 C C . GLU A 1 224 ? -4.094 -1.563 16.5 1 89.12 224 GLU A C 1
ATOM 1747 O O . GLU A 1 224 ? -5.211 -1.704 17 1 89.12 224 GLU A O 1
ATOM 1752 N N . THR A 1 225 ? -3.256 -0.617 16.891 1 94.44 225 THR A N 1
ATOM 1753 C CA . THR A 1 225 ? -3.615 0.314 17.953 1 94.44 225 THR A CA 1
ATOM 1754 C C . THR A 1 225 ? -4.477 1.448 17.406 1 94.44 225 THR A C 1
ATOM 1756 O O . THR A 1 225 ? -4.973 2.281 18.172 1 94.44 225 THR A O 1
ATOM 1759 N N . ASN A 1 226 ? -4.629 1.5 16.078 1 97.06 226 ASN A N 1
ATOM 1760 C CA . ASN A 1 226 ? -5.594 2.445 15.523 1 97.06 226 ASN A CA 1
ATOM 1761 C C . ASN A 1 226 ? -7.023 2.049 15.867 1 97.06 226 ASN A C 1
ATOM 1763 O O . ASN A 1 226 ? -7.441 0.918 15.609 1 97.06 226 ASN A O 1
ATOM 1767 N N . VAL A 1 227 ? -7.75 2.938 16.469 1 98.44 227 VAL A N 1
ATOM 1768 C CA . VAL A 1 227 ? -9.117 2.67 16.891 1 98.44 227 VAL A CA 1
ATOM 1769 C C . VAL A 1 227 ? -10.055 3.723 16.312 1 98.44 227 VAL A C 1
ATOM 1771 O O . VAL A 1 227 ? -9.602 4.688 15.68 1 98.44 227 VAL A O 1
ATOM 1774 N N . VAL A 1 228 ? -11.344 3.512 16.484 1 98.81 228 VAL A N 1
ATOM 1775 C CA . VAL A 1 228 ? -12.352 4.457 16.016 1 98.81 228 VAL A CA 1
ATOM 1776 C C . VAL A 1 228 ? -12.102 5.828 16.641 1 98.81 228 VAL A C 1
ATOM 1778 O O . VAL A 1 228 ? -11.797 5.93 17.828 1 98.81 228 VAL A O 1
ATOM 1781 N N . LEU A 1 229 ? -12.195 6.859 15.805 1 98.88 229 LEU A N 1
ATOM 1782 C CA . LEU A 1 229 ? -12.016 8.211 16.328 1 98.88 229 LEU A CA 1
ATOM 1783 C C . LEU A 1 229 ? -12.945 8.469 17.5 1 98.88 229 LEU A C 1
ATOM 1785 O O . LEU A 1 229 ? -14.141 8.164 17.438 1 98.88 229 LEU A O 1
ATOM 1789 N N . GLY A 1 230 ? -12.383 8.984 18.578 1 98.75 230 GLY A N 1
ATOM 1790 C CA . GLY A 1 230 ? -13.164 9.328 19.766 1 98.75 230 GLY A CA 1
ATOM 1791 C C . GLY A 1 230 ? -13.164 8.234 20.812 1 98.75 230 GLY A C 1
ATOM 1792 O O . GLY A 1 230 ? -13.656 8.438 21.922 1 98.75 230 GLY A O 1
ATOM 1793 N N . THR A 1 231 ? -12.57 7.066 20.516 1 98.81 231 THR A N 1
ATOM 1794 C CA . THR A 1 231 ? -12.609 5.961 21.453 1 98.81 231 THR A CA 1
ATOM 1795 C C . THR A 1 231 ? -11.234 5.711 22.062 1 98.81 231 THR A C 1
ATOM 1797 O O . THR A 1 231 ? -11.086 4.91 22.984 1 98.81 231 THR A O 1
ATOM 1800 N N . GLY A 1 232 ? -10.242 6.379 21.547 1 98.75 232 GLY A N 1
ATOM 1801 C CA . GLY A 1 232 ? -8.883 6.188 22.031 1 98.75 232 GLY A CA 1
ATOM 1802 C C . GLY A 1 232 ? -8.43 7.277 22.984 1 98.75 232 GLY A C 1
ATOM 1803 O O . GLY A 1 232 ? -9.242 7.867 23.703 1 98.75 232 GLY A O 1
ATOM 1804 N N . ASP A 1 233 ? -7.082 7.488 23.047 1 98.5 233 ASP A N 1
ATOM 1805 C CA . ASP A 1 233 ? -6.555 8.391 24.078 1 98.5 233 ASP A CA 1
ATOM 1806 C C . ASP A 1 233 ? -6.043 9.688 23.453 1 98.5 233 ASP A C 1
ATOM 1808 O O . ASP A 1 233 ? -5.398 10.492 24.125 1 98.5 233 ASP A O 1
ATOM 1812 N N . VAL A 1 234 ? -6.207 9.922 22.203 1 98.56 234 VAL A N 1
ATOM 1813 C CA . VAL A 1 234 ? -5.977 11.234 21.594 1 98.56 234 VAL A CA 1
ATOM 1814 C C . VAL A 1 234 ? -7.23 12.094 21.734 1 98.56 234 VAL A C 1
ATOM 1816 O O . VAL A 1 234 ? -8.352 11.609 21.562 1 98.56 234 VAL A O 1
ATOM 1819 N N . ASP A 1 235 ? -7.109 13.336 22.047 1 98.62 235 ASP A N 1
ATOM 1820 C CA . ASP A 1 235 ? -8.25 14.234 22.188 1 98.62 235 ASP A CA 1
ATOM 1821 C C . ASP A 1 235 ? -8.789 14.656 20.828 1 98.62 235 ASP A C 1
ATOM 1823 O O . ASP A 1 235 ? -8.727 15.828 20.469 1 98.62 235 ASP A O 1
ATOM 1827 N N . ILE A 1 236 ? -9.414 13.703 20.188 1 98.81 236 ILE A N 1
ATOM 1828 C CA . ILE A 1 236 ? -9.891 13.914 18.828 1 98.81 236 ILE A CA 1
ATOM 1829 C C . ILE A 1 236 ? -10.969 15 18.812 1 98.81 236 ILE A C 1
ATOM 1831 O O . ILE A 1 236 ? -11.008 15.844 17.922 1 98.81 236 ILE A O 1
ATOM 1835 N N . ARG A 1 237 ? -11.867 14.945 19.797 1 98.44 237 ARG A N 1
ATOM 1836 C CA . ARG A 1 237 ? -12.922 15.945 19.891 1 98.44 237 ARG A CA 1
ATOM 1837 C C . ARG A 1 237 ? -12.352 17.359 19.984 1 98.44 237 ARG A C 1
ATOM 1839 O O . ARG A 1 237 ? -12.742 18.234 19.234 1 98.44 237 ARG A O 1
ATOM 1846 N N . GLY A 1 238 ? -11.414 17.531 20.922 1 98.38 238 GLY A N 1
ATOM 1847 C CA . GLY A 1 238 ? -10.766 18.828 21.062 1 98.38 238 GLY A CA 1
ATOM 1848 C C . GLY A 1 238 ? -10.062 19.281 19.797 1 98.38 238 GLY A C 1
ATOM 1849 O O . GLY A 1 238 ? -10.102 20.469 19.438 1 98.38 238 GLY A O 1
ATOM 1850 N N . LEU A 1 239 ? -9.453 18.359 19.062 1 98.56 239 LEU A N 1
ATOM 1851 C CA . LEU A 1 239 ? -8.719 18.656 17.844 1 98.56 239 LEU A CA 1
ATOM 1852 C C . LEU A 1 239 ? -9.672 19.094 16.734 1 98.56 239 LEU A C 1
ATOM 1854 O O . LEU A 1 239 ? -9.383 20.031 15.992 1 98.56 239 LEU A O 1
ATOM 1858 N N . ILE A 1 240 ? -10.805 18.406 16.578 1 98.25 240 ILE A N 1
ATOM 1859 C CA . ILE A 1 240 ? -11.789 18.781 15.57 1 98.25 240 ILE A CA 1
ATOM 1860 C C . ILE A 1 240 ? -12.312 20.188 15.844 1 98.25 240 ILE A C 1
ATOM 1862 O O . ILE A 1 240 ? -12.391 21.016 14.938 1 98.25 240 ILE A O 1
ATOM 1866 N N . LYS A 1 241 ? -12.625 20.5 17.078 1 97.5 241 LYS A N 1
ATOM 1867 C CA . LYS A 1 241 ? -13.133 21.812 17.438 1 97.5 241 LYS A CA 1
ATOM 1868 C C . LYS A 1 241 ? -12.094 22.906 17.172 1 97.5 241 LYS A C 1
ATOM 1870 O O . LYS A 1 241 ? -12.422 23.969 16.641 1 97.5 241 LYS A O 1
ATOM 1875 N N . GLN A 1 242 ? -10.852 22.578 17.547 1 97.25 242 GLN A N 1
ATOM 1876 C CA . GLN A 1 242 ? -9.781 23.547 17.297 1 97.25 242 GLN A CA 1
ATOM 1877 C C . GLN A 1 242 ? -9.578 23.75 15.789 1 97.25 242 GLN A C 1
ATOM 1879 O O . GLN A 1 242 ? -9.32 24.859 15.344 1 97.25 242 GLN A O 1
ATOM 1884 N N . ALA A 1 243 ? -9.656 22.688 15.023 1 97.44 243 ALA A N 1
ATOM 1885 C CA . ALA A 1 243 ? -9.531 22.766 13.57 1 97.44 243 ALA A CA 1
ATOM 1886 C C . ALA A 1 243 ? -10.586 23.688 12.977 1 97.44 243 ALA A C 1
ATOM 1888 O O . ALA A 1 243 ? -10.289 24.516 12.102 1 97.44 243 ALA A O 1
ATOM 1889 N N . MET A 1 244 ? -11.805 23.562 13.453 1 96.19 244 MET A N 1
ATOM 1890 C CA . MET A 1 244 ? -12.898 24.406 12.992 1 96.19 244 MET A CA 1
ATOM 1891 C C . MET A 1 244 ? -12.617 25.875 13.32 1 96.19 244 MET A C 1
ATOM 1893 O O . MET A 1 244 ? -12.875 26.75 12.5 1 96.19 244 MET A O 1
ATOM 1897 N N . LYS A 1 245 ? -12.109 26.047 14.477 1 95.38 245 LYS A N 1
ATOM 1898 C CA . LYS A 1 245 ? -11.844 27.406 14.953 1 95.38 245 LYS A CA 1
ATOM 1899 C C . LYS A 1 245 ? -10.766 28.078 14.117 1 95.38 245 LYS A C 1
ATOM 1901 O O . LYS A 1 245 ? -10.859 29.266 13.805 1 95.38 245 LYS A O 1
ATOM 1906 N N . VAL A 1 246 ? -9.75 27.312 13.719 1 95.56 246 VAL A N 1
ATOM 1907 C CA . VAL A 1 246 ? -8.57 27.953 13.148 1 95.56 246 VAL A CA 1
ATOM 1908 C C . VAL A 1 246 ? -8.586 27.812 11.625 1 95.56 246 VAL A C 1
ATOM 1910 O O . VAL A 1 246 ? -7.707 28.344 10.938 1 95.56 246 VAL A O 1
ATOM 1913 N N . GLY A 1 247 ? -9.43 27.047 11.078 1 94.94 247 GLY A N 1
ATOM 1914 C CA . GLY A 1 247 ? -9.602 26.984 9.633 1 94.94 247 GLY A CA 1
ATOM 1915 C C . GLY A 1 247 ? -8.797 25.875 8.977 1 94.94 247 GLY A C 1
ATOM 1916 O O . GLY A 1 247 ? -8.32 26.031 7.855 1 94.94 247 GLY A O 1
ATOM 1917 N N . THR A 1 248 ? -8.484 24.812 9.656 1 97.12 248 THR A N 1
ATOM 1918 C CA . THR A 1 248 ? -7.969 23.609 9.016 1 97.12 248 THR A CA 1
ATOM 1919 C C . THR A 1 248 ? -8.891 23.172 7.883 1 97.12 248 THR A C 1
ATOM 1921 O O . THR A 1 248 ? -10.109 23.094 8.062 1 97.12 248 THR A O 1
ATOM 1924 N N . GLU A 1 249 ? -8.383 22.938 6.766 1 97.69 249 GLU A N 1
ATOM 1925 C CA . GLU A 1 249 ? -9.211 22.734 5.586 1 97.69 249 GLU A CA 1
ATOM 1926 C C . GLU A 1 249 ? -9.742 21.297 5.516 1 97.69 249 GLU A C 1
ATOM 1928 O O . GLU A 1 249 ? -10.914 21.078 5.207 1 97.69 249 GLU A O 1
ATOM 1933 N N . TYR A 1 250 ? -8.891 20.297 5.82 1 98.5 250 TYR A N 1
ATOM 1934 C CA . TYR A 1 250 ? -9.32 18.906 5.691 1 98.5 250 TYR A CA 1
ATOM 1935 C C . TYR A 1 250 ? -8.992 18.125 6.957 1 98.5 250 TYR A C 1
ATOM 1937 O O . TYR A 1 250 ? -7.879 18.203 7.477 1 98.5 250 TYR A O 1
ATOM 1945 N N . LEU A 1 251 ? -9.984 17.438 7.434 1 98.69 251 LEU A N 1
ATOM 1946 C CA . LEU A 1 251 ? -9.836 16.375 8.422 1 98.69 251 LEU A CA 1
ATOM 1947 C C . LEU A 1 251 ? -9.703 15.008 7.75 1 98.69 251 LEU A C 1
ATOM 1949 O O . LEU A 1 251 ? -10.695 14.453 7.273 1 98.69 251 LEU A O 1
ATOM 1953 N N . ILE A 1 252 ? -8.492 14.539 7.684 1 98.88 252 ILE A N 1
ATOM 1954 C CA . ILE A 1 252 ? -8.203 13.336 6.906 1 98.88 252 ILE A CA 1
ATOM 1955 C C . ILE A 1 252 ? -8.164 12.117 7.828 1 98.88 252 ILE A C 1
ATOM 1957 O O . ILE A 1 252 ? -7.277 12 8.672 1 98.88 252 ILE A O 1
ATOM 1961 N N . ILE A 1 253 ? -9.125 11.258 7.625 1 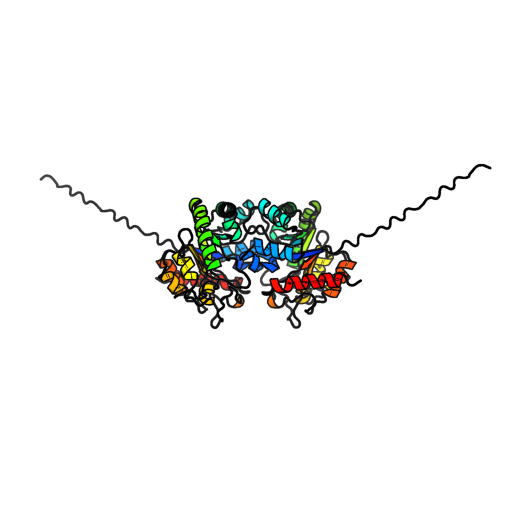98.94 253 ILE A N 1
ATOM 1962 C CA . ILE A 1 253 ? -9.141 10.016 8.398 1 98.94 253 ILE A CA 1
ATOM 1963 C C . ILE A 1 253 ? -8.031 9.086 7.898 1 98.94 253 ILE A C 1
ATOM 1965 O O . ILE A 1 253 ? -7.852 8.922 6.691 1 98.94 253 ILE A O 1
ATOM 1969 N N . GLU A 1 254 ? -7.285 8.57 8.82 1 98.56 254 GLU A N 1
ATOM 1970 C CA . GLU A 1 254 ? -6.352 7.488 8.523 1 98.56 254 GLU A CA 1
ATOM 1971 C C . GLU A 1 254 ? -6.473 6.363 9.547 1 98.56 254 GLU A C 1
ATOM 1973 O O . GLU A 1 254 ? -6.398 6.602 10.758 1 98.56 254 GLU A O 1
ATOM 1978 N N . ASP A 1 255 ? -6.738 5.195 9.125 1 97.75 255 ASP A N 1
ATOM 1979 C CA . ASP A 1 255 ? -6.828 3.963 9.898 1 97.75 255 ASP A CA 1
ATOM 1980 C C . ASP A 1 255 ? -6.094 2.82 9.203 1 97.75 255 ASP A C 1
ATOM 1982 O O . ASP A 1 255 ? -6.539 2.332 8.164 1 97.75 255 ASP A O 1
ATOM 1986 N N . GLU A 1 256 ? -5.004 2.457 9.797 1 93.12 256 GLU A N 1
ATOM 1987 C CA . GLU A 1 256 ? -4.156 1.467 9.141 1 93.12 256 GLU A CA 1
ATOM 1988 C C . GLU A 1 256 ? -4.375 0.076 9.734 1 93.12 256 GLU A C 1
ATOM 1990 O O . GLU A 1 256 ? -3.695 -0.879 9.352 1 93.12 256 GLU A O 1
ATOM 1995 N N . SER A 1 257 ? -5.305 -0.057 10.656 1 92.06 257 SER A N 1
ATOM 1996 C CA . SER A 1 257 ? -5.543 -1.339 11.305 1 92.06 257 SER A CA 1
ATOM 1997 C C . SER A 1 257 ? -6.203 -2.33 10.359 1 92.06 257 SER A C 1
ATOM 1999 O O . SER A 1 257 ? -6.672 -1.949 9.281 1 92.06 257 SER A O 1
ATOM 2001 N N . SER A 1 258 ? -6.238 -3.594 10.75 1 85.19 258 SER A N 1
ATOM 2002 C CA . SER A 1 258 ? -6.918 -4.641 9.984 1 85.19 258 SER A CA 1
ATOM 2003 C C . SER A 1 258 ? -8.43 -4.453 10.023 1 85.19 258 SER A C 1
ATOM 2005 O O . SER A 1 258 ? -9.156 -5.129 9.289 1 85.19 258 SER A O 1
ATOM 2007 N N . ARG A 1 259 ? -8.906 -3.461 10.789 1 92.62 259 ARG A N 1
ATOM 2008 C CA . ARG A 1 259 ? -10.328 -3.219 10.969 1 92.62 259 ARG A CA 1
ATOM 2009 C C . ARG A 1 259 ? -10.758 -1.932 10.273 1 92.62 259 ARG A C 1
ATOM 2011 O O . ARG A 1 259 ? -11.828 -1.391 10.562 1 92.62 259 ARG A O 1
ATOM 2018 N N . SER A 1 260 ? -9.961 -1.465 9.414 1 96.44 260 SER A N 1
ATOM 2019 C CA . SER A 1 260 ? -10.148 -0.139 8.836 1 96.44 260 SER A CA 1
ATOM 2020 C C . SER A 1 260 ? -11.516 -0.022 8.164 1 96.44 260 SER A C 1
ATOM 2022 O O . SER A 1 260 ? -12.234 0.958 8.367 1 96.44 260 SER A O 1
ATOM 2024 N N . VAL A 1 261 ? -11.945 -1.018 7.426 1 95.44 261 VAL A N 1
ATOM 2025 C CA . VAL A 1 261 ? -13.203 -0.963 6.688 1 95.44 261 VAL A CA 1
ATOM 2026 C C . VAL A 1 261 ? -14.367 -0.833 7.664 1 95.44 261 VAL A C 1
ATOM 2028 O O . VAL A 1 261 ? -15.32 -0.093 7.406 1 95.44 261 VAL A O 1
ATOM 2031 N N . GLN A 1 262 ? -14.297 -1.528 8.734 1 95.75 262 GLN A N 1
ATOM 2032 C CA . GLN A 1 262 ? -15.344 -1.481 9.75 1 95.75 262 GLN A CA 1
ATOM 2033 C C . GLN A 1 262 ? -15.32 -0.16 10.508 1 95.75 262 GLN A C 1
ATOM 2035 O O . GLN A 1 262 ? -16.359 0.378 10.875 1 95.75 262 GLN A O 1
ATOM 2040 N N . GLN A 1 263 ? -14.172 0.395 10.727 1 98.44 263 GLN A N 1
ATOM 2041 C CA . GLN A 1 263 ? -13.992 1.505 11.656 1 98.44 263 GLN A CA 1
ATOM 2042 C C . GLN A 1 263 ? -14.203 2.846 10.961 1 98.44 263 GLN A C 1
ATOM 2044 O O . GLN A 1 263 ? -14.68 3.803 11.578 1 98.44 263 GLN A O 1
ATOM 2049 N N . ILE A 1 264 ? -13.906 2.975 9.695 1 98.69 264 ILE A N 1
ATOM 2050 C CA . ILE A 1 264 ? -13.852 4.266 9.016 1 98.69 264 ILE A CA 1
ATOM 2051 C C . ILE A 1 264 ? -15.242 4.895 9 1 98.69 264 ILE A C 1
ATOM 2053 O O . ILE A 1 264 ? -15.406 6.07 9.336 1 98.69 264 ILE A O 1
ATOM 2057 N N . PRO A 1 265 ? -16.281 4.105 8.695 1 98.56 265 PRO A N 1
ATOM 2058 C CA . PRO A 1 265 ? -17.594 4.758 8.719 1 98.56 265 PRO A CA 1
ATOM 2059 C C . PRO A 1 265 ? -18 5.219 10.117 1 98.56 265 PRO A C 1
ATOM 2061 O O . PRO A 1 265 ? -18.703 6.223 10.266 1 98.56 265 PRO A O 1
ATOM 2064 N N . GLN A 1 266 ? -17.594 4.535 11.156 1 98.75 266 GLN A N 1
ATOM 2065 C CA . GLN A 1 266 ? -17.828 4.977 12.523 1 98.75 266 GLN A CA 1
ATOM 2066 C C . GLN A 1 266 ? -17.078 6.27 12.828 1 98.75 266 GLN A C 1
ATOM 2068 O O . GLN A 1 266 ? -17.609 7.152 13.508 1 98.75 266 GLN A O 1
ATOM 2073 N N . SER A 1 267 ? -15.914 6.395 12.305 1 98.88 267 SER A N 1
ATOM 2074 C CA . SER A 1 267 ? -15.102 7.594 12.492 1 98.88 267 SER A CA 1
ATOM 2075 C C . SER A 1 267 ? -15.703 8.789 11.758 1 98.88 267 SER A C 1
ATOM 2077 O O . SER A 1 267 ? -15.688 9.906 12.266 1 98.88 267 SER A O 1
ATOM 2079 N N . VAL A 1 268 ? -16.203 8.531 10.578 1 98.69 268 VAL A N 1
ATOM 2080 C CA . VAL A 1 268 ? -16.906 9.57 9.844 1 98.69 268 VAL A CA 1
ATOM 2081 C C . VAL A 1 268 ? -18.078 10.094 10.672 1 98.69 268 VAL A C 1
ATOM 2083 O O . VAL A 1 268 ? -18.25 11.312 10.812 1 98.69 268 VAL A O 1
ATOM 2086 N N . ALA A 1 269 ? -18.828 9.148 11.242 1 98.5 269 ALA A N 1
ATOM 2087 C CA . ALA A 1 269 ? -19.984 9.523 12.047 1 98.5 269 ALA A CA 1
ATOM 2088 C C . ALA A 1 269 ? -19.562 10.344 13.266 1 98.5 269 ALA A C 1
ATOM 2090 O O . ALA A 1 269 ? -20.234 11.312 13.625 1 98.5 269 ALA A O 1
ATOM 2091 N N . PHE A 1 270 ? -18.484 10 13.867 1 98.69 270 PHE A N 1
ATOM 2092 C CA . PHE A 1 270 ? -17.969 10.719 15.023 1 98.69 270 PHE A CA 1
ATOM 2093 C C . PHE A 1 270 ? -17.609 12.156 14.656 1 98.69 270 PHE A C 1
ATOM 2095 O O . PHE A 1 270 ? -17.969 13.094 15.375 1 98.69 270 PHE A O 1
ATOM 2102 N N . ILE A 1 271 ? -16.906 12.352 13.547 1 98.5 271 ILE A N 1
ATOM 2103 C CA . ILE A 1 271 ? -16.516 13.695 13.109 1 98.5 271 ILE A CA 1
ATOM 2104 C C . ILE A 1 271 ? -17.75 14.547 12.883 1 98.5 271 ILE A C 1
ATOM 2106 O O . ILE A 1 271 ? -17.828 15.68 13.352 1 98.5 271 ILE A O 1
ATOM 2110 N N . LYS A 1 272 ? -18.719 13.961 12.195 1 97.44 272 LYS A N 1
ATOM 2111 C CA . LYS A 1 272 ? -19.938 14.695 11.883 1 97.44 272 LYS A CA 1
ATOM 2112 C C . LYS A 1 272 ? -20.688 15.086 13.156 1 97.44 272 LYS A C 1
ATOM 2114 O O . LYS A 1 272 ? -21.219 16.188 13.25 1 97.44 272 LYS A O 1
ATOM 2119 N N . GLN A 1 273 ? -20.703 14.148 14.07 1 97.44 273 GLN A N 1
ATOM 2120 C CA . GLN A 1 273 ? -21.359 14.422 15.344 1 97.44 273 GLN A CA 1
ATOM 2121 C C . GLN A 1 273 ? -20.688 15.594 16.062 1 97.44 273 GLN A C 1
ATOM 2123 O O . GLN A 1 273 ? -21.359 16.5 16.547 1 97.44 273 GLN A O 1
ATOM 2128 N N . VAL A 1 274 ? -19.359 15.586 16.141 1 97.56 274 VAL A N 1
ATOM 2129 C CA . VAL A 1 274 ? -18.609 16.625 16.828 1 97.56 274 VAL A CA 1
ATOM 2130 C C . VAL A 1 274 ? -18.812 17.969 16.109 1 97.56 274 VAL A C 1
ATOM 2132 O O . VAL A 1 274 ? -19 19 16.75 1 97.56 274 VAL A O 1
ATOM 2135 N N . MET A 1 275 ? -18.75 17.984 14.805 1 95.56 275 MET A N 1
ATOM 2136 C CA . MET A 1 275 ? -18.906 19.203 14.016 1 95.56 275 MET A CA 1
ATOM 2137 C C . MET A 1 275 ? -20.281 19.812 14.203 1 95.56 275 MET A C 1
ATOM 2139 O O . MET A 1 275 ? -20.453 21.031 14.094 1 95.56 275 MET A O 1
ATOM 2143 N N . ALA A 1 276 ? -21.234 18.953 14.508 1 94.56 276 ALA A N 1
ATOM 2144 C CA . ALA A 1 276 ? -22.609 19.406 14.672 1 94.56 276 ALA A CA 1
ATOM 2145 C C . ALA A 1 276 ? -22.828 20 16.062 1 94.56 276 ALA A C 1
ATOM 2147 O O . ALA A 1 276 ? -23.828 20.688 16.297 1 94.56 276 ALA A O 1
ATOM 2148 N N . GLU A 1 277 ? -21.922 19.578 16.906 1 90.06 277 GLU A N 1
ATOM 2149 C CA . GLU A 1 277 ? -22.031 20.094 18.266 1 90.06 277 GLU A CA 1
ATOM 2150 C C . GLU A 1 277 ? -21.766 21.594 18.312 1 90.06 277 GLU A C 1
ATOM 2152 O O . GLU A 1 277 ? -20.844 22.078 17.672 1 90.06 277 GLU A O 1
ATOM 2157 N N . LYS A 1 278 ? -22.641 22.594 18.297 1 64.19 278 LYS A N 1
ATOM 2158 C CA . LYS A 1 278 ? -22.578 24.047 18.469 1 64.19 278 LYS A CA 1
ATOM 2159 C C . LYS A 1 278 ? -21.594 24.422 19.562 1 64.19 278 LYS A C 1
ATOM 2161 O O . LYS A 1 278 ? -21.453 23.719 20.562 1 64.19 278 LYS A O 1
ATOM 2166 N N . MET B 1 1 ? 44.281 -47.625 -56.875 1 23.52 1 MET B N 1
ATOM 2167 C CA . MET B 1 1 ? 43.875 -47.812 -55.5 1 23.52 1 MET B CA 1
ATOM 2168 C C . MET B 1 1 ? 43.094 -46.594 -54.969 1 23.52 1 MET B C 1
ATOM 2170 O O . MET B 1 1 ? 43.688 -45.531 -54.719 1 23.52 1 MET B O 1
ATOM 2174 N N . LYS B 1 2 ? 41.906 -46.344 -55.656 1 33.84 2 LYS B N 1
ATOM 2175 C CA . LYS B 1 2 ? 40.938 -45.25 -55.562 1 33.84 2 LYS B CA 1
ATOM 2176 C C . LYS B 1 2 ? 40.469 -45.094 -54.125 1 33.84 2 LYS B C 1
ATOM 2178 O O . LYS B 1 2 ? 40.094 -46.094 -53.469 1 33.84 2 LYS B O 1
ATOM 2183 N N . SER B 1 3 ? 40.875 -44 -53.375 1 29.69 3 SER B N 1
ATOM 2184 C CA . SER B 1 3 ? 40.719 -43.469 -52.031 1 29.69 3 SER B CA 1
ATOM 2185 C C . SER B 1 3 ? 39.25 -43.312 -51.688 1 29.69 3 SER B C 1
ATOM 2187 O O . SER B 1 3 ? 38.5 -42.594 -52.344 1 29.69 3 SER B O 1
ATOM 2189 N N . ILE B 1 4 ? 38.562 -44.312 -51.25 1 40.19 4 ILE B N 1
ATOM 2190 C CA . ILE B 1 4 ? 37.188 -44.188 -50.75 1 40.19 4 ILE B CA 1
ATOM 2191 C C . ILE B 1 4 ? 37.125 -43.25 -49.562 1 40.19 4 ILE B C 1
ATOM 2193 O O . ILE B 1 4 ? 37.812 -43.469 -48.562 1 40.19 4 ILE B O 1
ATOM 2197 N N . THR B 1 5 ? 36.875 -41.969 -49.781 1 34 5 THR B N 1
ATOM 2198 C CA . THR B 1 5 ? 36.625 -40.906 -48.844 1 34 5 THR B CA 1
ATOM 2199 C C . THR B 1 5 ? 35.438 -41.219 -47.938 1 34 5 THR B C 1
ATOM 2201 O O . THR B 1 5 ? 34.312 -41.344 -48.438 1 34 5 THR B O 1
ATOM 2204 N N . ARG B 1 6 ? 35.594 -42 -46.938 1 38.97 6 ARG B N 1
ATOM 2205 C CA . ARG B 1 6 ? 34.562 -42.281 -45.906 1 38.97 6 ARG B CA 1
ATOM 2206 C C . ARG B 1 6 ? 34.062 -40.969 -45.312 1 38.97 6 ARG B C 1
ATOM 2208 O O . ARG B 1 6 ? 34.812 -40.156 -44.812 1 38.97 6 ARG B O 1
ATOM 2215 N N . ILE B 1 7 ? 32.844 -40.5 -45.781 1 37.25 7 ILE B N 1
ATOM 2216 C CA . ILE B 1 7 ? 32.094 -39.406 -45.25 1 37.25 7 ILE B CA 1
ATOM 2217 C C . ILE B 1 7 ? 31.641 -39.75 -43.812 1 37.25 7 ILE B C 1
ATOM 2219 O O . ILE B 1 7 ? 30.859 -40.656 -43.625 1 37.25 7 ILE B O 1
ATOM 2223 N N . LEU B 1 8 ? 32.406 -39.656 -42.812 1 40.09 8 LEU B N 1
ATOM 2224 C CA . LEU B 1 8 ? 31.938 -39.75 -41.438 1 40.09 8 LEU B CA 1
ATOM 2225 C C . LEU B 1 8 ? 30.922 -38.688 -41.094 1 40.09 8 LEU B C 1
ATOM 2227 O O . LEU B 1 8 ? 31.219 -37.469 -41.188 1 40.09 8 LEU B O 1
ATOM 2231 N N . SER B 1 9 ? 29.625 -38.969 -41.188 1 37.56 9 SER B N 1
ATOM 2232 C CA . SER B 1 9 ? 28.547 -38.125 -40.688 1 37.56 9 SER B CA 1
ATOM 2233 C C . SER B 1 9 ? 28.656 -37.938 -39.188 1 37.56 9 SER B C 1
ATOM 2235 O O . SER B 1 9 ? 28.578 -38.906 -38.438 1 37.56 9 SER B O 1
ATOM 2237 N N . VAL B 1 10 ? 29.422 -37.031 -38.656 1 39.91 10 VAL B N 1
ATOM 2238 C CA . VAL B 1 10 ? 29.359 -36.625 -37.25 1 39.91 10 VAL B CA 1
ATOM 2239 C C . VAL B 1 10 ? 27.953 -36.125 -36.906 1 39.91 10 VAL B C 1
ATOM 2241 O O . VAL B 1 10 ? 27.484 -35.125 -37.469 1 39.91 10 VAL B O 1
ATOM 2244 N N . GLY B 1 11 ? 27.047 -37.031 -36.594 1 37.44 11 GLY B N 1
ATOM 2245 C CA . GLY B 1 11 ? 25.812 -36.594 -35.938 1 37.44 11 GLY B CA 1
ATOM 2246 C C . GLY B 1 11 ? 26.047 -35.594 -34.812 1 37.44 11 GLY B C 1
ATOM 2247 O O . GLY B 1 11 ? 26.75 -35.906 -33.844 1 37.44 11 GLY B O 1
ATOM 2248 N N . LEU B 1 12 ? 25.984 -34.312 -35.062 1 38.69 12 LEU B N 1
ATOM 2249 C CA . LEU B 1 12 ? 25.906 -33.25 -34.031 1 38.69 12 LEU B CA 1
ATOM 2250 C C . LEU B 1 12 ? 24.797 -33.562 -33.031 1 38.69 12 LEU B C 1
ATOM 2252 O O . LEU B 1 12 ? 23.609 -33.562 -33.375 1 38.69 12 LEU B O 1
ATOM 2256 N N . MET B 1 13 ? 25.062 -34.438 -32.125 1 36.19 13 MET B N 1
ATOM 2257 C CA . MET B 1 13 ? 24.156 -34.438 -30.969 1 36.19 13 MET B CA 1
ATOM 2258 C C . MET B 1 13 ? 23.922 -33.031 -30.453 1 36.19 13 MET B C 1
ATOM 2260 O O . MET B 1 13 ? 24.859 -32.375 -29.969 1 36.19 13 MET B O 1
ATOM 2264 N N . ILE B 1 14 ? 23 -32.344 -30.984 1 36.44 14 ILE B N 1
ATOM 2265 C CA . ILE B 1 14 ? 22.5 -31.141 -30.312 1 36.44 14 ILE B CA 1
ATOM 2266 C C . ILE B 1 14 ? 22.141 -31.469 -28.859 1 36.44 14 ILE B C 1
ATOM 2268 O O . ILE B 1 14 ? 21.203 -32.219 -28.609 1 36.44 14 ILE B O 1
ATOM 2272 N N . LEU B 1 15 ? 23.109 -31.594 -28.016 1 35.53 15 LEU B N 1
ATOM 2273 C CA . LEU B 1 15 ? 22.734 -31.484 -26.609 1 35.53 15 LEU B CA 1
ATOM 2274 C C . LEU B 1 15 ? 21.766 -30.328 -26.406 1 35.53 15 LEU B C 1
ATOM 2276 O O . LEU B 1 15 ? 22.125 -29.172 -26.578 1 35.53 15 LEU B O 1
ATOM 2280 N N . LEU B 1 16 ? 20.516 -30.531 -26.688 1 36.31 16 LEU B N 1
ATOM 2281 C CA . LEU B 1 16 ? 19.547 -29.656 -26.062 1 36.31 16 LEU B CA 1
ATOM 2282 C C . LEU B 1 16 ? 19.891 -29.406 -24.594 1 36.31 16 LEU B C 1
ATOM 2284 O O . LEU B 1 16 ? 19.672 -30.281 -23.75 1 36.31 16 LEU B O 1
ATOM 2288 N N . SER B 1 17 ? 21.047 -28.906 -24.375 1 34.97 17 SER B N 1
ATOM 2289 C CA . SER B 1 17 ? 21.094 -28.312 -23.047 1 34.97 17 SER B CA 1
ATOM 2290 C C . SER B 1 17 ? 19.781 -27.641 -22.688 1 34.97 17 SER B C 1
ATOM 2292 O O . SER B 1 17 ? 19.406 -26.641 -23.312 1 34.97 17 SER B O 1
ATOM 2294 N N . GLY B 1 18 ? 18.781 -28.391 -22.5 1 36.59 18 GLY B N 1
ATOM 2295 C CA . GLY B 1 18 ? 17.703 -27.703 -21.797 1 36.59 18 GLY B CA 1
ATOM 2296 C C . GLY B 1 18 ? 18.203 -26.609 -20.891 1 36.59 18 GLY B C 1
ATOM 2297 O O . GLY B 1 18 ? 18.984 -26.859 -19.969 1 36.59 18 GLY B O 1
ATOM 2298 N N . SER B 1 19 ? 18.609 -25.516 -21.375 1 36.47 19 SER B N 1
ATOM 2299 C CA . SER B 1 19 ? 18.844 -24.391 -20.5 1 36.47 19 SER B CA 1
ATOM 2300 C C . SER B 1 19 ? 18.031 -24.484 -19.219 1 36.47 19 SER B C 1
ATOM 2302 O O . SER B 1 19 ? 16.797 -24.453 -19.266 1 36.47 19 SER B O 1
ATOM 2304 N N . LEU B 1 20 ? 18.219 -25.391 -18.328 1 41.62 20 LEU B N 1
ATOM 2305 C CA . LEU B 1 20 ? 17.656 -25.281 -16.984 1 41.62 20 LEU B CA 1
ATOM 2306 C C . LEU B 1 20 ? 17.359 -23.828 -16.641 1 41.62 20 LEU B C 1
ATOM 2308 O O . LEU B 1 20 ? 18.297 -23.031 -16.406 1 41.62 20 LEU B O 1
ATOM 2312 N N . MET B 1 21 ? 16.547 -23.109 -17.359 1 47.25 21 MET B N 1
ATOM 2313 C CA . MET B 1 21 ? 16.141 -21.734 -17.062 1 47.25 21 MET B CA 1
ATOM 2314 C C . MET B 1 21 ? 16.062 -21.5 -15.562 1 47.25 21 MET B C 1
ATOM 2316 O O . MET B 1 21 ? 15.344 -22.203 -14.859 1 47.25 21 MET B O 1
ATOM 2320 N N . ALA B 1 22 ? 17.141 -21.109 -14.953 1 55.09 22 ALA B N 1
ATOM 2321 C CA . ALA B 1 22 ? 17.312 -20.766 -13.547 1 55.09 22 ALA B CA 1
ATOM 2322 C C . ALA B 1 22 ? 16.125 -19.922 -13.047 1 55.09 22 ALA B C 1
ATOM 2324 O O . ALA B 1 22 ? 15.703 -18.984 -13.719 1 55.09 22 ALA B O 1
ATOM 2325 N N . GLN B 1 23 ? 15.359 -20.453 -12.078 1 81.94 23 GLN B N 1
ATOM 2326 C CA . GLN B 1 23 ? 14.305 -19.703 -11.391 1 81.94 23 GLN B CA 1
ATOM 2327 C C . GLN B 1 23 ? 14.797 -18.328 -10.938 1 81.94 23 GLN B C 1
ATOM 2329 O O . GLN B 1 23 ? 15.953 -18.188 -10.539 1 81.94 23 GLN B O 1
ATOM 2334 N N . GLU B 1 24 ? 14.086 -17.359 -11.391 1 95.31 24 GLU B N 1
ATOM 2335 C CA . GLU B 1 24 ? 14.414 -15.992 -10.992 1 95.31 24 GLU B CA 1
ATOM 2336 C C . GLU B 1 24 ? 13.68 -15.602 -9.711 1 95.31 24 GLU B C 1
ATOM 2338 O O . GLU B 1 24 ? 12.562 -16.047 -9.469 1 95.31 24 GLU B O 1
ATOM 2343 N N . ILE B 1 25 ? 14.406 -14.914 -8.898 1 98.12 25 ILE B N 1
ATOM 2344 C CA . ILE B 1 25 ? 13.812 -14.383 -7.672 1 98.12 25 ILE B CA 1
ATOM 2345 C C . ILE B 1 25 ? 13.211 -13.008 -7.953 1 98.12 25 ILE B C 1
ATOM 2347 O O . ILE B 1 25 ? 13.844 -12.164 -8.586 1 98.12 25 ILE B O 1
ATOM 2351 N N . ALA B 1 26 ? 12 -12.812 -7.594 1 98.75 26 ALA B N 1
ATOM 2352 C CA . ALA B 1 26 ? 11.32 -11.523 -7.695 1 98.75 26 ALA B CA 1
ATOM 2353 C C . ALA B 1 26 ? 10.766 -11.086 -6.344 1 98.75 26 ALA B C 1
ATOM 2355 O O . ALA B 1 26 ? 10.812 -11.844 -5.371 1 98.75 26 ALA B O 1
ATOM 2356 N N . LEU B 1 27 ? 10.352 -9.836 -6.234 1 98.88 27 LEU B N 1
ATOM 2357 C CA . LEU B 1 27 ? 9.734 -9.305 -5.023 1 98.88 27 LEU B CA 1
ATOM 2358 C C . LEU B 1 27 ? 8.367 -8.703 -5.332 1 98.88 27 LEU B C 1
ATOM 2360 O O . LEU B 1 27 ? 8.227 -7.91 -6.266 1 98.88 27 LEU B O 1
ATOM 2364 N N . GLN B 1 28 ? 7.348 -9.18 -4.633 1 98.56 28 GLN B N 1
ATOM 2365 C CA . GLN B 1 28 ? 6.09 -8.445 -4.586 1 98.56 28 GLN B CA 1
ATOM 2366 C C . GLN B 1 28 ? 6.242 -7.141 -3.803 1 98.56 28 GLN B C 1
ATOM 2368 O O . GLN B 1 28 ? 6.422 -7.16 -2.584 1 98.56 28 GLN B O 1
ATOM 2373 N N . LEU B 1 29 ? 6.066 -6.035 -4.422 1 97 29 LEU B N 1
ATOM 2374 C CA . LEU B 1 29 ? 6.422 -4.734 -3.859 1 97 29 LEU B CA 1
ATOM 2375 C C . LEU B 1 29 ? 5.512 -4.387 -2.686 1 97 29 LEU B C 1
ATOM 2377 O O . LEU B 1 29 ? 5.844 -3.518 -1.876 1 97 29 LEU B O 1
ATOM 2381 N N . TYR B 1 30 ? 4.379 -5.004 -2.604 1 95.75 30 TYR B N 1
ATOM 2382 C CA . TYR B 1 30 ? 3.516 -4.781 -1.448 1 95.75 30 TYR B CA 1
ATOM 2383 C C . TYR B 1 30 ? 4.238 -5.133 -0.153 1 95.75 30 TYR B C 1
ATOM 2385 O O . TYR B 1 30 ? 3.848 -4.68 0.926 1 95.75 30 TYR B O 1
ATOM 2393 N N . SER B 1 31 ? 5.316 -5.926 -0.228 1 97.06 31 SER B N 1
ATOM 2394 C CA . SER B 1 31 ? 6.148 -6.277 0.918 1 97.06 31 SER B CA 1
ATOM 2395 C C . SER B 1 31 ? 6.77 -5.039 1.553 1 97.06 31 SER B C 1
ATOM 2397 O O . SER B 1 31 ? 7.164 -5.066 2.721 1 97.06 31 SER B O 1
ATOM 2399 N N . LEU B 1 32 ? 6.855 -3.996 0.756 1 95.62 32 LEU B N 1
ATOM 2400 C CA . LEU B 1 32 ? 7.535 -2.783 1.198 1 95.62 32 LEU B CA 1
ATOM 2401 C C . LEU B 1 32 ? 6.582 -1.593 1.195 1 95.62 32 LEU B C 1
ATOM 2403 O O . LEU B 1 32 ? 7.016 -0.447 1.06 1 95.62 32 LEU B O 1
ATOM 2407 N N . ARG B 1 33 ? 5.285 -1.82 1.37 1 91.81 33 ARG B N 1
ATOM 2408 C CA . ARG B 1 33 ? 4.273 -0.777 1.247 1 91.81 33 ARG B CA 1
ATOM 2409 C C . ARG B 1 33 ? 4.523 0.349 2.246 1 91.81 33 ARG B C 1
ATOM 2411 O O . ARG B 1 33 ? 4.312 1.521 1.932 1 91.81 33 ARG B O 1
ATOM 2418 N N . ASN B 1 34 ? 4.992 0.023 3.422 1 88 34 ASN B N 1
ATOM 2419 C CA . ASN B 1 34 ? 5.262 1.038 4.434 1 88 34 ASN B CA 1
ATOM 2420 C C . ASN B 1 34 ? 6.504 1.855 4.09 1 88 34 ASN B C 1
ATOM 2422 O O . ASN B 1 34 ? 6.484 3.084 4.18 1 88 34 ASN B O 1
ATOM 2426 N N . GLU B 1 35 ? 7.496 1.146 3.635 1 90.5 35 GLU B N 1
ATOM 2427 C CA . GLU B 1 35 ? 8.742 1.795 3.246 1 90.5 35 GLU B CA 1
ATOM 2428 C C . GLU B 1 35 ? 8.555 2.666 2.008 1 90.5 35 GLU B C 1
ATOM 2430 O O . GLU B 1 35 ? 9.102 3.766 1.924 1 90.5 35 GLU B O 1
ATOM 2435 N N . MET B 1 36 ? 7.727 2.186 1.093 1 91.69 36 MET B N 1
ATOM 2436 C CA . MET B 1 36 ? 7.484 2.912 -0.15 1 91.69 36 MET B CA 1
ATOM 2437 C C . MET B 1 36 ? 6.777 4.234 0.124 1 91.69 36 MET B C 1
ATOM 2439 O O . MET B 1 36 ? 7.07 5.246 -0.52 1 91.69 36 MET B O 1
ATOM 2443 N N . ARG B 1 37 ? 5.859 4.211 1.04 1 83.69 37 ARG B N 1
ATOM 2444 C CA . ARG B 1 37 ? 5.129 5.418 1.414 1 83.69 37 ARG B CA 1
ATOM 2445 C C . ARG B 1 37 ? 6.07 6.465 2.006 1 83.69 37 ARG B C 1
ATOM 2447 O O . ARG B 1 37 ? 5.898 7.664 1.771 1 83.69 37 ARG B O 1
ATOM 2454 N N . GLU B 1 38 ? 7.121 6.004 2.666 1 84.31 38 GLU B N 1
ATOM 2455 C CA . GLU B 1 38 ? 8.039 6.875 3.395 1 84.31 38 GLU B CA 1
ATOM 2456 C C . GLU B 1 38 ? 9.18 7.352 2.498 1 84.31 38 GLU B C 1
ATOM 2458 O O . GLU B 1 38 ? 9.516 8.539 2.498 1 84.31 38 GLU B O 1
ATOM 2463 N N . ASP B 1 39 ? 9.742 6.402 1.752 1 88.06 39 ASP B N 1
ATOM 2464 C CA . ASP B 1 39 ? 10.922 6.645 0.933 1 88.06 39 ASP B CA 1
ATOM 2465 C C . ASP B 1 39 ? 10.93 5.746 -0.301 1 88.06 39 ASP B C 1
ATOM 2467 O O . ASP B 1 39 ? 11.625 4.723 -0.325 1 88.06 39 ASP B O 1
ATOM 2471 N N . MET B 1 40 ? 10.25 6.238 -1.336 1 91.38 40 MET B N 1
ATOM 2472 C CA . MET B 1 40 ? 10.047 5.414 -2.525 1 91.38 40 MET B CA 1
ATOM 2473 C C . MET B 1 40 ? 11.383 5.078 -3.188 1 91.38 40 MET B C 1
ATOM 2475 O O . MET B 1 40 ? 11.648 3.914 -3.49 1 91.38 40 MET B O 1
ATOM 2479 N N . LYS B 1 41 ? 12.258 6.078 -3.43 1 90.94 41 LYS B N 1
ATOM 2480 C CA . LYS B 1 41 ? 13.516 5.844 -4.133 1 90.94 41 LYS B CA 1
ATOM 2481 C C . LYS B 1 41 ? 14.445 4.957 -3.311 1 90.94 41 LYS B C 1
ATOM 2483 O O . LYS B 1 41 ? 15.016 3.996 -3.834 1 90.94 41 LYS B O 1
ATOM 2488 N N . GLY B 1 42 ? 14.578 5.277 -2.002 1 92.06 42 GLY B N 1
ATOM 2489 C CA . GLY B 1 42 ? 15.414 4.457 -1.141 1 92.06 42 GLY B CA 1
ATOM 2490 C C . GLY B 1 42 ? 14.93 3.023 -1.029 1 92.06 42 GLY B C 1
ATOM 2491 O O . GLY B 1 42 ? 15.742 2.1 -0.923 1 92.06 42 GLY B O 1
ATOM 2492 N N . SER B 1 43 ? 13.656 2.799 -1.096 1 95 43 SER B N 1
ATOM 2493 C CA . SER B 1 43 ? 13.078 1.461 -0.999 1 95 43 SER B CA 1
ATOM 2494 C C . SER B 1 43 ? 13.414 0.625 -2.23 1 95 43 SER B C 1
ATOM 2496 O O . SER B 1 43 ? 13.727 -0.56 -2.113 1 95 43 SER B O 1
ATOM 2498 N N . HIS B 1 44 ? 13.352 1.255 -3.402 1 96.69 44 HIS B N 1
ATOM 2499 C CA . HIS B 1 44 ? 13.742 0.538 -4.613 1 96.69 44 HIS B CA 1
ATOM 2500 C C . HIS B 1 44 ? 15.227 0.193 -4.594 1 96.69 44 HIS B C 1
ATOM 2502 O O . HIS B 1 44 ? 15.617 -0.894 -5.02 1 96.69 44 HIS B O 1
ATOM 2508 N N . GLN B 1 45 ? 16.016 1.11 -4.102 1 95.75 45 GLN B N 1
ATOM 2509 C CA . GLN B 1 45 ? 17.453 0.842 -3.99 1 95.75 45 GLN B CA 1
ATOM 2510 C C . GLN B 1 45 ? 17.719 -0.362 -3.09 1 95.75 45 GLN B C 1
ATOM 2512 O O . GLN B 1 45 ? 18.594 -1.176 -3.377 1 95.75 45 GLN B O 1
ATOM 2517 N N . LEU B 1 46 ? 16.969 -0.469 -2.029 1 95.69 46 LEU B N 1
ATOM 2518 C CA . LEU B 1 46 ? 17.094 -1.607 -1.125 1 95.69 46 LEU B CA 1
ATOM 2519 C C . LEU B 1 46 ? 16.891 -2.92 -1.873 1 95.69 46 LEU B C 1
ATOM 2521 O O . LEU B 1 46 ? 17.625 -3.883 -1.667 1 95.69 46 LEU B O 1
ATOM 2525 N N . VAL B 1 47 ? 15.891 -2.961 -2.717 1 98.31 47 VAL B N 1
ATOM 2526 C CA . VAL B 1 47 ? 15.57 -4.164 -3.48 1 98.31 47 VAL B CA 1
ATOM 2527 C C . VAL B 1 47 ? 16.766 -4.555 -4.344 1 98.31 47 VAL B C 1
ATOM 2529 O O . VAL B 1 47 ? 17.188 -5.715 -4.355 1 98.31 47 VAL B O 1
ATOM 2532 N N . ALA B 1 48 ? 17.312 -3.562 -5.039 1 98.12 48 ALA B N 1
ATOM 2533 C CA . ALA B 1 48 ? 18.484 -3.805 -5.871 1 98.12 48 ALA B CA 1
ATOM 2534 C C . ALA B 1 48 ? 19.656 -4.293 -5.027 1 98.12 48 ALA B C 1
ATOM 2536 O O . ALA B 1 48 ? 20.375 -5.211 -5.422 1 98.12 48 ALA B O 1
ATOM 2537 N N . ASP B 1 49 ? 19.844 -3.713 -3.844 1 97.94 49 ASP B N 1
ATOM 2538 C CA . ASP B 1 49 ? 20.938 -4.059 -2.957 1 97.94 49 ASP B CA 1
ATOM 2539 C C . ASP B 1 49 ? 20.828 -5.504 -2.479 1 97.94 49 ASP B C 1
ATOM 2541 O O . ASP B 1 49 ? 21.844 -6.145 -2.178 1 97.94 49 ASP B O 1
ATOM 2545 N N . TRP B 1 50 ? 19.609 -5.988 -2.422 1 98.25 50 TRP B N 1
ATOM 2546 C CA . TRP B 1 50 ? 19.391 -7.363 -1.985 1 98.25 50 TRP B CA 1
ATOM 2547 C C . TRP B 1 50 ? 19.656 -8.344 -3.123 1 98.25 50 TRP B C 1
ATOM 2549 O O . TRP B 1 50 ? 19.516 -9.555 -2.951 1 98.25 50 TRP B O 1
ATOM 2559 N N . GLY B 1 51 ? 19.922 -7.84 -4.277 1 97.69 51 GLY B N 1
ATOM 2560 C CA . GLY B 1 51 ? 20.234 -8.68 -5.426 1 97.69 51 GLY B CA 1
ATOM 2561 C C . GLY B 1 51 ? 19 -9.109 -6.195 1 97.69 51 GLY B C 1
ATOM 2562 O O . GLY B 1 51 ? 19.062 -10.016 -7.031 1 97.69 51 GLY B O 1
ATOM 2563 N N . ILE B 1 52 ? 17.906 -8.562 -5.906 1 98.44 52 ILE B N 1
ATOM 2564 C CA . ILE B 1 52 ? 16.688 -8.859 -6.629 1 98.44 52 ILE B CA 1
ATOM 2565 C C . ILE B 1 52 ? 16.562 -7.953 -7.855 1 98.44 52 ILE B C 1
ATOM 2567 O O . ILE B 1 52 ? 16.812 -6.746 -7.766 1 98.44 52 ILE B O 1
ATOM 2571 N N . LYS B 1 53 ? 16.156 -8.539 -8.977 1 97.94 53 LYS B N 1
ATOM 2572 C CA . LYS B 1 53 ? 16.109 -7.777 -10.219 1 97.94 53 LYS B CA 1
ATOM 2573 C C . LYS B 1 53 ? 14.68 -7.598 -10.711 1 97.94 53 LYS B C 1
ATOM 2575 O O . LYS B 1 53 ? 14.398 -6.734 -11.547 1 97.94 53 LYS B O 1
ATOM 2580 N N . TYR B 1 54 ? 13.805 -8.477 -10.18 1 98.62 54 TYR B N 1
ATOM 2581 C CA . TYR B 1 54 ? 12.461 -8.539 -10.766 1 98.62 54 TYR B CA 1
ATOM 2582 C C . TYR B 1 54 ? 11.406 -8.141 -9.734 1 98.62 54 TYR B C 1
ATOM 2584 O O . TYR B 1 54 ? 11.508 -8.5 -8.562 1 98.62 54 TYR B O 1
ATOM 2592 N N . LEU B 1 55 ? 10.469 -7.352 -10.25 1 98.56 55 LEU B N 1
ATOM 2593 C CA . LEU B 1 55 ? 9.43 -6.785 -9.391 1 98.56 55 LEU B CA 1
ATOM 2594 C C . LEU B 1 55 ? 8.047 -7.223 -9.844 1 98.56 55 LEU B C 1
ATOM 2596 O O . LEU B 1 55 ? 7.801 -7.375 -11.047 1 98.56 55 LEU B O 1
ATOM 2600 N N . GLU B 1 56 ? 7.211 -7.43 -8.922 1 98 56 GLU B N 1
ATOM 2601 C CA . GLU B 1 56 ? 5.773 -7.555 -9.148 1 98 56 GLU B CA 1
ATOM 2602 C C . GLU B 1 56 ? 5 -6.48 -8.391 1 98 56 GLU B C 1
ATOM 2604 O O . GLU B 1 56 ? 5.309 -6.188 -7.234 1 98 56 GLU B O 1
ATOM 2609 N N . GLY B 1 57 ? 4.008 -5.934 -9.078 1 91.25 57 GLY B N 1
ATOM 2610 C CA . GLY B 1 57 ? 3.129 -4.961 -8.453 1 91.25 57 GLY B CA 1
ATOM 2611 C C . GLY B 1 57 ? 3.75 -3.582 -8.328 1 91.25 57 GLY B C 1
ATOM 2612 O O . G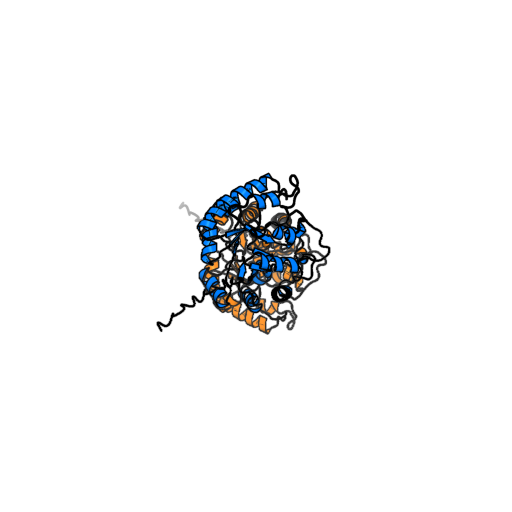LY B 1 57 ? 4.668 -3.242 -9.078 1 91.25 57 GLY B O 1
ATOM 2613 N N . GLY B 1 58 ? 3.023 -2.822 -7.512 1 80.69 58 GLY B N 1
ATOM 2614 C CA . GLY B 1 58 ? 3.457 -1.446 -7.332 1 80.69 58 GLY B CA 1
ATOM 2615 C C . GLY B 1 58 ? 2.848 -0.492 -8.344 1 80.69 58 GLY B C 1
ATOM 2616 O O . GLY B 1 58 ? 1.892 -0.843 -9.039 1 80.69 58 GLY B O 1
ATOM 2617 N N . GLY B 1 59 ? 3.201 0.708 -8.422 1 85.75 59 GLY B N 1
ATOM 2618 C CA . GLY B 1 59 ? 2.857 1.813 -9.305 1 85.75 59 GLY B CA 1
ATOM 2619 C C . GLY B 1 59 ? 4.02 2.752 -9.562 1 85.75 59 GLY B C 1
ATOM 2620 O O . GLY B 1 59 ? 5.172 2.322 -9.609 1 85.75 59 GLY B O 1
ATOM 2621 N N . THR B 1 60 ? 3.623 3.947 -9.859 1 88.5 60 THR B N 1
ATOM 2622 C CA . THR B 1 60 ? 4.68 4.902 -10.172 1 88.5 60 THR B CA 1
ATOM 2623 C C . THR B 1 60 ? 4.961 5.805 -8.969 1 88.5 60 THR B C 1
ATOM 2625 O O . THR B 1 60 ? 5.789 6.715 -9.055 1 88.5 60 THR B O 1
ATOM 2628 N N . TYR B 1 61 ? 4.215 5.645 -7.906 1 84.75 61 TYR B N 1
ATOM 2629 C CA . TYR B 1 61 ? 4.438 6.312 -6.629 1 84.75 61 TYR B CA 1
ATOM 2630 C C . TYR B 1 61 ? 4.602 7.816 -6.82 1 84.75 61 TYR B C 1
ATOM 2632 O O . TYR B 1 61 ? 5.492 8.43 -6.23 1 84.75 61 TYR B O 1
ATOM 2640 N N . GLY B 1 62 ? 3.857 8.375 -7.773 1 78.25 62 GLY B N 1
ATOM 2641 C CA . GLY B 1 62 ? 3.814 9.812 -7.984 1 78.25 62 GLY B CA 1
ATOM 2642 C C . GLY B 1 62 ? 4.684 10.273 -9.141 1 78.25 62 GLY B C 1
ATOM 2643 O O . GLY B 1 62 ? 4.609 11.43 -9.562 1 78.25 62 GLY B O 1
ATOM 2644 N N . MET B 1 63 ? 5.445 9.367 -9.695 1 84.19 63 MET B N 1
ATOM 2645 C CA . MET B 1 63 ? 6.27 9.695 -10.859 1 84.19 63 MET B CA 1
ATOM 2646 C C . MET B 1 63 ? 5.492 9.477 -12.156 1 84.19 63 MET B C 1
ATOM 2648 O O . MET B 1 63 ? 4.598 8.633 -12.211 1 84.19 63 MET B O 1
ATOM 2652 N N . GLU B 1 64 ? 5.934 10.258 -13.125 1 85.56 64 GLU B N 1
ATOM 2653 C CA . GLU B 1 64 ? 5.488 9.922 -14.469 1 85.56 64 GLU B CA 1
ATOM 2654 C C . GLU B 1 64 ? 5.988 8.547 -14.898 1 85.56 64 GLU B C 1
ATOM 2656 O O . GLU B 1 64 ? 7.09 8.141 -14.516 1 85.56 64 GLU B O 1
ATOM 2661 N N . LEU B 1 65 ? 5.152 7.934 -15.727 1 91.12 65 LEU B N 1
ATOM 2662 C CA . LEU B 1 65 ? 5.414 6.539 -16.062 1 91.12 65 LEU B CA 1
ATOM 2663 C C . LEU B 1 65 ? 6.805 6.379 -16.672 1 91.12 65 LEU B C 1
ATOM 2665 O O . LEU B 1 65 ? 7.582 5.531 -16.234 1 91.12 65 LEU B O 1
ATOM 2669 N N . GLU B 1 66 ? 7.141 7.203 -17.594 1 93 66 GLU B N 1
ATOM 2670 C CA . GLU B 1 66 ? 8.422 7.059 -18.281 1 93 66 GLU B CA 1
ATOM 2671 C C . GLU B 1 66 ? 9.586 7.352 -17.344 1 93 66 GLU B C 1
ATOM 2673 O O . GLU B 1 66 ? 10.633 6.707 -17.422 1 93 66 GLU B O 1
ATOM 2678 N N . GLU B 1 67 ? 9.383 8.281 -16.484 1 91.5 67 GLU B N 1
ATOM 2679 C CA . GLU B 1 67 ? 10.406 8.594 -15.484 1 91.5 67 GLU B CA 1
ATOM 2680 C C . GLU B 1 67 ? 10.602 7.438 -14.508 1 91.5 67 GLU B C 1
ATOM 2682 O O . GLU B 1 67 ? 11.727 7.109 -14.141 1 91.5 67 GLU B O 1
ATOM 2687 N N . TYR B 1 68 ? 9.492 6.879 -14.102 1 93 68 TYR B N 1
ATOM 2688 C CA . TYR B 1 68 ? 9.562 5.75 -13.18 1 93 68 TYR B CA 1
ATOM 2689 C C . TYR B 1 68 ? 10.266 4.559 -13.828 1 93 68 TYR B C 1
ATOM 2691 O O . TYR B 1 68 ? 11.141 3.941 -13.211 1 93 68 TYR B O 1
ATOM 2699 N N . LYS B 1 69 ? 9.93 4.316 -15.086 1 96.19 69 LYS B N 1
ATOM 2700 C CA . LYS B 1 69 ? 10.562 3.213 -15.812 1 96.19 69 LYS B CA 1
ATOM 2701 C C . LYS B 1 69 ? 12.062 3.426 -15.938 1 96.19 69 LYS B C 1
ATOM 2703 O O . LYS B 1 69 ? 12.852 2.492 -15.75 1 96.19 69 LYS B O 1
ATOM 2708 N N . ALA B 1 70 ? 12.477 4.613 -16.234 1 95.75 70 ALA B N 1
ATOM 2709 C CA . ALA B 1 70 ? 13.898 4.934 -16.344 1 95.75 70 ALA B CA 1
ATOM 2710 C C . ALA B 1 70 ? 14.609 4.766 -15.008 1 95.75 70 ALA B C 1
ATOM 2712 O O . ALA B 1 70 ? 15.719 4.238 -14.945 1 95.75 70 ALA B O 1
ATOM 2713 N N . PHE B 1 71 ? 13.938 5.203 -14 1 94.69 71 PHE B N 1
ATOM 2714 C CA . PHE B 1 71 ? 14.477 5.125 -12.641 1 94.69 71 PHE B CA 1
ATOM 2715 C C . PHE B 1 71 ? 14.742 3.678 -12.25 1 94.69 71 PHE B C 1
ATOM 2717 O O . PHE B 1 71 ? 15.859 3.334 -11.859 1 94.69 71 PHE B O 1
ATOM 2724 N N . ILE B 1 72 ? 13.727 2.809 -12.406 1 97.38 72 ILE B N 1
ATOM 2725 C CA . ILE B 1 72 ? 13.914 1.438 -11.945 1 97.38 72 ILE B CA 1
ATOM 2726 C C . ILE B 1 72 ? 14.891 0.712 -12.875 1 97.38 72 ILE B C 1
ATOM 2728 O O . ILE B 1 72 ? 15.664 -0.137 -12.43 1 97.38 72 ILE B O 1
ATOM 2732 N N . SER B 1 73 ? 14.883 1.014 -14.188 1 97.69 73 SER B N 1
ATOM 2733 C CA . SER B 1 73 ? 15.859 0.445 -15.117 1 97.69 73 SER B CA 1
ATOM 2734 C C . SER B 1 73 ? 17.281 0.831 -14.727 1 97.69 73 SER B C 1
ATOM 2736 O O . SER B 1 73 ? 18.203 0.023 -14.844 1 97.69 73 SER B O 1
ATOM 2738 N N . GLY B 1 74 ? 17.469 2.016 -14.305 1 97.94 74 GLY B N 1
ATOM 2739 C CA . GLY B 1 74 ? 18.766 2.48 -13.852 1 97.94 74 GLY B CA 1
ATOM 2740 C C . GLY B 1 74 ? 19.297 1.709 -12.664 1 97.94 74 GLY B C 1
ATOM 2741 O O . GLY B 1 74 ? 20.516 1.636 -12.453 1 97.94 74 GLY B O 1
ATOM 2742 N N . LEU B 1 75 ? 18.438 1.149 -11.891 1 97.94 75 LEU B N 1
ATOM 2743 C CA . LEU B 1 75 ? 18.812 0.336 -10.734 1 97.94 75 LEU B CA 1
ATOM 2744 C C . LEU B 1 75 ? 18.969 -1.13 -11.133 1 97.94 75 LEU B C 1
ATOM 2746 O O . LEU B 1 75 ? 19.234 -1.98 -10.281 1 97.94 75 LEU B O 1
ATOM 2750 N N . GLY B 1 76 ? 18.656 -1.443 -12.422 1 98.19 76 GLY B N 1
ATOM 2751 C CA . GLY B 1 76 ? 18.688 -2.826 -12.875 1 98.19 76 GLY B CA 1
ATOM 2752 C C . GLY B 1 76 ? 17.422 -3.6 -12.523 1 98.19 76 GLY B C 1
ATOM 2753 O O . GLY B 1 76 ? 17.438 -4.832 -12.508 1 98.19 76 GLY B O 1
ATOM 2754 N N . LEU B 1 77 ? 16.344 -2.92 -12.234 1 98.31 77 LEU B N 1
ATOM 2755 C CA . LEU B 1 77 ? 15.094 -3.557 -11.859 1 98.31 77 LEU B CA 1
ATOM 2756 C C . LEU B 1 77 ? 14.133 -3.594 -13.047 1 98.31 77 LEU B C 1
ATOM 2758 O O . LEU B 1 77 ? 14.18 -2.721 -13.914 1 98.31 77 LEU B O 1
ATOM 2762 N N . SER B 1 78 ? 13.266 -4.605 -13.094 1 97.94 78 SER B N 1
ATOM 2763 C CA . SER B 1 78 ? 12.234 -4.723 -14.117 1 97.94 78 SER B CA 1
ATOM 2764 C C . SER B 1 78 ? 10.953 -5.328 -13.547 1 97.94 78 SER B C 1
ATOM 2766 O O . SER B 1 78 ? 11.008 -6.215 -12.695 1 97.94 78 SER B O 1
ATOM 2768 N N . VAL B 1 79 ? 9.844 -4.871 -14.047 1 98.06 79 VAL B N 1
ATOM 2769 C CA . VAL B 1 79 ? 8.539 -5.355 -13.602 1 98.06 79 VAL B CA 1
ATOM 2770 C C . VAL B 1 79 ? 8.125 -6.562 -14.438 1 98.06 79 VAL B C 1
ATOM 2772 O O . VAL B 1 79 ? 8.039 -6.469 -15.664 1 98.06 79 VAL B O 1
ATOM 2775 N N . ILE B 1 80 ? 7.836 -7.664 -13.758 1 98.31 80 ILE B N 1
ATOM 2776 C CA . ILE B 1 80 ? 7.504 -8.867 -14.508 1 98.31 80 ILE B CA 1
ATOM 2777 C C . ILE B 1 80 ? 5.996 -9.102 -14.477 1 98.31 80 ILE B C 1
ATOM 2779 O O . ILE B 1 80 ? 5.465 -9.898 -15.25 1 98.31 80 ILE B O 1
ATOM 2783 N N . GLY B 1 81 ? 5.363 -8.422 -13.547 1 98 81 GLY B N 1
ATOM 2784 C CA . GLY B 1 81 ? 3.939 -8.641 -13.367 1 98 81 GLY B CA 1
ATOM 2785 C C . GLY B 1 81 ? 3.209 -7.422 -12.836 1 98 81 GLY B C 1
ATOM 2786 O O . GLY B 1 81 ? 3.729 -6.707 -11.977 1 98 81 GLY B O 1
ATOM 2787 N N . VAL B 1 82 ? 1.996 -7.203 -13.359 1 96.81 82 VAL B N 1
ATOM 2788 C CA . VAL B 1 82 ? 1.139 -6.109 -12.914 1 96.81 82 VAL B CA 1
ATOM 2789 C C . VAL B 1 82 ? -0.149 -6.676 -12.32 1 96.81 82 VAL B C 1
ATOM 2791 O O . VAL B 1 82 ? -0.429 -7.867 -12.445 1 96.81 82 VAL B O 1
ATOM 2794 N N . GLY B 1 83 ? -0.834 -5.82 -11.633 1 96 83 GLY B N 1
ATOM 2795 C CA . GLY B 1 83 ? -2.127 -6.223 -11.102 1 96 83 GLY B CA 1
ATOM 2796 C C . GLY B 1 83 ? -3.219 -6.273 -12.156 1 96 83 GLY B C 1
ATOM 2797 O O . GLY B 1 83 ? -3.213 -5.48 -13.102 1 96 83 GLY B O 1
ATOM 2798 N N . ALA B 1 84 ? -4.156 -7.191 -11.945 1 96.31 84 ALA B N 1
ATOM 2799 C CA . ALA B 1 84 ? -5.34 -7.328 -12.789 1 96.31 84 ALA B CA 1
ATOM 2800 C C . ALA B 1 84 ? -6.613 -7.355 -11.945 1 96.31 84 ALA B C 1
ATOM 2802 O O . ALA B 1 84 ? -7.066 -8.422 -11.531 1 96.31 84 ALA B O 1
ATOM 2803 N N . ASP B 1 85 ? -7.168 -6.176 -11.828 1 94.56 85 ASP B N 1
ATOM 2804 C CA . ASP B 1 85 ? -8.406 -6.055 -11.07 1 94.56 85 ASP B CA 1
ATOM 2805 C C . ASP B 1 85 ? -9.531 -6.867 -11.711 1 94.56 85 ASP B C 1
ATOM 2807 O O . ASP B 1 85 ? -9.688 -6.848 -12.938 1 94.56 85 ASP B O 1
ATOM 2811 N N . PHE B 1 86 ? -10.312 -7.551 -10.875 1 97 86 PHE B N 1
ATOM 2812 C CA . PHE B 1 86 ? -11.344 -8.438 -11.383 1 97 86 PHE B CA 1
ATOM 2813 C C . PHE B 1 86 ? -12.336 -7.676 -12.25 1 97 86 PHE B C 1
ATOM 2815 O O . PHE B 1 86 ? -12.695 -8.133 -13.336 1 97 86 PHE B O 1
ATOM 2822 N N . LYS B 1 87 ? -12.75 -6.559 -11.828 1 94.06 87 LYS B N 1
ATOM 2823 C CA . LYS B 1 87 ? -13.742 -5.793 -12.586 1 94.06 87 LYS B CA 1
ATOM 2824 C C . LYS B 1 87 ? -13.156 -5.273 -13.891 1 94.06 87 LYS B C 1
ATOM 2826 O O . LYS B 1 87 ? -13.852 -5.203 -14.906 1 94.06 87 LYS B O 1
ATOM 2831 N N . LEU B 1 88 ? -11.883 -4.914 -13.859 1 94.38 88 LEU B N 1
ATOM 2832 C CA . LEU B 1 88 ? -11.234 -4.504 -15.102 1 94.38 88 LEU B CA 1
ATOM 2833 C C . LEU B 1 88 ? -11.125 -5.676 -16.078 1 94.38 88 LEU B C 1
ATOM 2835 O O . LEU B 1 88 ? -11.273 -5.496 -17.281 1 94.38 88 LEU B O 1
ATOM 2839 N N . LEU B 1 89 ? -10.883 -6.844 -15.531 1 97.75 89 LEU B N 1
ATOM 2840 C CA . LEU B 1 89 ? -10.859 -8.023 -16.391 1 97.75 89 LEU B CA 1
ATOM 2841 C C . LEU B 1 89 ? -12.195 -8.203 -17.094 1 97.75 89 LEU B C 1
ATOM 2843 O O . LEU B 1 89 ? -12.227 -8.594 -18.266 1 97.75 89 LEU B O 1
ATOM 2847 N N . GLN B 1 90 ? -13.25 -7.852 -16.453 1 96.94 90 GLN B N 1
ATOM 2848 C CA . GLN B 1 90 ? -14.594 -8.016 -17 1 96.94 90 GLN B CA 1
ATOM 2849 C C . GLN B 1 90 ? -14.914 -6.922 -18.016 1 96.94 90 GLN B C 1
ATOM 2851 O O . GLN B 1 90 ? -15.492 -7.195 -19.062 1 96.94 90 GLN B O 1
ATOM 2856 N N . GLU B 1 91 ? -14.438 -5.707 -17.656 1 94.75 91 GLU B N 1
ATOM 2857 C CA . GLU B 1 91 ? -15.016 -4.562 -18.344 1 94.75 91 GLU B CA 1
ATOM 2858 C C . GLU B 1 91 ? -14.016 -3.943 -19.312 1 94.75 91 GLU B C 1
ATOM 2860 O O . GLU B 1 91 ? -14.406 -3.346 -20.328 1 94.75 91 GLU B O 1
ATOM 2865 N N . ASN B 1 92 ? -12.773 -4.094 -19 1 95 92 ASN B N 1
ATOM 2866 C CA . ASN B 1 92 ? -11.758 -3.402 -19.797 1 95 92 ASN B CA 1
ATOM 2867 C C . ASN B 1 92 ? -10.398 -4.09 -19.688 1 95 92 ASN B C 1
ATOM 2869 O O . ASN B 1 92 ? -9.422 -3.482 -19.234 1 95 92 ASN B O 1
ATOM 2873 N N . PRO B 1 93 ? -10.312 -5.348 -20.219 1 97.62 93 PRO B N 1
ATOM 2874 C CA . PRO B 1 93 ? -9.031 -6.051 -20.141 1 97.62 93 PRO B CA 1
ATOM 2875 C C . PRO B 1 93 ? -7.914 -5.312 -20.875 1 97.62 93 PRO B C 1
ATOM 2877 O O . PRO B 1 93 ? -6.738 -5.5 -20.562 1 97.62 93 PRO B O 1
ATOM 2880 N N . GLN B 1 94 ? -8.25 -4.434 -21.812 1 96.88 94 GLN B N 1
ATOM 2881 C CA . GLN B 1 94 ? -7.25 -3.67 -22.562 1 96.88 94 GLN B CA 1
ATOM 2882 C C . GLN B 1 94 ? -6.438 -2.777 -21.625 1 96.88 94 GLN B C 1
ATOM 2884 O O . GLN B 1 94 ? -5.238 -2.572 -21.844 1 96.88 94 GLN B O 1
ATOM 2889 N N . ALA B 1 95 ? -7.09 -2.26 -20.625 1 94.62 95 ALA B N 1
ATOM 2890 C CA . ALA B 1 95 ? -6.371 -1.415 -19.672 1 94.62 95 ALA B CA 1
ATOM 2891 C C . ALA B 1 95 ? -5.254 -2.191 -18.984 1 94.62 95 ALA B C 1
ATOM 2893 O O . ALA B 1 95 ? -4.172 -1.649 -18.734 1 94.62 95 ALA B O 1
ATOM 2894 N N . ILE B 1 96 ? -5.496 -3.432 -18.703 1 96.31 96 ILE B N 1
ATOM 2895 C CA . ILE B 1 96 ? -4.504 -4.301 -18.078 1 96.31 96 ILE B CA 1
ATOM 2896 C C . ILE B 1 96 ? -3.379 -4.598 -19.062 1 96.31 96 ILE B C 1
ATOM 2898 O O . ILE B 1 96 ? -2.201 -4.555 -18.703 1 96.31 96 ILE B O 1
ATOM 2902 N N . ILE B 1 97 ? -3.734 -4.844 -20.281 1 98 97 ILE B N 1
ATOM 2903 C CA . ILE B 1 97 ? -2.764 -5.102 -21.344 1 98 97 ILE B CA 1
ATOM 2904 C C . ILE B 1 97 ? -1.851 -3.889 -21.516 1 98 97 ILE B C 1
ATOM 2906 O O . ILE B 1 97 ? -0.626 -4.027 -21.562 1 98 97 ILE B O 1
ATOM 2910 N N . ASP B 1 98 ? -2.461 -2.725 -21.562 1 96.31 98 ASP B N 1
ATOM 2911 C CA . ASP B 1 98 ? -1.692 -1.497 -21.75 1 96.31 98 ASP B CA 1
ATOM 2912 C C . ASP B 1 98 ? -0.704 -1.29 -20.609 1 96.31 98 ASP B C 1
ATOM 2914 O O . ASP B 1 98 ? 0.447 -0.912 -20.828 1 96.31 98 ASP B O 1
ATOM 2918 N N . ASN B 1 99 ? -1.169 -1.55 -19.438 1 94.94 99 ASN B N 1
ATOM 2919 C CA . ASN B 1 99 ? -0.294 -1.414 -18.281 1 94.94 99 ASN B CA 1
ATOM 2920 C C . ASN B 1 99 ? 0.861 -2.41 -18.328 1 94.94 99 ASN B C 1
ATOM 2922 O O . ASN B 1 99 ? 2.018 -2.039 -18.109 1 94.94 99 ASN B O 1
ATOM 2926 N N . ALA B 1 100 ? 0.567 -3.652 -18.609 1 97.44 100 ALA B N 1
ATOM 2927 C CA . ALA B 1 100 ? 1.6 -4.68 -18.703 1 97.44 100 ALA B CA 1
ATOM 2928 C C . ALA B 1 100 ? 2.615 -4.34 -19.781 1 97.44 100 ALA B C 1
ATOM 2930 O O . ALA B 1 100 ? 3.824 -4.414 -19.562 1 97.44 100 ALA B O 1
ATOM 2931 N N . LYS B 1 101 ? 2.17 -3.887 -20.891 1 97.31 101 LYS B N 1
ATOM 2932 C CA . LYS B 1 101 ? 3.041 -3.557 -22 1 97.31 101 LYS B CA 1
ATOM 2933 C C . LYS B 1 101 ? 3.924 -2.354 -21.688 1 97.31 101 LYS B C 1
ATOM 2935 O O . LYS B 1 101 ? 5.082 -2.297 -22.094 1 97.31 101 LYS B O 1
ATOM 2940 N N . ALA B 1 102 ? 3.35 -1.424 -21 1 95.06 102 ALA B N 1
ATOM 2941 C CA . ALA B 1 102 ? 4.129 -0.246 -20.625 1 95.06 102 ALA B CA 1
ATOM 2942 C C . ALA B 1 102 ? 5.387 -0.641 -19.859 1 95.06 102 ALA B C 1
ATOM 2944 O O . ALA B 1 102 ? 6.43 -0.001 -20 1 95.06 102 ALA B O 1
ATOM 2945 N N . TYR B 1 103 ? 5.324 -1.718 -19.094 1 96.62 103 TYR B N 1
ATOM 2946 C CA . TYR B 1 103 ? 6.453 -2.156 -18.281 1 96.62 103 TYR B CA 1
ATOM 2947 C C . TYR B 1 103 ? 7.223 -3.271 -18.969 1 96.62 103 TYR B C 1
ATOM 2949 O O . TYR B 1 103 ? 8.281 -3.697 -18.5 1 96.62 103 TYR B O 1
ATOM 2957 N N . GLY B 1 104 ? 6.625 -3.775 -20.062 1 97.44 104 GLY B N 1
ATOM 2958 C CA . GLY B 1 104 ? 7.184 -4.977 -20.656 1 97.44 104 GLY B CA 1
ATOM 2959 C C . GLY B 1 104 ? 6.938 -6.227 -19.828 1 97.44 104 GLY B C 1
ATOM 2960 O O . GLY B 1 104 ? 7.691 -7.195 -19.922 1 97.44 104 GLY B O 1
ATOM 2961 N N . ALA B 1 105 ? 5.934 -6.172 -19.031 1 98.06 105 ALA B N 1
ATOM 2962 C CA . ALA B 1 105 ? 5.602 -7.285 -18.141 1 98.06 105 ALA B CA 1
ATOM 2963 C C . ALA B 1 105 ? 4.91 -8.406 -18.906 1 98.06 105 ALA B C 1
ATOM 2965 O O . ALA B 1 105 ? 4.09 -8.148 -19.797 1 98.06 105 ALA B O 1
ATOM 2966 N N . LYS B 1 106 ? 5.176 -9.609 -18.484 1 98.44 106 LYS B N 1
ATOM 2967 C CA . LYS B 1 106 ? 4.625 -10.766 -19.188 1 98.44 106 LYS B CA 1
ATOM 2968 C C . LYS B 1 106 ? 3.471 -11.383 -18.391 1 98.44 106 LYS B C 1
ATOM 2970 O O . LYS B 1 106 ? 2.762 -12.258 -18.906 1 98.44 106 LYS B O 1
ATOM 2975 N N . TYR B 1 107 ? 3.277 -10.852 -17.188 1 98.81 107 TYR B N 1
ATOM 2976 C CA . TYR B 1 107 ? 2.244 -11.445 -16.344 1 98.81 107 TYR B CA 1
ATOM 2977 C C . TYR B 1 107 ? 1.309 -10.375 -15.805 1 98.81 107 TYR B C 1
ATOM 2979 O O . TYR B 1 107 ? 1.717 -9.227 -15.609 1 98.81 107 TYR B O 1
ATOM 2987 N N . ALA B 1 108 ? 0.086 -10.75 -15.641 1 98.5 108 ALA B N 1
ATOM 2988 C CA . ALA B 1 108 ? -0.915 -9.992 -14.891 1 98.5 108 ALA B CA 1
ATOM 2989 C C . ALA B 1 108 ? -1.613 -10.883 -13.867 1 98.5 108 ALA B C 1
ATOM 2991 O O . ALA B 1 108 ? -2.051 -11.984 -14.18 1 98.5 108 ALA B O 1
ATOM 2992 N N . THR B 1 109 ? -1.721 -10.398 -12.656 1 98.31 109 THR B N 1
ATOM 2993 C CA . THR B 1 109 ? -2.254 -11.266 -11.609 1 98.31 109 THR B CA 1
ATOM 2994 C C . THR B 1 109 ? -3.512 -10.656 -10.992 1 98.31 109 THR B C 1
ATOM 2996 O O . THR B 1 109 ? -3.529 -9.477 -10.641 1 98.31 109 THR B O 1
ATOM 2999 N N . CYS B 1 110 ? -4.582 -11.43 -10.922 1 97.81 110 CYS B N 1
ATOM 3000 C CA . CYS B 1 110 ? -5.773 -11.086 -10.156 1 97.81 110 CYS B CA 1
ATOM 3001 C C . CYS B 1 110 ? -5.68 -11.625 -8.734 1 97.81 110 CYS B C 1
ATOM 3003 O O . CYS B 1 110 ? -5.555 -12.836 -8.531 1 97.81 110 CYS B O 1
ATOM 3005 N N . PHE B 1 111 ? -5.895 -10.719 -7.758 1 95.69 111 PHE B N 1
ATOM 3006 C CA . PHE B 1 111 ? -5.586 -11.094 -6.383 1 95.69 111 PHE B CA 1
ATOM 3007 C C . PHE B 1 111 ? -6.863 -11.383 -5.605 1 95.69 111 PHE B C 1
ATOM 3009 O O . PHE B 1 111 ? -6.812 -11.883 -4.477 1 95.69 111 PHE B O 1
ATOM 3016 N N . TRP B 1 112 ? -8.062 -11.062 -6.234 1 94.56 112 TRP B N 1
ATOM 3017 C CA . TRP B 1 112 ? -9.289 -11.18 -5.453 1 94.56 112 TRP B CA 1
ATOM 3018 C C . TRP B 1 112 ? -10.492 -11.414 -6.359 1 94.56 112 TRP B C 1
ATOM 3020 O O . TRP B 1 112 ? -10.641 -10.75 -7.391 1 94.56 112 TRP B O 1
ATOM 3030 N N . ILE B 1 113 ? -11.273 -12.367 -6.008 1 96.19 113 ILE B N 1
ATOM 3031 C CA . ILE B 1 113 ? -12.586 -12.555 -6.621 1 96.19 113 ILE B CA 1
ATOM 3032 C C . ILE B 1 113 ? -13.664 -11.938 -5.73 1 96.19 113 ILE B C 1
ATOM 3034 O O . ILE B 1 113 ? -13.828 -12.336 -4.578 1 96.19 113 ILE B O 1
ATOM 3038 N N . PRO B 1 114 ? -14.336 -10.977 -6.332 1 93.31 114 PRO B N 1
ATOM 3039 C CA . PRO B 1 114 ? -15.359 -10.328 -5.504 1 93.31 114 PRO B CA 1
ATOM 3040 C C . PRO B 1 114 ? -16.375 -11.32 -4.957 1 93.31 114 PRO B C 1
ATOM 3042 O O . PRO B 1 114 ? -16.891 -12.172 -5.695 1 93.31 114 PRO B O 1
ATOM 3045 N N . HIS B 1 115 ? -16.609 -11.211 -3.611 1 91.81 115 HIS B N 1
ATOM 3046 C CA . HIS B 1 115 ? -17.656 -11.961 -2.93 1 91.81 115 HIS B CA 1
ATOM 3047 C C . HIS B 1 115 ? -18.125 -11.234 -1.678 1 91.81 115 HIS B C 1
ATOM 3049 O O . HIS B 1 115 ? -17.391 -10.453 -1.086 1 91.81 115 HIS B O 1
ATOM 3055 N N . GLU B 1 116 ? -19.312 -11.422 -1.307 1 85.19 116 GLU B N 1
ATOM 3056 C CA . GLU B 1 116 ? -19.922 -10.633 -0.243 1 85.19 116 GLU B CA 1
ATOM 3057 C C . GLU B 1 116 ? -19.797 -11.328 1.108 1 85.19 116 GLU B C 1
ATOM 3059 O O . GLU B 1 116 ? -20.062 -12.523 1.225 1 85.19 116 GLU B O 1
ATOM 3064 N N . ASN B 1 117 ? -19.359 -10.602 2.143 1 79.5 117 ASN B N 1
ATOM 3065 C CA . ASN B 1 117 ? -19.375 -11.031 3.539 1 79.5 117 ASN B CA 1
ATOM 3066 C C . ASN B 1 117 ? -18.656 -12.367 3.725 1 79.5 117 ASN B C 1
ATOM 3068 O O . ASN B 1 117 ? -19.125 -13.227 4.461 1 79.5 117 ASN B O 1
ATOM 3072 N N . GLY B 1 118 ? -17.688 -12.531 2.893 1 82.19 118 GLY B N 1
ATOM 3073 C CA . GLY B 1 118 ? -16.922 -13.75 3.051 1 82.19 118 GLY B CA 1
ATOM 3074 C C . GLY B 1 118 ? -17.594 -14.969 2.443 1 82.19 118 GLY B C 1
ATOM 3075 O O . GLY B 1 118 ? -17.094 -16.094 2.572 1 82.19 118 GLY B O 1
ATOM 3076 N N . ASN B 1 119 ? -18.641 -14.773 1.761 1 89.44 119 ASN B N 1
ATOM 3077 C CA . ASN B 1 119 ? -19.391 -15.875 1.162 1 89.44 119 ASN B CA 1
ATOM 3078 C C . ASN B 1 119 ? -18.891 -16.188 -0.247 1 89.44 119 ASN B C 1
ATOM 3080 O O . ASN B 1 119 ? -19.5 -15.781 -1.232 1 89.44 119 ASN B O 1
ATOM 3084 N N . PHE B 1 120 ? -17.875 -17.016 -0.296 1 95.38 120 PHE B N 1
ATOM 3085 C CA . PHE B 1 120 ? -17.375 -17.516 -1.568 1 95.38 120 PHE B CA 1
ATOM 3086 C C . PHE B 1 120 ? -17.922 -18.906 -1.858 1 95.38 120 PHE B C 1
ATOM 3088 O O . PHE B 1 120 ? -17.719 -19.844 -1.076 1 95.38 120 PHE B O 1
ATOM 3095 N N . SER B 1 121 ? -18.703 -19.031 -2.961 1 96.5 121 SER B N 1
ATOM 3096 C CA . SER B 1 121 ? -19.375 -20.281 -3.318 1 96.5 121 SER B CA 1
ATOM 3097 C C . SER B 1 121 ? -19.109 -20.656 -4.77 1 96.5 121 SER B C 1
ATOM 3099 O O . SER B 1 121 ? -18.266 -20.031 -5.434 1 96.5 121 SER B O 1
ATOM 3101 N N . ILE B 1 122 ? -19.766 -21.734 -5.18 1 98.06 122 ILE B N 1
ATOM 3102 C CA . ILE B 1 122 ? -19.609 -22.234 -6.539 1 98.06 122 ILE B CA 1
ATOM 3103 C C . ILE B 1 122 ? -20.078 -21.188 -7.539 1 98.06 122 ILE B C 1
ATOM 3105 O O . ILE B 1 122 ? -19.547 -21.094 -8.648 1 98.06 122 ILE B O 1
ATOM 3109 N N . LYS B 1 123 ? -21 -20.312 -7.098 1 98.06 123 LYS B N 1
ATOM 3110 C CA . LYS B 1 123 ? -21.484 -19.25 -7.977 1 98.06 123 LYS B CA 1
ATOM 3111 C C . LYS B 1 123 ? -20.359 -18.281 -8.336 1 98.06 123 LYS B C 1
ATOM 3113 O O . LYS B 1 123 ? -20.109 -18.031 -9.523 1 98.06 123 LYS B O 1
ATOM 3118 N N . GLU B 1 124 ?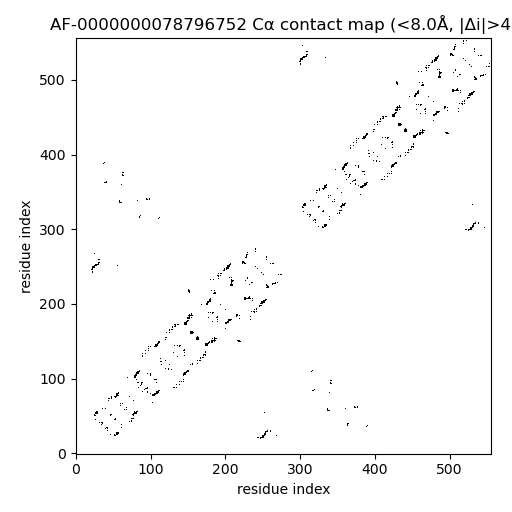 -19.656 -17.766 -7.324 1 98 124 GLU B N 1
ATOM 3119 C CA . GLU B 1 124 ? -18.531 -16.859 -7.562 1 98 124 GLU B CA 1
ATOM 3120 C C . GLU B 1 124 ? -17.391 -17.562 -8.289 1 98 124 GLU B C 1
ATOM 3122 O O . GLU B 1 124 ? -16.719 -16.969 -9.133 1 98 124 GLU B O 1
ATOM 3127 N N . THR B 1 125 ? -17.234 -18.844 -7.988 1 98.62 125 THR B N 1
ATOM 3128 C CA . THR B 1 125 ? -16.188 -19.641 -8.625 1 98.62 125 THR B CA 1
ATOM 3129 C C . THR B 1 125 ? -16.438 -19.75 -10.125 1 98.62 125 THR B C 1
ATOM 3131 O O . THR B 1 125 ? -15.539 -19.5 -10.93 1 98.62 125 THR B O 1
ATOM 3134 N N . GLN B 1 126 ? -17.609 -20.062 -10.5 1 98.69 126 GLN B N 1
ATOM 3135 C CA . GLN B 1 126 ? -17.953 -20.219 -11.906 1 98.69 126 GLN B CA 1
ATOM 3136 C C . GLN B 1 126 ? -17.859 -18.891 -12.656 1 98.69 126 GLN B C 1
ATOM 3138 O O . GLN B 1 126 ? -17.406 -18.859 -13.797 1 98.69 126 GLN B O 1
ATOM 3143 N N . GLU B 1 127 ? -18.312 -17.875 -11.984 1 98.56 127 GLU B N 1
ATOM 3144 C CA . GLU B 1 127 ? -18.156 -16.547 -12.586 1 98.56 127 GLU B CA 1
ATOM 3145 C C . GLU B 1 127 ? -16.688 -16.203 -12.812 1 98.56 127 GLU B C 1
ATOM 3147 O O . GLU B 1 127 ? -16.328 -15.672 -13.859 1 98.56 127 GLU B O 1
ATOM 3152 N N . ALA B 1 128 ? -15.891 -16.547 -11.867 1 98.75 128 ALA B N 1
ATOM 3153 C CA . ALA B 1 128 ? -14.461 -16.281 -11.984 1 98.75 128 ALA B CA 1
ATOM 3154 C C . ALA B 1 128 ? -13.844 -17.078 -13.133 1 98.75 128 ALA B C 1
ATOM 3156 O O . ALA B 1 128 ? -13.062 -16.547 -13.922 1 98.75 128 ALA B O 1
ATOM 3157 N N . ILE B 1 129 ? -14.195 -18.344 -13.211 1 98.88 129 ILE B N 1
ATOM 3158 C CA . ILE B 1 129 ? -13.68 -19.203 -14.281 1 98.88 129 ILE B CA 1
ATOM 3159 C C . ILE B 1 129 ? -14.031 -18.594 -15.641 1 98.88 129 ILE B C 1
ATOM 3161 O O . ILE B 1 129 ? -13.172 -18.516 -16.516 1 98.88 129 ILE B O 1
ATOM 3165 N N . LYS B 1 130 ? -15.258 -18.141 -15.75 1 98.88 130 LYS B N 1
ATOM 3166 C CA . LYS B 1 130 ? -15.711 -17.531 -17 1 98.88 130 LYS B CA 1
ATOM 3167 C C . LYS B 1 130 ? -14.906 -16.266 -17.312 1 98.88 130 LYS B C 1
ATOM 3169 O O . LYS B 1 130 ? -14.367 -16.125 -18.406 1 98.88 130 LYS B O 1
ATOM 3174 N N . VAL B 1 131 ? -14.773 -15.391 -16.344 1 98.88 131 VAL B N 1
ATOM 3175 C CA . VAL B 1 131 ? -14.094 -14.109 -16.516 1 98.88 131 VAL B CA 1
ATOM 3176 C C . VAL B 1 131 ? -12.609 -14.352 -16.812 1 98.88 131 VAL B C 1
ATOM 3178 O O . VAL B 1 131 ? -12.055 -13.758 -17.734 1 98.88 131 VAL B O 1
ATOM 3181 N N . PHE B 1 132 ? -12 -15.242 -16.078 1 98.94 132 PHE B N 1
ATOM 3182 C CA . PHE B 1 132 ? -10.57 -15.508 -16.234 1 98.94 132 PHE B CA 1
ATOM 3183 C C . PHE B 1 132 ? -10.281 -16.109 -17.594 1 98.94 132 PHE B C 1
ATOM 3185 O O . PHE B 1 132 ? -9.305 -15.734 -18.25 1 98.94 132 PHE B O 1
ATOM 3192 N N . ASN B 1 133 ? -11.125 -17.031 -18.047 1 98.94 133 ASN B N 1
ATOM 3193 C CA . ASN B 1 133 ? -10.875 -17.641 -19.344 1 98.94 133 ASN B CA 1
ATOM 3194 C C . ASN B 1 133 ? -11.117 -16.641 -20.484 1 98.94 133 ASN B C 1
ATOM 3196 O O . ASN B 1 133 ? -10.344 -16.594 -21.438 1 98.94 133 ASN B O 1
ATOM 3200 N N . GLU B 1 134 ? -12.156 -15.836 -20.391 1 98.88 134 GLU B N 1
ATOM 3201 C CA . GLU B 1 134 ? -12.445 -14.859 -21.422 1 98.88 134 GLU B CA 1
ATOM 3202 C C . GLU B 1 134 ? -11.375 -13.773 -21.484 1 98.88 134 GLU B C 1
ATOM 3204 O O . GLU B 1 134 ? -10.805 -13.5 -22.547 1 98.88 134 GLU B O 1
ATOM 3209 N N . ALA B 1 135 ? -11.086 -13.18 -20.344 1 98.88 135 ALA B N 1
ATOM 3210 C CA . ALA B 1 135 ? -10.062 -12.141 -20.281 1 98.88 135 ALA B CA 1
ATOM 3211 C C . ALA B 1 135 ? -8.68 -12.727 -20.531 1 98.88 135 ALA B C 1
ATOM 3213 O O . ALA B 1 135 ? -7.828 -12.086 -21.156 1 98.88 135 ALA B O 1
ATOM 3214 N N . GLY B 1 136 ? -8.477 -13.953 -20.016 1 98.88 136 GLY B N 1
ATOM 3215 C CA . GLY B 1 136 ? -7.199 -14.625 -20.219 1 98.88 136 GLY B CA 1
ATOM 3216 C C . GLY B 1 136 ? -6.855 -14.836 -21.688 1 98.88 136 GLY B C 1
ATOM 3217 O O . GLY B 1 136 ? -5.699 -14.695 -22.078 1 98.88 136 GLY B O 1
ATOM 3218 N N . LYS B 1 137 ? -7.828 -15.141 -22.453 1 98.88 137 LYS B N 1
ATOM 3219 C CA . LYS B 1 137 ? -7.609 -15.297 -23.891 1 98.88 137 LYS B CA 1
ATOM 3220 C C . LYS B 1 137 ? -7.188 -13.984 -24.531 1 98.88 137 LYS B C 1
ATOM 3222 O O . LYS B 1 137 ? -6.258 -13.953 -25.344 1 98.88 137 LYS B O 1
ATOM 3227 N N . ILE B 1 138 ? -7.836 -12.945 -24.172 1 98.88 138 ILE B N 1
ATOM 3228 C CA . ILE B 1 138 ? -7.531 -11.625 -24.688 1 98.88 138 ILE B CA 1
ATOM 3229 C C . ILE B 1 138 ? -6.102 -11.234 -24.312 1 98.88 138 ILE B C 1
ATOM 3231 O O . ILE B 1 138 ? -5.34 -10.758 -25.156 1 98.88 138 ILE B O 1
ATOM 3235 N N . LEU B 1 139 ? -5.742 -11.477 -23.094 1 98.88 139 LEU B N 1
ATOM 3236 C CA . LEU B 1 139 ? -4.398 -11.164 -22.609 1 98.88 139 LEU B CA 1
ATOM 3237 C C . LEU B 1 139 ? -3.357 -12.031 -23.312 1 98.88 139 LEU B C 1
ATOM 3239 O O . LEU B 1 139 ? -2.305 -11.539 -23.719 1 98.88 139 LEU B O 1
ATOM 3243 N N . LYS B 1 140 ? -3.666 -13.305 -23.422 1 98.81 140 LYS B N 1
ATOM 3244 C CA . LYS B 1 140 ? -2.758 -14.242 -24.078 1 98.81 140 LYS B CA 1
ATOM 3245 C C . LYS B 1 140 ? -2.471 -13.812 -25.516 1 98.81 140 LYS B C 1
ATOM 3247 O O . LYS B 1 140 ? -1.33 -13.891 -25.969 1 98.81 140 LYS B O 1
ATOM 3252 N N . ASP B 1 141 ? -3.428 -13.367 -26.172 1 98.69 141 ASP B N 1
ATOM 3253 C CA . ASP B 1 141 ? -3.273 -12.906 -27.547 1 98.69 141 ASP B CA 1
ATOM 3254 C C . ASP B 1 141 ? -2.359 -11.68 -27.625 1 98.69 141 ASP B C 1
ATOM 3256 O O . ASP B 1 141 ? -1.771 -11.398 -28.672 1 98.69 141 ASP B O 1
ATOM 3260 N N . ALA B 1 142 ? -2.236 -10.977 -26.531 1 98.75 142 ALA B N 1
ATOM 3261 C CA . ALA B 1 142 ? -1.371 -9.805 -26.453 1 98.75 142 ALA B CA 1
ATOM 3262 C C . ALA B 1 142 ? -0.011 -10.164 -25.859 1 98.75 142 ALA B C 1
ATOM 3264 O O . ALA B 1 142 ? 0.813 -9.281 -25.609 1 98.75 142 ALA B O 1
ATOM 3265 N N . GLY B 1 143 ? 0.197 -11.422 -25.547 1 98.75 143 GLY B N 1
ATOM 3266 C CA . GLY B 1 143 ? 1.483 -11.883 -25.031 1 98.75 143 GLY B CA 1
ATOM 3267 C C . GLY B 1 143 ? 1.601 -11.789 -23.531 1 98.75 143 GLY B C 1
ATOM 3268 O O . GLY B 1 143 ? 2.707 -11.797 -22.984 1 98.75 143 GLY B O 1
ATOM 3269 N N . ILE B 1 144 ? 0.498 -11.672 -22.812 1 98.88 144 ILE B N 1
ATOM 3270 C CA . ILE B 1 144 ? 0.473 -11.547 -21.359 1 98.88 144 ILE B CA 1
ATOM 3271 C C . ILE B 1 144 ? -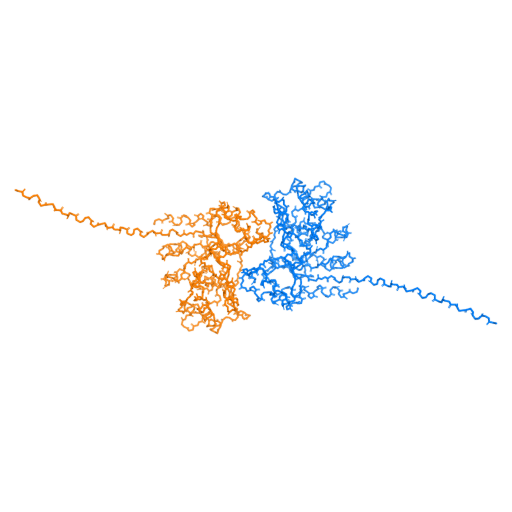0.242 -12.75 -20.75 1 98.88 144 ILE B C 1
ATOM 3273 O O . ILE B 1 144 ? -1.335 -13.117 -21.188 1 98.88 144 ILE B O 1
ATOM 3277 N N . THR B 1 145 ? 0.333 -13.391 -19.797 1 98.88 145 THR B N 1
ATOM 3278 C CA . THR B 1 145 ? -0.276 -14.516 -19.094 1 98.88 145 THR B CA 1
ATOM 3279 C C . THR B 1 145 ? -1.046 -14.031 -17.875 1 98.88 145 THR B C 1
ATOM 3281 O O . THR B 1 145 ? -0.475 -13.383 -16.984 1 98.88 145 THR B O 1
ATOM 3284 N N . LEU B 1 146 ? -2.357 -14.297 -17.844 1 98.94 146 LEU B N 1
ATOM 3285 C CA . LEU B 1 146 ? -3.164 -14.008 -16.656 1 98.94 146 LEU B CA 1
ATOM 3286 C C . LEU B 1 146 ? -2.945 -15.07 -15.586 1 98.94 146 LEU B C 1
ATOM 3288 O O . LEU B 1 146 ? -2.947 -16.266 -15.875 1 98.94 146 LEU B O 1
ATOM 3292 N N . CYS B 1 147 ? -2.729 -14.594 -14.391 1 98.88 147 CYS B N 1
ATOM 3293 C CA . CYS B 1 147 ? -2.627 -15.5 -13.242 1 98.88 147 CYS B CA 1
ATOM 3294 C C . CYS B 1 147 ? -3.635 -15.125 -12.164 1 98.88 147 CYS B C 1
ATOM 3296 O O . CYS B 1 147 ? -3.939 -13.945 -11.977 1 98.88 147 CYS B O 1
ATOM 3298 N N . TYR B 1 148 ? -4.184 -16.109 -11.539 1 98.81 148 TYR B N 1
ATOM 3299 C CA . TYR B 1 148 ? -4.984 -15.906 -10.336 1 98.81 148 TYR B CA 1
ATOM 3300 C C . TYR B 1 148 ? -4.188 -16.25 -9.086 1 98.81 148 TYR B C 1
ATOM 3302 O O . TYR B 1 148 ? -3.461 -17.25 -9.062 1 98.81 148 TYR B O 1
ATOM 3310 N N . HIS B 1 149 ? -4.285 -15.391 -8.102 1 98.25 149 HIS B N 1
ATOM 3311 C CA . HIS B 1 149 ? -3.627 -15.508 -6.805 1 98.25 149 HIS B CA 1
ATOM 3312 C C . HIS B 1 149 ? -4.629 -15.859 -5.711 1 98.25 149 HIS B C 1
ATOM 3314 O O . HIS B 1 149 ? -5.301 -14.984 -5.168 1 98.25 149 HIS B O 1
ATOM 3320 N N . PRO B 1 150 ? -4.719 -17.188 -5.316 1 96.94 150 PRO B N 1
ATOM 3321 C CA . PRO B 1 150 ? -5.699 -17.578 -4.297 1 96.94 150 PRO B CA 1
ATOM 3322 C C . PRO B 1 150 ? -5.352 -17.031 -2.912 1 96.94 150 PRO B C 1
ATOM 3324 O O . PRO B 1 150 ? -4.172 -16.891 -2.576 1 96.94 150 PRO B O 1
ATOM 3327 N N . HIS B 1 151 ? -6.398 -16.812 -2.082 1 95.25 151 HIS B N 1
ATOM 3328 C CA . HIS B 1 151 ? -6.211 -16.234 -0.762 1 95.25 151 HIS B CA 1
ATOM 3329 C C . HIS B 1 151 ? -6.77 -17.141 0.331 1 95.25 151 HIS B C 1
ATOM 3331 O O . HIS B 1 151 ? -7.012 -16.688 1.453 1 95.25 151 HIS B O 1
ATOM 3337 N N . GLY B 1 152 ? -7.059 -18.328 -0.011 1 94.88 152 GLY B N 1
ATOM 3338 C CA . GLY B 1 152 ? -7.473 -19.281 0.995 1 94.88 152 GLY B CA 1
ATOM 3339 C C . GLY B 1 152 ? -8.969 -19.562 0.986 1 94.88 152 GLY B C 1
ATOM 3340 O O . GLY B 1 152 ? -9.398 -20.672 1.27 1 94.88 152 GLY B O 1
ATOM 3341 N N . TYR B 1 153 ? -9.789 -18.562 0.632 1 95.12 153 TYR B N 1
ATOM 3342 C CA . TYR B 1 153 ? -11.234 -18.734 0.686 1 95.12 153 TYR B CA 1
ATOM 3343 C C . TYR B 1 153 ? -11.703 -19.734 -0.371 1 95.12 153 TYR B C 1
ATOM 3345 O O . TYR B 1 153 ? -12.828 -20.234 -0.308 1 95.12 153 TYR B O 1
ATOM 3353 N N . GLU B 1 154 ? -10.867 -20.141 -1.288 1 97.44 154 GLU B N 1
ATOM 3354 C CA . GLU B 1 154 ? -11.195 -21.094 -2.336 1 97.44 154 GLU B CA 1
ATOM 3355 C C . GLU B 1 154 ? -11.156 -22.531 -1.805 1 97.44 154 GLU B C 1
ATOM 3357 O O . GLU B 1 154 ? -11.578 -23.469 -2.488 1 97.44 154 GLU B O 1
ATOM 3362 N N . PHE B 1 155 ? -10.695 -22.719 -0.597 1 97.19 155 PHE B N 1
ATOM 3363 C CA . PHE B 1 155 ? -10.516 -24.078 -0.084 1 97.19 155 PHE B CA 1
ATOM 3364 C C . PHE B 1 155 ? -11.727 -24.516 0.731 1 97.19 155 PHE B C 1
ATOM 3366 O O . PHE B 1 155 ? -11.664 -25.516 1.458 1 97.19 155 PHE B O 1
ATOM 3373 N N . LYS B 1 156 ? -12.781 -23.828 0.524 1 95.5 156 LYS B N 1
ATOM 3374 C CA . LYS B 1 156 ? -14.07 -24.281 1.037 1 95.5 156 LYS B CA 1
ATOM 3375 C C . LYS B 1 156 ? -14.516 -25.562 0.324 1 95.5 156 LYS B C 1
ATOM 3377 O O . LYS B 1 156 ? -14.305 -25.703 -0.88 1 95.5 156 LYS B O 1
ATOM 3382 N N . PRO B 1 157 ? -15.203 -26.422 1.099 1 95.56 157 PRO B N 1
ATOM 3383 C CA . PRO B 1 157 ? -15.594 -27.719 0.53 1 95.56 157 PRO B CA 1
ATOM 3384 C C . PRO B 1 157 ? -16.594 -27.578 -0.615 1 95.56 157 PRO B C 1
ATOM 3386 O O . PRO B 1 157 ? -17.484 -26.719 -0.564 1 95.56 157 PRO B O 1
ATOM 3389 N N . HIS B 1 158 ? -16.391 -28.406 -1.622 1 96.88 158 HIS B N 1
ATOM 3390 C CA . HIS B 1 158 ? -17.297 -28.547 -2.758 1 96.88 158 HIS B CA 1
ATOM 3391 C C . HIS B 1 158 ? -17.188 -29.938 -3.373 1 96.88 158 HIS B C 1
ATOM 3393 O O . HIS B 1 158 ? -16.125 -30.312 -3.871 1 96.88 158 HIS B O 1
ATOM 3399 N N . GLY B 1 159 ? -18.328 -30.641 -3.357 1 96 159 GLY B N 1
ATOM 3400 C CA . GLY B 1 159 ? -18.266 -32.031 -3.805 1 96 159 GLY B CA 1
ATOM 3401 C C . GLY B 1 159 ? -17.266 -32.844 -3.02 1 96 159 GLY B C 1
ATOM 3402 O O . GLY B 1 159 ? -17.328 -32.906 -1.788 1 96 159 GLY B O 1
ATOM 3403 N N . LYS B 1 160 ? -16.375 -33.5 -3.809 1 95.88 160 LYS B N 1
ATOM 3404 C CA . LYS B 1 160 ? -15.383 -34.375 -3.178 1 95.88 160 LYS B CA 1
ATOM 3405 C C . LYS B 1 160 ? -14.094 -33.625 -2.883 1 95.88 160 LYS B C 1
ATOM 3407 O O . LYS B 1 160 ? -13.133 -34.188 -2.35 1 95.88 160 LYS B O 1
ATOM 3412 N N . GLY B 1 161 ? -14.055 -32.406 -3.182 1 97.25 161 GLY B N 1
ATOM 3413 C CA . GLY B 1 161 ? -12.867 -31.578 -3.002 1 97.25 161 GLY B CA 1
ATOM 3414 C C . GLY B 1 161 ? -13.172 -30.172 -2.5 1 97.25 161 GLY B C 1
ATOM 3415 O O . GLY B 1 161 ? -13.93 -30.016 -1.543 1 97.25 161 GLY B O 1
ATOM 3416 N N . VAL B 1 162 ? -12.484 -29.219 -3.002 1 97.62 162 VAL B N 1
ATOM 3417 C CA . VAL B 1 162 ? -12.664 -27.828 -2.623 1 97.62 162 VAL B CA 1
ATOM 3418 C C . VAL B 1 162 ? -12.93 -26.984 -3.869 1 97.62 162 VAL B C 1
ATOM 3420 O O . VAL B 1 162 ? -12.758 -27.453 -4.996 1 97.62 162 VAL B O 1
ATOM 3423 N N . LEU B 1 163 ? -13.328 -25.719 -3.703 1 98.31 163 LEU B N 1
ATOM 3424 C CA . LEU B 1 163 ? -13.688 -24.828 -4.809 1 98.31 163 LEU B CA 1
ATOM 3425 C C . LEU B 1 163 ? -12.469 -24.531 -5.684 1 98.31 163 LEU B C 1
ATOM 3427 O O . LEU B 1 163 ? -12.602 -24.328 -6.891 1 98.31 163 LEU B O 1
ATOM 3431 N N . PHE B 1 164 ? -11.289 -24.625 -5.117 1 98.38 164 PHE B N 1
ATOM 3432 C CA . PHE B 1 164 ? -10.07 -24.359 -5.863 1 98.38 164 PHE B CA 1
ATOM 3433 C C . PHE B 1 164 ? -9.859 -25.406 -6.961 1 98.38 164 PHE B C 1
ATOM 3435 O O . PHE B 1 164 ? -9.32 -25.094 -8.023 1 98.38 164 PHE B O 1
ATOM 3442 N N . ASP B 1 165 ? -10.305 -26.625 -6.738 1 98.31 165 ASP B N 1
ATOM 3443 C CA . ASP B 1 165 ? -10.211 -27.672 -7.75 1 98.31 165 ASP B CA 1
ATOM 3444 C C . ASP B 1 165 ? -10.93 -27.266 -9.031 1 98.31 165 ASP B C 1
ATOM 3446 O O . ASP B 1 165 ? -10.461 -27.562 -10.133 1 98.31 165 ASP B O 1
ATOM 3450 N N . GLU B 1 166 ? -12.023 -26.609 -8.852 1 98.56 166 GLU B N 1
ATOM 3451 C CA . GLU B 1 166 ? -12.781 -26.156 -10.016 1 98.56 166 GLU B CA 1
ATOM 3452 C C . GLU B 1 166 ? -12 -25.094 -10.797 1 98.56 166 GLU B C 1
ATOM 3454 O O . GLU B 1 166 ? -12 -25.125 -12.031 1 98.56 166 GLU B O 1
ATOM 3459 N N . LEU B 1 167 ? -11.352 -24.172 -10.102 1 98.81 167 LEU B N 1
ATOM 3460 C CA . LEU B 1 167 ? -10.547 -23.141 -10.75 1 98.81 167 LEU B CA 1
ATOM 3461 C C . LEU B 1 167 ? -9.391 -23.766 -11.523 1 98.81 167 LEU B C 1
ATOM 3463 O O . LEU B 1 167 ? -9.094 -23.359 -12.648 1 98.81 167 LEU B O 1
ATOM 3467 N N . LEU B 1 168 ? -8.797 -24.797 -10.938 1 98.62 168 LEU B N 1
ATOM 3468 C CA . LEU B 1 168 ? -7.664 -25.484 -11.555 1 98.62 168 LEU B CA 1
ATOM 3469 C C . LEU B 1 168 ? -8.109 -26.281 -12.773 1 98.62 168 LEU B C 1
ATOM 3471 O O . LEU B 1 168 ? -7.508 -26.156 -13.852 1 98.62 168 LEU B O 1
ATOM 3475 N N . LYS B 1 169 ? -9.133 -27 -12.625 1 97.75 169 LYS B N 1
ATOM 3476 C CA . LYS B 1 169 ? -9.609 -27.922 -13.656 1 97.75 169 LYS B CA 1
ATOM 3477 C C . LYS B 1 169 ? -10.062 -27.156 -14.906 1 97.75 169 LYS B C 1
ATOM 3479 O O . LYS B 1 169 ? -9.922 -27.656 -16.016 1 97.75 169 LYS B O 1
ATOM 3484 N N . HIS B 1 170 ? -10.516 -25.969 -14.711 1 98.5 170 HIS B N 1
ATOM 3485 C CA . HIS B 1 170 ? -11.148 -25.266 -15.82 1 98.5 170 HIS B CA 1
ATOM 3486 C C . HIS B 1 170 ? -10.305 -24.078 -16.266 1 98.5 170 HIS B C 1
ATOM 3488 O O . HIS B 1 170 ? -10.812 -23.172 -16.938 1 98.5 170 HIS B O 1
ATOM 3494 N N . SER B 1 171 ? -9.062 -24.078 -15.898 1 98.75 171 SER B N 1
ATOM 3495 C CA . SER B 1 171 ? -8.164 -23 -16.312 1 98.75 171 SER B CA 1
ATOM 3496 C C . SER B 1 171 ? -7.629 -23.234 -17.719 1 98.75 171 SER B C 1
ATOM 3498 O O . SER B 1 171 ? -6.547 -23.797 -17.891 1 98.75 171 SER B O 1
ATOM 3500 N N . LYS B 1 172 ? -8.266 -22.734 -18.719 1 98.31 172 LYS B N 1
ATOM 3501 C CA . LYS B 1 172 ? -7.863 -22.906 -20.125 1 98.31 172 LYS B CA 1
ATOM 3502 C C . LYS B 1 172 ? -6.953 -21.766 -20.578 1 98.31 172 LYS B C 1
ATOM 3504 O O . LYS B 1 172 ? -6.008 -21.984 -21.328 1 98.31 172 LYS B O 1
ATOM 3509 N N . ASN B 1 173 ? -7.258 -20.562 -20.125 1 98.81 173 ASN B N 1
ATOM 3510 C CA . ASN B 1 173 ? -6.547 -19.391 -20.625 1 98.81 173 ASN B CA 1
ATOM 3511 C C . ASN B 1 173 ? -5.941 -18.578 -19.484 1 98.81 173 ASN B C 1
ATOM 3513 O O . ASN B 1 173 ? -5.699 -17.375 -19.625 1 98.81 173 ASN B O 1
ATOM 3517 N N . TYR B 1 174 ? -5.781 -19.172 -18.328 1 98.88 174 TYR B N 1
ATOM 3518 C CA . TYR B 1 174 ? -5.117 -18.516 -17.203 1 98.88 174 TYR B CA 1
ATOM 3519 C C . TYR B 1 174 ? -4.324 -19.531 -16.375 1 98.88 174 TYR B C 1
ATOM 3521 O O . TYR B 1 174 ? -4.57 -20.734 -16.469 1 98.88 174 TYR B O 1
ATOM 3529 N N . ALA B 1 175 ? -3.301 -19.047 -15.742 1 98.88 175 ALA B N 1
ATOM 3530 C CA . ALA B 1 175 ? -2.469 -19.812 -14.82 1 98.88 175 ALA B CA 1
ATOM 3531 C C . ALA B 1 175 ? -2.602 -19.297 -13.391 1 98.88 175 ALA B C 1
ATOM 3533 O O . ALA B 1 175 ? -3.615 -18.688 -13.039 1 98.88 175 ALA B O 1
ATOM 3534 N N . PHE B 1 176 ? -1.65 -19.656 -12.594 1 98.88 176 PHE B N 1
ATOM 3535 C CA . PHE B 1 176 ? -1.802 -19.297 -11.195 1 98.88 176 PHE B CA 1
ATOM 3536 C C . PHE B 1 176 ? -0.512 -18.688 -10.648 1 98.88 176 PHE B C 1
ATOM 3538 O O . PHE B 1 176 ? 0.583 -19.125 -11.008 1 98.88 176 PHE B O 1
ATOM 3545 N N . ASN B 1 177 ? -0.655 -17.625 -9.914 1 98.62 177 ASN B N 1
ATOM 3546 C CA . ASN B 1 177 ? 0.332 -17.125 -8.961 1 98.62 177 ASN B CA 1
ATOM 3547 C C . ASN B 1 177 ? 0.062 -17.641 -7.547 1 98.62 177 ASN B C 1
ATOM 3549 O O . ASN B 1 177 ? -0.53 -16.938 -6.73 1 98.62 177 ASN B O 1
ATOM 3553 N N . MET B 1 178 ? 0.474 -18.875 -7.285 1 98.56 178 MET B N 1
ATOM 3554 C CA . MET B 1 178 ? 0.073 -19.531 -6.043 1 98.56 178 MET B CA 1
ATOM 3555 C C . MET B 1 178 ? 0.813 -18.938 -4.852 1 98.56 178 MET B C 1
ATOM 3557 O O . MET B 1 178 ? 2.043 -18.984 -4.789 1 98.56 178 MET B O 1
ATOM 3561 N N . ASP B 1 179 ? 0.095 -18.344 -4.02 1 98.19 179 ASP B N 1
ATOM 3562 C CA . ASP B 1 179 ? 0.634 -17.969 -2.719 1 98.19 179 ASP B CA 1
ATOM 3563 C C . ASP B 1 179 ? 0.628 -19.141 -1.749 1 98.19 179 ASP B C 1
ATOM 3565 O O . ASP B 1 179 ? -0.431 -19.562 -1.271 1 98.19 179 ASP B O 1
ATOM 3569 N N . VAL B 1 180 ? 1.754 -19.609 -1.396 1 98.56 180 VAL B N 1
ATOM 3570 C CA . VAL B 1 180 ? 1.872 -20.875 -0.672 1 98.56 180 VAL B CA 1
ATOM 3571 C C . VAL B 1 180 ? 1.402 -20.688 0.769 1 98.56 180 VAL B C 1
ATOM 3573 O O . VAL B 1 180 ? 0.917 -21.625 1.396 1 98.56 180 VAL B O 1
ATOM 3576 N N . TYR B 1 181 ? 1.523 -19.5 1.281 1 98.06 181 TYR B N 1
ATOM 3577 C CA . TYR B 1 181 ? 1.005 -19.141 2.6 1 98.06 181 TYR B CA 1
ATOM 3578 C C . TYR B 1 181 ? -0.515 -19.25 2.633 1 98.06 181 TYR B C 1
ATOM 3580 O O . TYR B 1 181 ? -1.082 -19.891 3.52 1 98.06 181 TYR B O 1
ATOM 3588 N N . TRP B 1 182 ? -1.179 -18.703 1.664 1 97.06 182 TRP B N 1
ATOM 3589 C CA . TRP B 1 182 ? -2.637 -18.625 1.664 1 97.06 182 TRP B CA 1
ATOM 3590 C C . TRP B 1 182 ? -3.246 -20 1.392 1 97.06 182 TRP B C 1
ATOM 3592 O O . TRP B 1 182 ? -4.312 -20.328 1.916 1 97.06 182 TRP B O 1
ATOM 3602 N N . VAL B 1 183 ? -2.562 -20.766 0.537 1 97.69 183 VAL B N 1
ATOM 3603 C CA . VAL B 1 183 ? -3.02 -22.125 0.324 1 97.69 183 VAL B CA 1
ATOM 3604 C C . VAL B 1 183 ? -2.98 -22.906 1.643 1 97.69 183 VAL B C 1
ATOM 3606 O O . VAL B 1 183 ? -3.957 -23.547 2.018 1 97.69 183 VAL B O 1
ATOM 3609 N N . GLN B 1 184 ? -1.905 -22.766 2.344 1 97 184 GLN B N 1
ATOM 3610 C CA . GLN B 1 184 ? -1.794 -23.422 3.643 1 97 184 GLN B CA 1
ATOM 3611 C C . GLN B 1 184 ? -2.816 -22.859 4.629 1 97 184 GLN B C 1
ATOM 3613 O O . GLN B 1 184 ? -3.436 -23.625 5.383 1 97 184 GLN B O 1
ATOM 3618 N N . MET B 1 185 ? -3.041 -21.578 4.668 1 96.19 185 MET B N 1
ATOM 3619 C CA . MET B 1 185 ? -4.031 -20.922 5.52 1 96.19 185 MET B CA 1
ATOM 3620 C C . MET B 1 185 ? -5.414 -21.531 5.301 1 96.19 185 MET B C 1
ATOM 3622 O O . MET B 1 185 ? -6.164 -21.734 6.262 1 96.19 185 MET B O 1
ATOM 3626 N N . GLY B 1 186 ? -5.711 -21.812 4.086 1 96.19 186 GLY B N 1
ATOM 3627 C CA . GLY B 1 186 ? -7.016 -22.344 3.73 1 96.19 186 GLY B CA 1
ATOM 3628 C C . GLY B 1 186 ? -7.137 -23.844 3.955 1 96.19 186 GLY B C 1
ATOM 3629 O O . GLY B 1 186 ? -8.188 -24.422 3.705 1 96.19 186 GLY B O 1
ATOM 3630 N N . GLY B 1 187 ? -6.004 -24.438 4.363 1 96.38 187 GLY B N 1
ATOM 3631 C CA . GLY B 1 187 ? -6.031 -25.859 4.648 1 96.38 187 GLY B CA 1
ATOM 3632 C C . GLY B 1 187 ? -5.512 -26.703 3.506 1 96.38 187 GLY B C 1
ATOM 3633 O O . GLY B 1 187 ? -5.539 -27.938 3.574 1 96.38 187 GLY B O 1
ATOM 3634 N N . GLY B 1 188 ? -5.039 -26.109 2.477 1 97.12 188 GLY B N 1
ATOM 3635 C CA . GLY B 1 188 ? -4.465 -26.844 1.357 1 97.12 188 GLY B CA 1
ATOM 3636 C C . GLY B 1 188 ? -3.004 -27.203 1.565 1 97.12 188 GLY B C 1
ATOM 3637 O O . GLY B 1 188 ? -2.395 -26.797 2.557 1 97.12 188 GLY B O 1
ATOM 3638 N N . ASP B 1 189 ? -2.482 -28.031 0.68 1 97.94 189 ASP B N 1
ATOM 3639 C CA . ASP B 1 189 ? -1.07 -28.391 0.599 1 97.94 189 ASP B CA 1
ATOM 3640 C C . ASP B 1 189 ? -0.45 -27.891 -0.706 1 97.94 189 ASP B C 1
ATOM 3642 O O . ASP B 1 189 ? -0.614 -28.531 -1.754 1 97.94 189 ASP B O 1
ATOM 3646 N N . PRO B 1 190 ? 0.288 -26.812 -0.559 1 98.5 190 PRO B N 1
ATOM 3647 C CA . PRO B 1 190 ? 0.763 -26.203 -1.802 1 98.5 190 PRO B CA 1
ATOM 3648 C C . PRO B 1 190 ? 1.708 -27.109 -2.584 1 98.5 190 PRO B C 1
ATOM 3650 O O . PRO B 1 190 ? 1.688 -27.109 -3.818 1 98.5 190 PRO B O 1
ATOM 3653 N N . LEU B 1 191 ? 2.535 -27.906 -1.941 1 98.62 191 LEU B N 1
ATOM 3654 C CA . LEU B 1 191 ? 3.447 -28.797 -2.646 1 98.62 191 LEU B CA 1
ATOM 3655 C C . LEU B 1 191 ? 2.68 -29.891 -3.369 1 98.62 191 LEU B C 1
ATOM 3657 O O . LEU B 1 191 ? 2.971 -30.203 -4.527 1 98.62 191 LEU B O 1
ATOM 3661 N N . ALA B 1 192 ? 1.735 -30.453 -2.727 1 98.56 192 ALA B N 1
ATOM 3662 C CA . ALA B 1 192 ? 0.918 -31.484 -3.352 1 98.56 192 ALA B CA 1
ATOM 3663 C C . ALA B 1 192 ? 0.194 -30.953 -4.582 1 98.56 192 ALA B C 1
ATOM 3665 O O . ALA B 1 192 ? 0.101 -31.641 -5.605 1 98.56 192 ALA B O 1
ATOM 3666 N N . ILE B 1 193 ? -0.306 -29.75 -4.426 1 98.38 193 ILE B N 1
ATOM 3667 C CA . ILE B 1 193 ? -1.021 -29.125 -5.535 1 98.38 193 ILE B CA 1
ATOM 3668 C C . ILE B 1 193 ? -0.072 -28.922 -6.715 1 98.38 193 ILE B C 1
ATOM 3670 O O . ILE B 1 193 ? -0.417 -29.234 -7.855 1 98.38 193 ILE B O 1
ATOM 3674 N N . MET B 1 194 ? 1.081 -28.484 -6.449 1 97.88 194 MET B N 1
ATOM 3675 C CA . MET B 1 194 ? 2.062 -28.25 -7.504 1 97.88 194 MET B CA 1
ATOM 3676 C C . MET B 1 194 ? 2.438 -29.562 -8.195 1 97.88 194 MET B C 1
ATOM 3678 O O . MET B 1 194 ? 2.625 -29.594 -9.414 1 97.88 194 MET B O 1
ATOM 3682 N N . LYS B 1 195 ? 2.602 -30.609 -7.434 1 98.19 195 LYS B N 1
ATOM 3683 C CA . LYS B 1 195 ? 2.939 -31.906 -7.996 1 98.19 195 LYS B CA 1
ATOM 3684 C C . LYS B 1 195 ? 1.811 -32.438 -8.875 1 98.19 195 LYS B C 1
ATOM 3686 O O . LYS B 1 195 ? 2.062 -33.031 -9.93 1 98.19 195 LYS B O 1
ATOM 3691 N N . LYS B 1 196 ? 0.641 -32.188 -8.422 1 97.88 196 LYS B N 1
ATOM 3692 C CA . LYS B 1 196 ? -0.528 -32.656 -9.148 1 97.88 196 LYS B CA 1
ATOM 3693 C C . LYS B 1 196 ? -0.729 -31.875 -10.445 1 97.88 196 LYS B C 1
ATOM 3695 O O . LYS B 1 196 ? -1.184 -32.438 -11.445 1 97.88 196 LYS B O 1
ATOM 3700 N N . TYR B 1 197 ? -0.409 -30.594 -10.438 1 97.5 197 TYR B N 1
ATOM 3701 C CA . TYR B 1 197 ? -0.597 -29.703 -11.586 1 97.5 197 TYR B CA 1
ATOM 3702 C C . TYR B 1 197 ? 0.707 -29.016 -11.961 1 97.5 197 TYR B C 1
ATOM 3704 O O . TYR B 1 197 ? 0.809 -27.781 -11.883 1 97.5 197 TYR B O 1
ATOM 3712 N N . PRO B 1 198 ? 1.669 -29.688 -12.508 1 95.31 198 PRO B N 1
ATOM 3713 C CA . PRO B 1 198 ? 3.031 -29.172 -12.656 1 95.31 198 PRO B CA 1
ATOM 3714 C C . PRO B 1 198 ? 3.121 -28.016 -13.656 1 95.31 198 PRO B C 1
ATOM 3716 O O . PRO B 1 198 ? 4.062 -27.219 -13.602 1 95.31 198 PRO B O 1
ATOM 3719 N N . LYS B 1 199 ? 2.174 -27.75 -14.477 1 94.81 199 LYS B N 1
ATOM 3720 C CA . LYS B 1 199 ? 2.316 -26.75 -15.531 1 94.81 199 LYS B CA 1
ATOM 3721 C C . LYS B 1 199 ? 1.436 -25.531 -15.25 1 94.81 199 LYS B C 1
ATOM 3723 O O . LYS B 1 199 ? 1.373 -24.609 -16.062 1 94.81 199 LYS B O 1
ATOM 3728 N N . LYS B 1 200 ? 0.836 -25.469 -14.133 1 98.12 200 LYS B N 1
ATOM 3729 C CA . LYS B 1 200 ? -0.189 -24.453 -13.922 1 98.12 200 LYS B CA 1
ATOM 3730 C C . LYS B 1 200 ? 0.367 -23.266 -13.133 1 98.12 200 LYS B C 1
ATOM 3732 O O . LYS B 1 200 ? -0.31 -22.25 -12.969 1 98.12 200 LYS B O 1
ATOM 3737 N N . PHE B 1 201 ? 1.646 -23.312 -12.719 1 98.44 201 PHE B N 1
ATOM 3738 C CA . PHE B 1 201 ? 2.141 -22.312 -11.773 1 98.44 201 PHE B CA 1
ATOM 3739 C C . PHE B 1 201 ? 3.426 -21.672 -12.281 1 98.44 201 PHE B C 1
ATOM 3741 O O . PHE B 1 201 ? 4.496 -21.875 -11.711 1 98.44 201 PHE B O 1
ATOM 3748 N N . PRO B 1 202 ? 3.355 -20.797 -13.258 1 98.5 202 PRO B N 1
ATOM 3749 C CA . PRO B 1 202 ? 4.547 -20.062 -13.711 1 98.5 202 PRO B CA 1
ATOM 3750 C C . PRO B 1 202 ? 5.102 -19.125 -12.648 1 98.5 202 PRO B C 1
ATOM 3752 O O . PRO B 1 202 ? 6.273 -18.734 -12.711 1 98.5 202 PRO B O 1
ATOM 3755 N N . LEU B 1 203 ? 4.277 -18.75 -11.648 1 98.62 203 LEU B N 1
ATOM 3756 C CA . LEU B 1 203 ? 4.637 -17.875 -10.539 1 98.62 203 LEU B CA 1
ATOM 3757 C C . LEU B 1 203 ? 4.281 -18.516 -9.203 1 98.62 203 LEU B C 1
ATOM 3759 O O . LEU B 1 203 ? 3.229 -19.141 -9.07 1 98.62 203 LEU B O 1
ATOM 3763 N N . LEU B 1 204 ? 5.141 -18.297 -8.227 1 98.56 204 LEU B N 1
ATOM 3764 C CA . LEU B 1 204 ? 4.832 -18.594 -6.84 1 98.56 204 LEU B CA 1
ATOM 3765 C C . LEU B 1 204 ? 5.078 -17.391 -5.945 1 98.56 204 LEU B C 1
ATOM 3767 O O . LEU B 1 204 ? 6.125 -16.75 -6.039 1 98.56 204 LEU B O 1
ATOM 3771 N N . HIS B 1 205 ? 4.109 -17.031 -5.195 1 98.81 205 HIS B N 1
ATOM 3772 C CA . HIS B 1 205 ? 4.422 -16.203 -4.039 1 98.81 205 HIS B CA 1
ATOM 3773 C C . HIS B 1 205 ? 4.984 -17.031 -2.895 1 98.81 205 HIS B C 1
ATOM 3775 O O . HIS B 1 205 ? 4.254 -17.812 -2.268 1 98.81 205 HIS B O 1
ATOM 3781 N N . LEU B 1 206 ? 6.254 -16.891 -2.652 1 98.81 206 LEU B N 1
ATOM 3782 C CA . LEU B 1 206 ? 6.871 -17.531 -1.497 1 98.81 206 LEU B CA 1
ATOM 3783 C C . LEU B 1 206 ? 6.711 -16.672 -0.247 1 98.81 206 LEU B C 1
ATOM 3785 O O . LEU B 1 206 ? 7.316 -15.609 -0.143 1 98.81 206 LEU B O 1
ATOM 3789 N N . LYS B 1 207 ? 5.887 -17.125 0.548 1 98.5 207 LYS B N 1
ATOM 3790 C CA . LYS B 1 207 ? 5.5 -16.516 1.821 1 98.5 207 LYS B CA 1
ATOM 3791 C C . LYS B 1 207 ? 5.348 -17.578 2.908 1 98.5 207 LYS B C 1
ATOM 3793 O O . LYS B 1 207 ? 4.402 -18.375 2.883 1 98.5 207 LYS B O 1
ATOM 3798 N N . ASP B 1 208 ? 6.309 -17.562 3.871 1 98.81 208 ASP B N 1
ATOM 3799 C CA . ASP B 1 208 ? 6.305 -18.609 4.883 1 98.81 208 ASP B CA 1
ATOM 3800 C C . ASP B 1 208 ? 5.465 -18.203 6.094 1 98.81 208 ASP B C 1
ATOM 3802 O O . ASP B 1 208 ? 5.18 -17.031 6.289 1 98.81 208 ASP B O 1
ATOM 3806 N N . ARG B 1 209 ? 5.066 -19.203 6.844 1 98.25 209 ARG B N 1
ATOM 3807 C CA . ARG B 1 209 ? 4.086 -19.016 7.906 1 98.25 209 ARG B CA 1
ATOM 3808 C C . ARG B 1 209 ? 4.633 -19.484 9.25 1 98.25 209 ARG B C 1
ATOM 3810 O O . ARG B 1 209 ? 5.207 -20.578 9.344 1 98.25 209 ARG B O 1
ATOM 3817 N N . ALA B 1 210 ? 4.461 -18.656 10.25 1 98 210 ALA B N 1
ATOM 3818 C CA . ALA B 1 210 ? 4.926 -19.016 11.594 1 98 210 ALA B CA 1
ATOM 3819 C C . ALA B 1 210 ? 4.258 -20.312 12.07 1 98 210 ALA B C 1
ATOM 3821 O O . ALA B 1 210 ? 3.066 -20.516 11.836 1 98 210 ALA B O 1
ATOM 3822 N N . HIS B 1 211 ? 5.031 -21.156 12.758 1 98 211 HIS B N 1
ATOM 3823 C CA . HIS B 1 211 ? 4.48 -22.359 13.352 1 98 211 HIS B CA 1
ATOM 3824 C C . HIS B 1 211 ? 3.316 -22.031 14.281 1 98 211 HIS B C 1
ATOM 3826 O O . HIS B 1 211 ? 3.359 -21.047 15.016 1 98 211 HIS B O 1
ATOM 3832 N N . GLY B 1 212 ? 2.322 -22.812 14.188 1 96.25 212 GLY B N 1
ATOM 3833 C CA . GLY B 1 212 ? 1.203 -22.672 15.109 1 96.25 212 GLY B CA 1
ATOM 3834 C C . GLY B 1 212 ? 0.171 -21.656 14.648 1 96.25 212 GLY B C 1
ATOM 3835 O O . GLY B 1 212 ? -0.839 -21.438 15.32 1 96.25 212 GLY B O 1
ATOM 3836 N N . THR B 1 213 ? 0.365 -21.016 13.516 1 95.75 213 THR B N 1
ATOM 3837 C CA . THR B 1 213 ? -0.612 -20.062 12.984 1 95.75 213 THR B CA 1
ATOM 3838 C C . THR B 1 213 ? -1.932 -20.766 12.68 1 95.75 213 THR B C 1
ATOM 3840 O O . THR B 1 213 ? -1.96 -21.766 11.945 1 95.75 213 THR B O 1
ATOM 3843 N N . PRO B 1 214 ? -2.961 -20.234 13.297 1 94.06 214 PRO B N 1
ATOM 3844 C CA . PRO B 1 214 ? -4.242 -20.859 12.945 1 94.06 214 PRO B CA 1
ATOM 3845 C C . PRO B 1 214 ? -4.664 -20.562 11.508 1 94.06 214 PRO B C 1
ATOM 3847 O O . PRO B 1 214 ? -4.43 -19.469 10.992 1 94.06 214 PRO B O 1
ATOM 3850 N N . GLY B 1 215 ? -5.23 -21.484 10.844 1 92.31 215 GLY B N 1
ATOM 3851 C CA . GLY B 1 215 ? -5.758 -21.297 9.5 1 92.31 215 GLY B CA 1
ATOM 3852 C C . GLY B 1 215 ? -6.965 -20.375 9.453 1 92.31 215 GLY B C 1
ATOM 3853 O O . GLY B 1 215 ? -7.551 -20.062 10.492 1 92.31 215 GLY B O 1
ATOM 3854 N N . SER B 1 216 ? -7.219 -19.906 8.25 1 87.88 216 SER B N 1
ATOM 3855 C CA . SER B 1 216 ? -8.391 -19.094 7.988 1 87.88 216 SER B CA 1
ATOM 3856 C C . SER B 1 216 ? -8.922 -19.312 6.574 1 87.88 216 SER B C 1
ATOM 3858 O O . SER B 1 216 ? -8.141 -19.484 5.637 1 87.88 216 SER B O 1
ATOM 3860 N N . SER B 1 217 ? -10.234 -19.234 6.469 1 82.06 217 SER B N 1
ATOM 3861 C CA . SER B 1 217 ? -10.82 -19.422 5.145 1 82.06 217 SER B CA 1
ATOM 3862 C C . SER B 1 217 ? -11.453 -18.141 4.629 1 82.06 217 SER B C 1
ATOM 3864 O O . SER B 1 217 ? -12.25 -18.172 3.691 1 82.06 217 SER B O 1
ATOM 3866 N N . ASP B 1 218 ? -11.125 -17.016 5.211 1 81.56 218 ASP B N 1
ATOM 3867 C CA . ASP B 1 218 ? -11.781 -15.781 4.801 1 81.56 218 ASP B CA 1
ATOM 3868 C C . ASP B 1 218 ? -10.844 -14.906 3.982 1 81.56 218 ASP B C 1
ATOM 3870 O O . ASP B 1 218 ? -11.203 -13.797 3.588 1 81.56 218 ASP B O 1
ATOM 3874 N N . GLY B 1 219 ? -9.641 -15.438 3.801 1 81.19 219 GLY B N 1
ATOM 3875 C CA . GLY B 1 219 ? -8.688 -14.719 2.965 1 81.19 219 GLY B CA 1
ATOM 3876 C C . GLY B 1 219 ? -7.941 -13.633 3.711 1 81.19 219 GLY B C 1
ATOM 3877 O O . GLY B 1 219 ? -7.309 -12.773 3.094 1 81.19 219 GLY B O 1
ATOM 3878 N N . ARG B 1 220 ? -8.016 -13.633 5.02 1 78.56 220 ARG B N 1
ATOM 3879 C CA . ARG B 1 220 ? -7.316 -12.664 5.852 1 78.56 220 ARG B CA 1
ATOM 3880 C C . ARG B 1 220 ? -6.398 -13.352 6.852 1 78.56 220 ARG B C 1
ATOM 3882 O O . ARG B 1 220 ? -6.566 -14.539 7.137 1 78.56 220 ARG B O 1
ATOM 3889 N N . GLY B 1 221 ? -5.418 -12.719 7.277 1 81.25 221 GLY B N 1
ATOM 3890 C CA . GLY B 1 221 ? -4.469 -13.258 8.242 1 81.25 221 GLY B CA 1
ATOM 3891 C C . GLY B 1 221 ? -3.609 -12.195 8.891 1 81.25 221 GLY B C 1
ATOM 3892 O O . GLY B 1 221 ? -3.51 -11.07 8.391 1 81.25 221 GLY B O 1
ATOM 3893 N N . ASP B 1 222 ? -3.08 -12.562 10.062 1 84.69 222 ASP B N 1
ATOM 3894 C CA . ASP B 1 222 ? -2.129 -11.688 10.734 1 84.69 222 ASP B CA 1
ATOM 3895 C C . ASP B 1 222 ? -0.796 -11.648 9.992 1 84.69 222 ASP B C 1
ATOM 3897 O O . ASP B 1 222 ? -0.056 -12.633 9.977 1 84.69 222 ASP B O 1
ATOM 3901 N N . VAL B 1 223 ? -0.479 -10.492 9.445 1 89.12 223 VAL B N 1
ATOM 3902 C CA . VAL B 1 223 ? 0.699 -10.375 8.594 1 89.12 223 VAL B CA 1
ATOM 3903 C C . VAL B 1 223 ? 1.96 -10.633 9.414 1 89.12 223 VAL B C 1
ATOM 3905 O O . VAL B 1 223 ? 3.01 -10.969 8.867 1 89.12 223 VAL B O 1
ATOM 3908 N N . GLU B 1 224 ? 1.873 -10.516 10.719 1 89.06 224 GLU B N 1
ATOM 3909 C CA . GLU B 1 224 ? 3.049 -10.727 11.562 1 89.06 224 GLU B CA 1
ATOM 3910 C C . GLU B 1 224 ? 3.434 -12.203 11.617 1 89.06 224 GLU B C 1
ATOM 3912 O O . GLU B 1 224 ? 4.516 -12.547 12.102 1 89.06 224 GLU B O 1
ATOM 3917 N N . THR B 1 225 ? 2.596 -13.062 11.078 1 94.5 225 THR B N 1
ATOM 3918 C CA . THR B 1 225 ? 2.914 -14.484 11.023 1 94.5 225 THR B CA 1
ATOM 3919 C C . THR B 1 225 ? 3.818 -14.797 9.836 1 94.5 225 THR B C 1
ATOM 3921 O O . THR B 1 225 ? 4.281 -15.922 9.68 1 94.5 225 THR B O 1
ATOM 3924 N N . ASN B 1 226 ? 4.043 -13.797 8.977 1 97.06 226 ASN B N 1
ATOM 3925 C CA . ASN B 1 226 ? 5.051 -13.977 7.941 1 97.06 226 ASN B CA 1
ATOM 3926 C C . ASN B 1 226 ? 6.457 -14.047 8.531 1 97.06 226 ASN B C 1
ATOM 3928 O O . ASN B 1 226 ? 6.863 -13.156 9.281 1 97.06 226 ASN B O 1
ATOM 3932 N N . VAL B 1 227 ? 7.16 -15.094 8.242 1 98.38 227 VAL B N 1
ATOM 3933 C CA . VAL B 1 227 ? 8.5 -15.297 8.781 1 98.38 227 VAL B CA 1
ATOM 3934 C C . VAL B 1 227 ? 9.484 -15.523 7.637 1 98.38 227 VAL B C 1
ATOM 3936 O O . VAL B 1 227 ? 9.086 -15.617 6.473 1 98.38 227 VAL B O 1
ATOM 3939 N N . VAL B 1 228 ? 10.758 -15.57 7.965 1 98.81 228 VAL B N 1
ATOM 3940 C CA . VAL B 1 228 ? 11.805 -15.828 6.988 1 98.81 228 VAL B CA 1
ATOM 3941 C C . VAL B 1 228 ? 11.547 -17.156 6.289 1 98.81 228 VAL B C 1
ATOM 3943 O O . VAL B 1 228 ? 11.18 -18.141 6.934 1 98.81 228 VAL B O 1
ATOM 3946 N N . LEU B 1 229 ? 11.703 -17.156 4.973 1 98.88 229 LEU B N 1
ATOM 3947 C CA . LEU B 1 229 ? 11.516 -18.391 4.23 1 98.88 229 LEU B CA 1
ATOM 3948 C C . LEU B 1 229 ? 12.391 -19.5 4.805 1 98.88 229 LEU B C 1
ATOM 3950 O O . LEU B 1 229 ? 13.586 -19.297 5.047 1 98.88 229 LEU B O 1
ATOM 3954 N N . GLY B 1 230 ? 11.773 -20.656 5.043 1 98.75 230 GLY B N 1
ATOM 3955 C CA . GLY B 1 230 ? 12.492 -21.812 5.547 1 98.75 230 GLY B CA 1
ATOM 3956 C C . GLY B 1 230 ? 12.422 -21.953 7.055 1 98.75 230 GLY B C 1
ATOM 3957 O O . GLY B 1 230 ? 12.859 -22.969 7.613 1 98.75 230 GLY B O 1
ATOM 3958 N N . THR B 1 231 ? 11.828 -20.969 7.754 1 98.81 231 THR B N 1
ATOM 3959 C CA . THR B 1 231 ? 11.797 -21.016 9.211 1 98.81 231 THR B CA 1
ATOM 3960 C C . THR B 1 231 ? 10.383 -21.297 9.711 1 98.81 231 THR B C 1
ATOM 3962 O O . THR B 1 231 ? 10.172 -21.516 10.914 1 98.81 231 THR B O 1
ATOM 3965 N N . GLY B 1 232 ? 9.438 -21.281 8.836 1 98.75 232 GLY B N 1
ATOM 3966 C CA . GLY B 1 232 ? 8.055 -21.5 9.219 1 98.75 232 GLY B CA 1
ATOM 3967 C C . GLY B 1 232 ? 7.57 -22.906 8.945 1 98.75 232 GLY B C 1
ATOM 3968 O O . GLY B 1 232 ? 8.352 -23.859 8.969 1 98.75 232 GLY B O 1
ATOM 3969 N N . ASP B 1 233 ? 6.227 -23.047 8.75 1 98.44 233 ASP B N 1
ATOM 3970 C CA . ASP B 1 233 ? 5.664 -24.391 8.664 1 98.44 233 ASP B CA 1
ATOM 3971 C C . ASP B 1 233 ? 5.207 -24.703 7.238 1 98.44 233 ASP B C 1
ATOM 3973 O O . ASP B 1 233 ? 4.543 -25.703 7 1 98.44 233 ASP B O 1
ATOM 3977 N N . VAL B 1 234 ? 5.445 -23.891 6.281 1 98.56 234 VAL B N 1
ATOM 3978 C CA . VAL B 1 234 ? 5.27 -24.219 4.871 1 98.56 234 VAL B CA 1
ATOM 3979 C C . VAL B 1 234 ? 6.527 -24.922 4.348 1 98.56 234 VAL B C 1
ATOM 3981 O O . VAL B 1 234 ? 7.645 -24.516 4.676 1 98.56 234 VAL B O 1
ATOM 3984 N N . ASP B 1 235 ? 6.418 -25.906 3.568 1 98.62 235 ASP B N 1
ATOM 3985 C CA . ASP B 1 235 ? 7.566 -26.625 3.008 1 98.62 235 ASP B CA 1
ATOM 3986 C C . ASP B 1 235 ? 8.18 -25.828 1.853 1 98.62 235 ASP B C 1
ATOM 3988 O O . ASP B 1 235 ? 8.156 -26.281 0.706 1 98.62 235 ASP B O 1
ATOM 3992 N N . ILE B 1 236 ? 8.812 -24.766 2.223 1 98.81 236 ILE B N 1
ATOM 3993 C CA . ILE B 1 236 ? 9.367 -23.844 1.229 1 98.81 236 ILE B CA 1
ATOM 3994 C C . ILE B 1 236 ? 10.461 -24.547 0.435 1 98.81 236 ILE B C 1
ATOM 3996 O O . ILE B 1 236 ? 10.562 -24.391 -0.783 1 98.81 236 ILE B O 1
ATOM 4000 N N . ARG B 1 237 ? 11.312 -25.312 1.134 1 98.38 237 ARG B N 1
ATOM 4001 C CA . ARG B 1 237 ? 12.383 -26.031 0.46 1 98.38 237 ARG B CA 1
ATOM 4002 C C . ARG B 1 237 ? 11.828 -26.969 -0.609 1 98.38 237 ARG B C 1
ATOM 4004 O O . ARG B 1 237 ? 12.273 -26.953 -1.757 1 98.38 237 ARG B O 1
ATOM 4011 N N . GLY B 1 238 ? 10.844 -27.781 -0.216 1 98.38 238 GLY B N 1
ATOM 4012 C CA . GLY B 1 238 ? 10.211 -28.688 -1.174 1 98.38 238 GLY B CA 1
ATOM 4013 C C . GLY B 1 238 ? 9.586 -27.953 -2.348 1 98.38 238 GLY B C 1
ATOM 4014 O O . GLY B 1 238 ? 9.664 -28.422 -3.486 1 98.38 238 GLY B O 1
ATOM 4015 N N . LEU B 1 239 ? 9 -26.797 -2.107 1 98.5 239 LEU B N 1
ATOM 4016 C CA . LEU B 1 239 ? 8.336 -26 -3.137 1 98.5 239 LEU B CA 1
ATOM 4017 C C . LEU B 1 239 ? 9.359 -25.422 -4.121 1 98.5 239 LEU B C 1
ATOM 4019 O O . LEU B 1 239 ? 9.125 -25.438 -5.332 1 98.5 239 LEU B O 1
ATOM 4023 N N . ILE B 1 240 ? 10.477 -24.922 -3.627 1 98.19 240 ILE B N 1
ATOM 4024 C CA . ILE B 1 240 ? 11.523 -24.391 -4.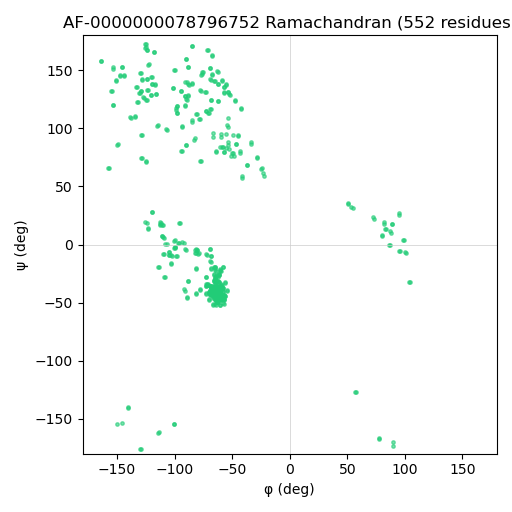496 1 98.19 240 ILE B CA 1
ATOM 4025 C C . ILE B 1 240 ? 12.055 -25.5 -5.398 1 98.19 240 ILE B C 1
ATOM 4027 O O . ILE B 1 240 ? 12.195 -25.312 -6.609 1 98.19 240 ILE B O 1
ATOM 4031 N N . LYS B 1 241 ? 12.312 -26.672 -4.867 1 97.44 241 LYS B N 1
ATOM 4032 C CA . LYS B 1 241 ? 12.82 -27.797 -5.645 1 97.44 241 LYS B CA 1
ATOM 4033 C C . LYS B 1 241 ? 11.82 -28.234 -6.707 1 97.44 241 LYS B C 1
ATOM 4035 O O . LYS B 1 241 ? 12.195 -28.5 -7.852 1 97.44 241 LYS B O 1
ATOM 4040 N N . GLN B 1 242 ? 10.555 -28.281 -6.277 1 97.19 242 GLN B N 1
ATOM 4041 C CA . GLN B 1 242 ? 9.516 -28.656 -7.234 1 97.19 242 GLN B CA 1
ATOM 4042 C C . GLN B 1 242 ? 9.398 -27.594 -8.336 1 97.19 242 GLN B C 1
ATOM 4044 O O . GLN B 1 242 ? 9.188 -27.938 -9.508 1 97.19 242 GLN B O 1
ATOM 4049 N N . ALA B 1 243 ? 9.5 -26.359 -7.992 1 97.38 243 ALA B N 1
ATOM 4050 C CA . ALA B 1 243 ? 9.445 -25.266 -8.961 1 97.38 243 ALA B CA 1
ATOM 4051 C C . ALA B 1 243 ? 10.555 -25.406 -10 1 97.38 243 ALA B C 1
ATOM 4053 O O . ALA B 1 243 ? 10.32 -25.234 -11.203 1 97.38 243 ALA B O 1
ATOM 4054 N N . MET B 1 244 ? 11.75 -25.719 -9.539 1 96.12 244 MET B N 1
ATOM 4055 C CA . MET B 1 244 ? 12.883 -25.938 -10.438 1 96.12 244 MET B CA 1
ATOM 4056 C C . MET B 1 244 ? 12.617 -27.094 -11.391 1 96.12 244 MET B C 1
ATOM 4058 O O . MET B 1 244 ? 12.93 -27.016 -12.578 1 96.12 244 MET B O 1
ATOM 4062 N N . LYS B 1 245 ? 12.039 -28.094 -10.836 1 95.31 245 LYS B N 1
ATOM 4063 C CA . LYS B 1 245 ? 11.773 -29.297 -11.609 1 95.31 245 LYS B CA 1
ATOM 4064 C C . LYS B 1 245 ? 10.75 -29.031 -12.703 1 95.31 245 LYS B C 1
ATOM 4066 O O . LYS B 1 245 ? 10.883 -29.531 -13.82 1 95.31 245 LYS B O 1
ATOM 4071 N N . VAL B 1 246 ? 9.75 -28.203 -12.398 1 95.5 246 VAL B N 1
ATOM 4072 C CA . VAL B 1 246 ? 8.617 -28.125 -13.312 1 95.5 246 VAL B CA 1
ATOM 4073 C C . VAL B 1 246 ? 8.711 -26.844 -14.141 1 95.5 246 VAL B C 1
ATOM 4075 O O . VAL B 1 246 ? 7.887 -26.609 -15.031 1 95.5 246 VAL B O 1
ATOM 4078 N N . GLY B 1 247 ? 9.57 -25.984 -13.844 1 95 247 GLY B N 1
ATOM 4079 C CA . GLY B 1 247 ? 9.828 -24.828 -14.695 1 95 247 GLY B CA 1
ATOM 4080 C C . GLY B 1 247 ? 9.039 -23.594 -14.273 1 95 247 GLY B C 1
ATOM 4081 O O . GLY B 1 247 ? 8.633 -22.797 -15.117 1 95 247 GLY B O 1
ATOM 4082 N N . THR B 1 248 ? 8.641 -23.453 -13.031 1 97.06 248 THR B N 1
ATOM 4083 C CA . THR B 1 248 ? 8.141 -22.188 -12.523 1 97.06 248 THR B CA 1
ATOM 4084 C C . THR B 1 248 ? 9.117 -21.047 -12.828 1 97.06 248 TH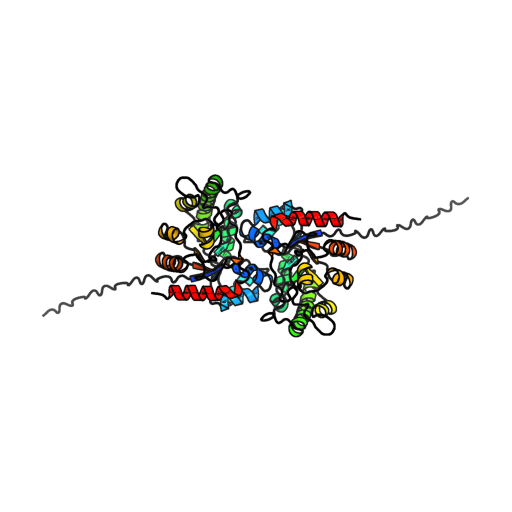R B C 1
ATOM 4086 O O . THR B 1 248 ? 10.32 -21.172 -12.586 1 97.06 248 THR B O 1
ATOM 4089 N N . GLU B 1 249 ? 8.68 -20 -13.383 1 97.69 249 GLU B N 1
ATOM 4090 C CA . GLU B 1 249 ? 9.57 -18.984 -13.922 1 97.69 249 GLU B CA 1
ATOM 4091 C C . GLU B 1 249 ? 10.07 -18.047 -12.82 1 97.69 249 GLU B C 1
ATOM 4093 O O . GLU B 1 249 ? 11.258 -17.703 -12.781 1 97.69 249 GLU B O 1
ATOM 4098 N N . TYR B 1 250 ? 9.195 -17.641 -11.898 1 98.5 250 TYR B N 1
ATOM 4099 C CA . TYR B 1 250 ? 9.594 -16.688 -10.867 1 98.5 250 TYR B CA 1
ATOM 4100 C C . TYR B 1 250 ? 9.195 -17.172 -9.484 1 98.5 250 TYR B C 1
ATOM 4102 O O . TYR B 1 250 ? 8.055 -17.594 -9.273 1 98.5 250 TYR B O 1
ATOM 4110 N N . LEU B 1 251 ? 10.141 -17.141 -8.594 1 98.62 251 LEU B N 1
ATOM 4111 C CA . LEU B 1 251 ? 9.914 -17.25 -7.156 1 98.62 251 LEU B CA 1
ATOM 4112 C C . LEU B 1 251 ? 9.797 -15.859 -6.52 1 98.62 251 LEU B C 1
ATOM 4114 O O . LEU B 1 251 ? 10.805 -15.172 -6.332 1 98.62 251 LEU B O 1
ATOM 4118 N N . ILE B 1 252 ? 8.586 -15.484 -6.254 1 98.88 252 ILE B N 1
ATOM 4119 C CA . ILE B 1 252 ? 8.312 -14.117 -5.816 1 98.88 252 ILE B CA 1
ATOM 4120 C C . ILE B 1 252 ? 8.203 -14.078 -4.293 1 98.88 252 ILE B C 1
ATOM 4122 O O . ILE B 1 252 ? 7.266 -14.633 -3.715 1 98.88 252 ILE B O 1
ATOM 4126 N N . ILE B 1 253 ? 9.156 -13.406 -3.691 1 98.88 253 ILE B N 1
ATOM 4127 C CA . ILE B 1 253 ? 9.102 -13.242 -2.242 1 98.88 253 ILE B CA 1
ATOM 4128 C C . ILE B 1 253 ? 8.008 -12.234 -1.88 1 98.88 253 ILE B C 1
ATOM 4130 O O . ILE B 1 253 ? 7.891 -11.188 -2.512 1 98.88 253 ILE B O 1
ATOM 4134 N N . GLU B 1 254 ? 7.199 -12.609 -0.947 1 98.5 254 GLU B N 1
ATOM 4135 C CA . GLU B 1 254 ? 6.27 -11.672 -0.328 1 98.5 254 GLU B CA 1
ATOM 4136 C C . GLU B 1 254 ? 6.316 -11.773 1.194 1 98.5 254 GLU B C 1
ATOM 4138 O O . GLU B 1 254 ? 6.191 -12.867 1.755 1 98.5 254 GLU B O 1
ATOM 4143 N N . ASP B 1 255 ? 6.582 -10.727 1.855 1 97.75 255 ASP B N 1
ATOM 4144 C CA . ASP B 1 255 ? 6.605 -10.562 3.307 1 97.75 255 ASP B CA 1
ATOM 4145 C C . ASP B 1 255 ? 5.891 -9.281 3.729 1 97.75 255 ASP B C 1
ATOM 4147 O O . ASP B 1 255 ? 6.383 -8.18 3.48 1 97.75 255 ASP B O 1
ATOM 4151 N N . GLU B 1 256 ? 4.773 -9.5 4.348 1 93.12 256 GLU B N 1
ATOM 4152 C CA . GLU B 1 256 ? 3.941 -8.344 4.676 1 93.12 256 GLU B CA 1
ATOM 4153 C C . GLU B 1 256 ? 4.109 -7.941 6.137 1 93.12 256 GLU B C 1
ATOM 4155 O O . GLU B 1 256 ? 3.432 -7.027 6.617 1 93.12 256 GLU B O 1
ATOM 4160 N N . SER B 1 257 ? 4.984 -8.602 6.852 1 92.06 257 SER B N 1
ATOM 4161 C CA . SER B 1 257 ? 5.168 -8.328 8.273 1 92.06 257 SER B CA 1
ATOM 4162 C C . SER B 1 257 ? 5.855 -6.98 8.492 1 92.06 257 SER B C 1
ATOM 4164 O O . SER B 1 257 ? 6.383 -6.391 7.547 1 92.06 257 SER B O 1
ATOM 4166 N N . SER B 1 258 ? 5.852 -6.512 9.719 1 84.69 258 SER B N 1
ATOM 4167 C CA . SER B 1 258 ? 6.543 -5.285 10.094 1 84.69 258 SER B CA 1
ATOM 4168 C C . SER B 1 258 ? 8.055 -5.465 10.039 1 84.69 258 SER B C 1
ATOM 4170 O O . SER B 1 258 ? 8.805 -4.496 10.156 1 84.69 258 SER B O 1
ATOM 4172 N N . ARG B 1 259 ? 8.516 -6.695 9.75 1 92.31 259 ARG B N 1
ATOM 4173 C CA . ARG B 1 259 ? 9.938 -7.027 9.734 1 92.31 259 ARG B CA 1
ATOM 4174 C C . ARG B 1 259 ? 10.422 -7.301 8.32 1 92.31 259 ARG B C 1
ATOM 4176 O O . ARG B 1 259 ? 11.492 -7.891 8.125 1 92.31 259 ARG B O 1
ATOM 4183 N N . SER B 1 260 ? 9.672 -6.898 7.391 1 96.44 260 SER B N 1
ATOM 4184 C CA . SER B 1 260 ? 9.922 -7.281 6.004 1 96.44 260 SER B CA 1
ATOM 4185 C C . SER B 1 260 ? 11.32 -6.871 5.559 1 96.44 260 SER B C 1
ATOM 4187 O O . SER B 1 260 ? 12.047 -7.664 4.961 1 96.44 260 SER B O 1
ATOM 4189 N N . VAL B 1 261 ? 11.766 -5.68 5.891 1 95.44 261 VAL B N 1
ATOM 4190 C CA . VAL B 1 261 ? 13.055 -5.176 5.449 1 95.44 261 VAL B CA 1
ATOM 4191 C C . VAL B 1 261 ? 14.172 -6.055 6.012 1 95.44 261 VAL B C 1
ATOM 4193 O O . VAL B 1 261 ? 15.156 -6.344 5.32 1 95.44 261 VAL B O 1
ATOM 4196 N N . GLN B 1 262 ? 14.031 -6.461 7.223 1 95.81 262 GLN B N 1
ATOM 4197 C CA . GLN B 1 262 ? 15.031 -7.312 7.863 1 95.81 262 GLN B CA 1
ATOM 4198 C C . GLN B 1 262 ? 14.984 -8.734 7.305 1 95.81 262 GLN B C 1
ATOM 4200 O O . GLN B 1 262 ? 16.016 -9.383 7.16 1 95.81 262 GLN B O 1
ATOM 4205 N N . GLN B 1 263 ? 13.836 -9.211 6.953 1 98.44 263 GLN B N 1
ATOM 4206 C CA . GLN B 1 263 ? 13.633 -10.625 6.656 1 98.44 263 GLN B CA 1
ATOM 4207 C C . GLN B 1 263 ? 13.906 -10.922 5.184 1 98.44 263 GLN B C 1
ATOM 4209 O O . GLN B 1 263 ? 14.359 -12.016 4.84 1 98.44 263 GLN B O 1
ATOM 4214 N N . ILE B 1 264 ? 13.672 -10.008 4.277 1 98.69 264 ILE B N 1
ATOM 4215 C CA . ILE B 1 264 ? 13.68 -10.273 2.846 1 98.69 264 ILE B CA 1
ATOM 4216 C C . ILE B 1 264 ? 15.086 -10.703 2.41 1 98.69 264 ILE B C 1
ATOM 4218 O O . ILE B 1 264 ? 15.242 -11.703 1.708 1 98.69 264 ILE B O 1
ATOM 4222 N N . PRO B 1 265 ? 16.125 -10 2.881 1 98.5 265 PRO B N 1
ATOM 4223 C CA . PRO B 1 265 ? 17.438 -10.469 2.451 1 98.5 265 PRO B CA 1
ATOM 4224 C C . PRO B 1 265 ? 17.781 -11.859 2.982 1 98.5 265 PRO B C 1
ATOM 4226 O O . PRO B 1 265 ? 18.484 -12.625 2.32 1 98.5 265 PRO B O 1
ATOM 4229 N N . GLN B 1 266 ? 17.297 -12.227 4.145 1 98.75 266 GLN B N 1
ATOM 4230 C CA . GLN B 1 266 ? 17.484 -13.578 4.664 1 98.75 266 GLN B CA 1
ATOM 4231 C C . GLN B 1 266 ? 16.734 -14.602 3.807 1 98.75 266 GLN B C 1
ATOM 4233 O O . GLN B 1 266 ? 17.25 -15.695 3.562 1 98.75 266 GLN B O 1
ATOM 4238 N N . SER B 1 267 ? 15.594 -14.242 3.336 1 98.88 267 SER B N 1
ATOM 4239 C CA . SER B 1 267 ? 14.797 -15.117 2.479 1 98.88 267 SER B CA 1
ATOM 4240 C C . SER B 1 267 ? 15.461 -15.297 1.115 1 98.88 267 SER B C 1
ATOM 4242 O O . SER B 1 267 ? 15.438 -16.391 0.554 1 98.88 267 SER B O 1
ATOM 4244 N N . VAL B 1 268 ? 16.016 -14.234 0.609 1 98.69 268 VAL B N 1
ATOM 4245 C CA . VAL B 1 268 ? 16.781 -14.328 -0.633 1 98.69 268 VAL B CA 1
ATOM 4246 C C . VAL B 1 268 ? 17.906 -15.344 -0.471 1 98.69 268 VAL B C 1
ATOM 4248 O O . VAL B 1 268 ? 18.094 -16.219 -1.322 1 98.69 268 VAL B O 1
ATOM 4251 N N . ALA B 1 269 ? 18.625 -15.219 0.658 1 98.44 269 ALA B N 1
ATOM 4252 C CA . ALA B 1 269 ? 19.734 -16.125 0.925 1 98.44 269 ALA B CA 1
ATOM 4253 C C . ALA B 1 269 ? 19.266 -17.562 1.018 1 98.44 269 ALA B C 1
ATOM 4255 O O . ALA B 1 269 ? 19.938 -18.484 0.521 1 98.44 269 ALA B O 1
ATOM 4256 N N . PHE B 1 270 ? 18.141 -17.781 1.613 1 98.69 270 PHE B N 1
ATOM 4257 C CA . PHE B 1 270 ? 17.578 -19.125 1.749 1 98.69 270 PHE B CA 1
ATOM 4258 C C . PHE B 1 270 ? 17.266 -19.719 0.383 1 98.69 270 PHE B C 1
ATOM 4260 O O . PHE B 1 270 ? 17.609 -20.875 0.114 1 98.69 270 PHE B O 1
ATOM 4267 N N . ILE B 1 271 ? 16.625 -18.969 -0.501 1 98.44 271 ILE B N 1
ATOM 4268 C CA . ILE B 1 271 ? 16.281 -19.438 -1.834 1 98.44 271 ILE B CA 1
ATOM 4269 C C . ILE B 1 271 ? 17.547 -19.844 -2.584 1 98.44 271 ILE B C 1
ATOM 4271 O O . ILE B 1 271 ? 17.609 -20.922 -3.176 1 98.44 271 ILE B O 1
ATOM 4275 N N . LYS B 1 272 ? 18.531 -18.969 -2.508 1 97.31 272 LYS B N 1
ATOM 4276 C CA . LYS B 1 272 ? 19.781 -19.219 -3.217 1 97.31 272 LYS B CA 1
ATOM 4277 C C . LYS B 1 272 ? 20.469 -20.469 -2.693 1 97.31 272 LYS B C 1
ATOM 4279 O O . LYS B 1 272 ? 21.031 -21.25 -3.469 1 97.31 272 LYS B O 1
ATOM 4284 N N . GLN B 1 273 ? 20.422 -20.594 -1.391 1 97.38 273 GLN B N 1
ATOM 4285 C CA . GLN B 1 273 ? 21 -21.797 -0.781 1 97.38 273 GLN B CA 1
ATOM 4286 C C . GLN B 1 273 ? 20.312 -23.062 -1.278 1 97.38 273 GLN B C 1
ATOM 4288 O O . GLN B 1 273 ? 20.969 -24.031 -1.661 1 97.38 273 GLN B O 1
ATOM 4293 N N . VAL B 1 274 ? 19 -23.062 -1.287 1 97.5 274 VAL B N 1
ATOM 4294 C CA . VAL B 1 274 ? 18.234 -24.234 -1.704 1 97.5 274 VAL B CA 1
ATOM 4295 C C . VAL B 1 274 ? 18.484 -24.516 -3.184 1 97.5 274 VAL B C 1
ATOM 4297 O O . VAL B 1 274 ? 18.672 -25.672 -3.576 1 97.5 274 VAL B O 1
ATOM 4300 N N . MET B 1 275 ? 18.5 -23.516 -4.023 1 95.5 275 MET B N 1
ATOM 4301 C CA . MET B 1 275 ? 18.703 -23.672 -5.461 1 95.5 275 MET B CA 1
ATOM 4302 C C . MET B 1 275 ? 20.094 -24.234 -5.75 1 95.5 275 MET B C 1
ATOM 4304 O O . MET B 1 275 ? 20.281 -24.922 -6.762 1 95.5 275 MET B O 1
ATOM 4308 N N . ALA B 1 276 ? 21.016 -23.969 -4.844 1 94.5 276 ALA B N 1
ATOM 4309 C CA . ALA B 1 276 ? 22.391 -24.438 -5.027 1 94.5 276 ALA B CA 1
ATOM 4310 C C . ALA B 1 276 ? 22.547 -25.891 -4.609 1 94.5 276 ALA B C 1
ATOM 4312 O O . ALA B 1 276 ? 23.531 -26.531 -4.949 1 94.5 276 ALA B O 1
ATOM 4313 N N . GLU B 1 277 ? 21.578 -26.266 -3.805 1 90.12 277 GLU B N 1
ATOM 4314 C CA . GLU B 1 277 ? 21.625 -27.656 -3.348 1 90.12 277 GLU B CA 1
ATOM 4315 C C . GLU B 1 277 ? 21.391 -28.625 -4.5 1 90.12 277 GLU B C 1
ATOM 4317 O O . GLU B 1 277 ? 20.5 -28.406 -5.332 1 90.12 277 GLU B O 1
ATOM 4322 N N . LYS B 1 278 ? 22.266 -29.219 -5.277 1 64.25 278 LYS B N 1
ATOM 4323 C CA . LYS B 1 278 ? 22.203 -30.25 -6.312 1 64.25 278 LYS B CA 1
ATOM 4324 C C . LYS B 1 278 ? 21.172 -31.328 -5.965 1 64.25 278 LYS B C 1
ATOM 4326 O O . LYS B 1 278 ? 20.984 -31.641 -4.793 1 64.25 278 LYS B O 1
#

pLDDT: mean 91.1, std 16.38, range [23.08, 98.94]

InterPro domains:
  IPR013022 Xylose isomerase-like, TIM barrel domain [PF01261] (46-273)
  IPR036237 Xylose isomerase-like superfamily [SSF51658] (24-275)
  IPR050312 IolE/XylA/MocC-like [PTHR12110] (24-269)

Secondary structure (DSSP, 8-state):
----------------------PEEEEEGGGGHHHHHH-HHHHHHHHHHTT--EEES---TTS-HHHHHHHHHHTT-EEEEEE--HHHHHH-HHHHHHHHHHHT--EEEE-----BTTB--HHHHHHHHHHHHHHHHHHHHTT-EEEE---SGGGSEETTEEHHHHHHHT-SS-EEEEEHHHHHHTT--HHHHHHHSTTS-SEEEE-EE-TTPPP-SSS---GGGEE-TTSSSS-HHHHHHHHHHHT--EEEE---STTHHHHHHHHHHHHHHHHH--/----------------------PEEEEEGGGGHHHHHH-HHHHHHHHHHTT--EEES---TTS-HHHHHHHHHHTT-EEEEEE--HHHHHH-HHHHHHHHHHHT--EEEE-----BTTB--HHHHHHHHHHHHHHHHHHHHTT-EEEE---SGGGSEETTEEHHHHHHHT-SS-EEEEEHHHHHHTT--HHHHHHHSTTS-SEEEE-EE-TTPPP-SSS---GGGEE-TTSSSS-HHHHHHHHHHHT--EEEE---STTHHHHHHHHHHHHHHHHH--

Solvent-accessible surface area (backbone atoms only — not comparable to full-atom values): 29154 Å² total; per-residue (Å²): 135,84,78,79,77,76,78,76,76,75,73,76,73,72,71,72,64,65,70,75,75,72,65,37,56,27,35,35,43,69,32,41,51,70,48,39,67,32,33,46,69,64,42,54,50,49,44,36,74,61,69,40,38,33,32,26,56,76,79,46,86,56,41,54,65,68,58,37,52,51,53,40,45,73,60,58,37,45,41,46,26,33,63,33,46,50,66,40,40,71,76,39,45,62,48,44,48,52,45,19,55,75,56,65,19,45,26,31,35,26,55,35,78,86,57,61,93,66,57,68,48,71,69,51,48,52,51,46,42,52,41,42,34,58,34,11,44,59,33,44,77,72,62,24,46,31,19,41,28,60,42,11,37,42,49,42,80,40,93,98,49,29,48,45,55,54,52,61,75,57,44,81,32,39,40,25,32,44,28,44,38,28,32,39,28,24,68,47,55,50,58,61,49,41,69,74,43,51,82,43,40,52,30,32,33,51,30,23,31,37,72,85,63,78,64,34,54,67,48,63,75,70,44,72,36,41,42,44,52,71,73,30,68,49,66,46,64,62,39,53,54,49,32,63,73,52,58,28,48,35,47,21,40,44,35,67,18,98,52,23,81,73,32,48,54,55,25,51,52,43,52,54,51,56,70,64,53,127,136,84,80,78,78,78,80,76,79,77,76,77,73,72,72,72,66,67,71,74,74,71,63,38,57,26,36,36,44,69,30,40,49,70,48,39,67,34,35,47,70,62,43,54,49,49,44,39,73,62,69,40,39,33,32,26,54,74,80,46,89,57,41,54,65,70,58,37,52,52,52,40,45,74,60,58,37,44,43,46,26,34,65,31,46,51,66,40,40,70,73,40,44,62,50,43,48,52,45,20,55,74,58,65,19,46,27,31,36,26,52,36,77,87,57,63,93,68,55,67,49,70,66,50,48,52,51,46,43,52,42,42,33,56,35,10,44,59,32,45,76,72,63,24,47,31,20,41,28,59,43,10,38,42,50,42,79,40,92,96,49,30,48,45,55,56,52,62,75,57,44,82,31,40,41,25,32,45,27,43,38,27,31,42,30,22,70,45,55,50,57,60,50,42,69,74,44,52,83,42,41,51,29,33,33,51,31,24,31,38,72,86,62,77,63,33,55,68,49,65,76,69,44,72,39,40,41,43,50,71,72,28,69,50,66,46,65,61,40,52,54,49,32,64,72,53,58,28,50,35,46,21,40,43,33,64,18,96,52,23,80,73,31,49,54,55,24,51,52,42,52,53,52,56,71,64,53,127

Organism: Cecembia lonarensis (strain CCUG 58316 / KCTC 22772 / LW9) (NCBI:txid1225176)